Protein AF-A0A395XX93-F1 (afdb_monomer)

Foldseek 3Di:
DAAEEEEAAFQQLCLVVVQVVPDDPQEDELELLVLLCVVQVAPVSSVVVDDPVVVVVSLVVSLVVLLVSLLVSGHYYYRDHCLAQLSVLSSVQSCLQSVHHYHYDFRQDDLVSSVVSLVPDDPRSHDPNVVRVVCCVVRNVQSVWGWDKFKFFWDDDPQEIEGDLPHFIKIFRQRSQADPVVRAGHKTFDSGGMDGSDDDRDGDIYDYDAWAAPVNDGDDSVNSRQLRNLHVDADPVGHRDNCRPVDAQLVVLVPDPQWDWDDAPPDDFKIQIAGDPCCVVVVVDDLRNQQRWLFMAGNRNFTQAGDHGDAEAQPRDPCRDPVNCLVPFAPFKWKFFDDWAFKWKWAADPVQDIAIQGRRGDDLCSVLRVVQVPVLDDPVRSSVLNCLRVVQQWIWIWRWDCPQATAGQDDDDHTHTATEATWHSDSDTDGPVVSRCVNPVVPSGHYTDGPDTHGDPVCVVVVVVVQVCQAEPDCGQFIWMAGPVGDIHTYGHPLNVLLVLLQVQLCCCLVVVHHQDPPPPDLSNVLNVVCVVPPDSVQQWDQNVSVRGIGGNSNVSSVVCVVVVND

Solvent-accessible surface area (backbone atoms only — not comparable to full-atom values): 30766 Å² total; per-residue (Å²): 134,35,37,38,36,39,31,26,29,58,85,49,48,47,58,70,62,52,51,71,72,71,54,56,100,59,43,45,79,51,34,60,66,60,51,36,25,72,75,46,80,26,54,64,54,29,66,77,69,64,44,75,68,57,52,52,50,51,52,51,50,50,51,49,53,52,43,58,36,41,70,69,58,30,24,34,36,40,45,48,46,54,58,56,51,54,70,42,36,61,57,51,42,45,29,34,73,53,70,29,45,67,46,58,50,74,39,72,62,59,70,69,57,24,51,54,50,31,69,75,41,59,77,82,74,42,70,59,68,71,57,54,50,54,50,43,77,73,36,44,81,53,47,79,40,57,58,41,65,42,63,43,33,30,37,79,54,99,79,35,25,36,73,29,84,92,32,54,52,29,38,31,36,50,35,63,32,47,34,86,88,80,55,50,60,50,68,34,33,43,64,44,37,24,37,54,47,63,103,50,92,64,74,51,42,33,49,70,79,80,63,56,48,87,83,72,60,80,71,46,70,71,59,51,50,52,28,36,72,35,60,59,42,57,42,98,90,52,27,59,38,78,78,49,77,82,59,39,57,48,56,58,42,59,72,31,89,30,31,44,66,41,76,29,69,96,51,94,58,35,31,27,31,32,45,23,72,62,20,65,75,70,67,50,70,49,88,59,30,32,47,19,32,27,28,27,25,30,86,76,28,48,48,66,30,32,50,66,58,73,65,48,42,66,62,70,46,79,72,33,26,69,72,46,38,65,78,65,67,38,60,43,32,40,32,27,46,35,82,61,52,47,59,32,39,37,26,52,40,100,87,80,49,76,44,46,21,33,56,80,31,61,50,83,62,14,55,59,50,46,51,46,54,58,73,65,40,54,78,66,55,46,51,53,50,43,50,54,33,50,77,67,45,29,7,42,32,25,41,38,35,35,71,59,51,51,65,39,57,50,84,68,96,65,60,45,52,28,42,69,47,28,20,34,36,47,91,70,84,48,70,35,66,66,60,33,50,63,65,49,70,79,55,76,50,49,63,62,54,75,79,45,76,40,71,45,78,90,42,48,66,59,54,50,52,51,51,52,46,41,26,70,77,30,77,46,48,26,33,37,38,36,28,60,84,72,52,56,39,29,46,60,4,51,52,36,54,56,53,55,67,36,46,68,59,50,44,35,32,74,76,65,73,42,72,80,61,91,84,52,81,46,71,63,50,50,52,46,51,49,47,69,73,69,52,56,68,81,65,41,42,44,65,17,63,88,74,77,39,82,43,62,37,40,34,59,51,41,54,50,33,56,76,66,70,73,110

Nearest PDB structures (foldseek):
  6n0t-assembly1_A  TM=7.664E-01  e=3.829E-15  Thermochaetoides thermophila DSM 1495
  6n67-assembly1_A  TM=7.499E-01  e=4.813E-15  Thermochaetoides thermophila DSM 1495
  6n0v-assembly2_B  TM=7.130E-01  e=3.172E-14  Thermochaetoides thermophila DSM 1495
  4jst-assembly1_B  TM=8.761E-01  e=1.339E-07  Acetivibrio thermocellus ATCC 27405
  4gp6-assembly1_B-2  TM=8.736E-01  e=2.510E-07  Acetivibrio thermocellus ATCC 27405

InterPro domains:
  IPR019039 T4 RNA ligase 1-like, N-terminal [PF09511] (291-496)
  IPR027417 P-loop containing nucleoside triphosphate hydrolase [G3DSA:3.40.50.300] (1-156)
  IPR027417 P-loop containing nucleoside triphosphate hydrolase [SSF52540] (1-141)

Mean predicted aligned error: 15.1 Å

Sequence (567 aa):
MTTLTILRGLPGSGKSTWARKHVDSNTVIVSLDGLREMMAGGRQAWHETMNPQMNRLLVRQAHTIISDLLAKGVNVISDSQHVNPRFRVDEVRIASRHKAHVETVTFDVPLDELLERNRTRVESDRVPEKYLRTQYETWHGCLERDSRWVNIHVRKVDGIYHMNPSGDLALVDVGLLWNDKTRVPDNAEFGYTAVPAKGRDLTGVIQLDMPQLKDGRKWTLDRYLKWLEQGAHKTNDGFADFSTDGRNLLELMRDSDNVNVRPVKGENDVYACNFSRDAFRNQRWDEYSSKARGLFLDGNGRVVARGFEKFFNLGENEQTTRENIDKRLKFPVRVERKENGFLGLVSARGDGSWRFWSKSGQTDYSYLIQRLFKETLDSGQEQALWNIVHDADVTLAFEVIDQESDRHIVKYDTSQLVFLHAIGNTVDFHIDHDADKLIDMDGFFARPEVLGVFQSDEEREALWSMLDEERHDSTREGVVVYDADGYMFKLKSDYYLEVKSLRTMLERAVLHDRPIADNDHSERAEKARWVLSHANMNRLVYTRKAFNERGVDMEYVGDLLAGGGML

pLDDT: mean 90.38, std 7.29, range [50.75, 98.62]

Structure (mmCIF, N/CA/C/O backbone):
data_AF-A0A395XX93-F1
#
_entry.id   AF-A0A395XX93-F1
#
loop_
_atom_site.group_PDB
_atom_site.id
_atom_site.type_symbol
_atom_site.label_atom_id
_atom_site.label_alt_id
_atom_site.label_comp_id
_atom_site.label_asym_id
_atom_site.label_entity_id
_atom_site.label_seq_id
_atom_site.pdbx_PDB_ins_code
_atom_site.Cartn_x
_atom_site.Cartn_y
_atom_site.Cartn_z
_atom_site.occupancy
_atom_site.B_iso_or_equiv
_atom_site.auth_seq_id
_atom_site.auth_comp_id
_atom_site.auth_asym_id
_atom_site.auth_atom_id
_atom_site.pdbx_PDB_model_num
ATOM 1 N N . MET A 1 1 ? 12.635 -6.745 -29.320 1.00 74.19 1 MET A N 1
ATOM 2 C CA . MET A 1 1 ? 12.943 -5.314 -29.522 1.00 74.19 1 MET A CA 1
ATOM 3 C C . MET A 1 1 ? 14.358 -5.243 -30.066 1.00 74.19 1 MET A C 1
ATOM 5 O O . MET A 1 1 ? 15.181 -5.991 -29.560 1.00 74.19 1 MET A O 1
ATOM 9 N N . THR A 1 2 ? 14.618 -4.461 -31.115 1.00 94.12 2 THR A N 1
ATOM 10 C CA . THR A 1 2 ? 15.970 -4.322 -31.685 1.00 94.12 2 THR A CA 1
ATOM 11 C C . THR A 1 2 ? 16.797 -3.387 -30.811 1.00 94.12 2 THR A C 1
ATOM 13 O O . THR A 1 2 ? 16.325 -2.288 -30.512 1.00 94.12 2 THR A O 1
ATOM 16 N N . THR A 1 3 ? 18.012 -3.783 -30.444 1.00 96.12 3 THR A N 1
ATOM 17 C CA . THR A 1 3 ? 18.866 -3.025 -29.516 1.00 96.12 3 THR A CA 1
ATOM 18 C C . THR A 1 3 ? 20.236 -2.726 -30.122 1.00 96.12 3 THR A C 1
ATOM 20 O O . THR A 1 3 ? 20.854 -3.586 -30.752 1.00 96.12 3 THR A O 1
ATOM 23 N N . LEU A 1 4 ? 20.718 -1.501 -29.910 1.00 97.12 4 LEU A N 1
ATOM 24 C CA . LEU A 1 4 ? 22.114 -1.108 -30.057 1.00 97.12 4 LEU A CA 1
ATOM 25 C C . LEU A 1 4 ? 22.744 -0.992 -28.663 1.00 97.12 4 LEU A C 1
ATOM 27 O O . LEU A 1 4 ? 22.411 -0.082 -27.905 1.00 97.12 4 LEU A O 1
ATOM 31 N N . THR A 1 5 ? 23.688 -1.873 -28.353 1.00 96.94 5 THR A N 1
ATOM 32 C CA . THR A 1 5 ? 24.482 -1.833 -27.123 1.00 96.94 5 THR A CA 1
ATOM 33 C C . THR A 1 5 ? 25.836 -1.186 -27.410 1.00 96.94 5 THR A C 1
ATOM 35 O O . THR A 1 5 ? 26.655 -1.726 -28.152 1.00 96.94 5 THR A O 1
ATOM 38 N N . ILE A 1 6 ? 26.101 -0.028 -26.815 1.00 95.31 6 ILE A N 1
ATOM 39 C CA . ILE A 1 6 ? 27.335 0.742 -26.988 1.00 95.31 6 ILE A CA 1
ATOM 40 C C . ILE A 1 6 ? 28.288 0.412 -25.839 1.00 95.31 6 ILE A C 1
ATOM 42 O O . ILE A 1 6 ? 28.011 0.707 -24.675 1.00 95.31 6 ILE A O 1
ATOM 46 N N . LEU A 1 7 ? 29.444 -0.179 -26.144 1.00 94.94 7 LEU A N 1
ATOM 47 C CA . LEU A 1 7 ? 30.456 -0.453 -25.121 1.00 94.94 7 LEU A CA 1
ATOM 48 C C . LEU A 1 7 ? 31.331 0.768 -24.900 1.00 94.94 7 LEU A C 1
ATOM 50 O O . LEU A 1 7 ? 31.761 1.404 -25.858 1.00 94.94 7 LEU A O 1
ATOM 54 N N . ARG A 1 8 ? 31.643 1.076 -23.644 1.00 92.38 8 ARG A N 1
ATOM 55 C CA . ARG A 1 8 ? 32.415 2.261 -23.284 1.00 92.38 8 ARG A CA 1
ATOM 56 C C . ARG A 1 8 ? 33.458 1.939 -22.232 1.00 92.38 8 ARG A C 1
ATOM 58 O O . ARG A 1 8 ? 33.144 1.456 -21.156 1.00 92.38 8 ARG A O 1
ATOM 65 N N . GLY A 1 9 ? 34.714 2.236 -22.522 1.00 92.81 9 GLY A N 1
ATOM 66 C CA . GLY A 1 9 ? 35.811 1.980 -21.596 1.00 92.81 9 GLY A CA 1
ATOM 67 C C . GLY A 1 9 ? 37.158 1.972 -22.290 1.00 92.81 9 GLY A C 1
ATOM 68 O O . GLY A 1 9 ? 37.255 1.833 -23.512 1.00 92.81 9 GLY A O 1
ATOM 69 N N . LEU A 1 10 ? 38.221 2.090 -21.508 1.00 92.50 10 LEU A N 1
ATOM 70 C CA . LEU A 1 10 ? 39.590 2.182 -22.013 1.00 92.50 10 LEU A CA 1
ATOM 71 C C . LEU A 1 10 ? 40.103 0.848 -22.594 1.00 92.50 10 LEU A C 1
ATOM 73 O O . LEU A 1 10 ? 39.536 -0.218 -22.327 1.00 92.50 10 LEU A O 1
ATOM 77 N N . PRO A 1 11 ? 41.151 0.853 -23.438 1.00 90.00 11 PRO A N 1
ATOM 78 C CA . PRO A 1 11 ? 41.847 -0.382 -23.801 1.00 90.00 11 PRO A CA 1
ATOM 79 C C . PRO A 1 11 ? 42.281 -1.125 -22.530 1.00 90.00 11 PRO A C 1
ATOM 81 O O . PRO A 1 11 ? 42.744 -0.504 -21.587 1.00 90.00 11 PRO A O 1
ATOM 84 N N . GLY A 1 12 ? 42.098 -2.443 -22.472 1.00 88.38 12 GLY A N 1
ATOM 85 C CA . GLY A 1 12 ? 42.338 -3.230 -21.249 1.00 88.38 12 GLY A CA 1
ATOM 86 C C . GLY A 1 12 ? 41.077 -3.537 -20.439 1.00 88.38 12 GLY A C 1
ATOM 87 O O . GLY A 1 12 ? 41.055 -4.518 -19.703 1.00 88.38 12 GLY A O 1
ATOM 88 N N . SER A 1 13 ? 39.989 -2.781 -20.622 1.00 92.69 13 SER A N 1
ATOM 89 C CA . SER A 1 13 ? 38.854 -2.812 -19.686 1.00 92.69 13 SER A CA 1
ATOM 90 C C . SER A 1 13 ? 37.968 -4.066 -19.753 1.00 92.69 13 SER A C 1
ATOM 92 O O . SER A 1 13 ? 37.215 -4.335 -18.824 1.00 92.69 13 SER A O 1
ATOM 94 N N . GLY A 1 14 ? 38.079 -4.871 -20.816 1.00 91.75 14 GLY A N 1
ATOM 95 C CA . GLY A 1 14 ? 37.332 -6.128 -20.973 1.00 91.75 14 GLY A CA 1
ATOM 96 C C . GLY A 1 14 ? 36.133 -6.077 -21.929 1.00 91.75 14 GLY A C 1
ATOM 97 O O . GLY A 1 14 ? 35.505 -7.114 -22.126 1.00 91.75 14 GLY A O 1
ATOM 98 N N . LYS A 1 15 ? 35.867 -4.934 -22.580 1.00 93.88 15 LYS A N 1
ATOM 99 C CA . LYS A 1 15 ? 34.771 -4.737 -23.559 1.00 93.88 15 LYS A CA 1
ATOM 100 C C . LYS A 1 15 ? 34.599 -5.891 -24.545 1.00 93.88 15 LYS A C 1
ATOM 102 O O . LYS A 1 15 ? 33.580 -6.564 -24.518 1.00 93.88 15 LYS A O 1
ATOM 107 N N . SER A 1 16 ? 35.618 -6.192 -25.348 1.00 91.00 16 SER A N 1
ATOM 108 C CA . SER A 1 16 ? 35.536 -7.231 -26.382 1.00 91.00 16 SER A CA 1
ATOM 109 C C . SER A 1 16 ? 35.331 -8.639 -25.813 1.00 91.00 16 SER A C 1
ATOM 111 O O . SER A 1 16 ? 34.794 -9.514 -26.490 1.00 91.00 16 SER A O 1
ATOM 113 N N . THR A 1 17 ? 35.774 -8.895 -24.576 1.00 92.50 17 THR A N 1
ATOM 114 C CA . THR A 1 17 ? 35.505 -10.161 -23.872 1.00 92.50 17 THR A CA 1
ATOM 115 C C . THR A 1 17 ? 34.056 -10.225 -23.412 1.00 92.50 17 THR A C 1
ATOM 117 O O . THR A 1 17 ? 33.423 -11.267 -23.549 1.00 92.50 17 THR A O 1
ATOM 120 N N . TRP A 1 18 ? 33.527 -9.119 -22.890 1.00 95.69 18 TRP A N 1
ATOM 121 C CA . TRP A 1 18 ? 32.119 -8.999 -22.536 1.00 95.69 18 TRP A CA 1
ATOM 122 C C . TRP A 1 18 ? 31.236 -9.151 -23.780 1.00 95.69 18 TRP A C 1
ATOM 124 O O . TRP A 1 18 ? 30.364 -10.010 -23.776 1.00 95.69 18 TRP A O 1
ATOM 134 N N . ALA A 1 19 ? 31.544 -8.446 -24.874 1.00 95.44 19 ALA A N 1
ATOM 135 C CA . ALA A 1 19 ? 30.808 -8.501 -26.138 1.00 95.44 19 ALA A CA 1
ATOM 136 C C . ALA A 1 19 ? 30.613 -9.946 -26.619 1.00 95.44 19 ALA A C 1
ATOM 138 O O . ALA A 1 19 ? 29.493 -10.390 -26.834 1.00 95.44 19 ALA A O 1
ATOM 139 N N . ARG A 1 20 ? 31.705 -10.721 -26.683 1.00 94.81 20 ARG A N 1
ATOM 140 C CA . ARG A 1 20 ? 31.692 -12.134 -27.105 1.00 94.81 20 ARG A CA 1
ATOM 141 C C . ARG A 1 20 ? 30.887 -13.060 -26.193 1.00 94.81 20 ARG A C 1
ATOM 143 O O . ARG A 1 20 ? 30.482 -14.123 -26.640 1.00 94.81 20 ARG A O 1
ATOM 150 N N . LYS A 1 21 ? 30.688 -12.694 -24.926 1.00 95.38 21 LYS A N 1
ATOM 151 C CA . LYS A 1 21 ? 29.864 -13.462 -23.980 1.00 95.38 21 LYS A CA 1
ATOM 152 C C . LYS A 1 21 ? 28.379 -13.092 -24.037 1.00 95.38 21 LYS A C 1
ATOM 154 O O . LYS A 1 21 ? 27.575 -13.845 -23.508 1.00 95.38 21 LYS A O 1
ATOM 159 N N . HIS A 1 22 ? 28.040 -11.957 -24.648 1.00 93.06 22 HIS A N 1
ATOM 160 C CA . HIS A 1 22 ? 26.684 -11.396 -24.682 1.00 93.06 22 HIS A CA 1
ATOM 161 C C . HIS A 1 22 ? 26.083 -11.394 -26.095 1.00 93.06 22 HIS A C 1
ATOM 163 O O . HIS A 1 22 ? 25.095 -10.714 -26.344 1.00 93.06 22 HIS A O 1
ATOM 169 N N . VAL A 1 23 ? 26.673 -12.150 -27.025 1.00 94.19 23 VAL A N 1
ATOM 170 C CA . VAL A 1 23 ? 26.063 -12.421 -28.330 1.00 94.19 23 VAL A CA 1
ATOM 171 C C . VAL A 1 23 ? 25.130 -13.622 -28.248 1.00 94.19 23 VAL A C 1
ATOM 173 O O . VAL A 1 23 ? 25.451 -14.636 -27.631 1.00 94.19 23 VAL A O 1
ATOM 176 N N . ASP A 1 24 ? 23.999 -13.513 -28.931 1.00 92.25 24 ASP A N 1
ATOM 177 C CA . ASP A 1 24 ? 23.059 -14.598 -29.187 1.00 92.25 24 ASP A CA 1
ATOM 178 C C . ASP A 1 24 ? 22.887 -14.817 -30.702 1.00 92.25 24 ASP A C 1
ATOM 180 O O . ASP A 1 24 ? 23.618 -14.258 -31.523 1.00 92.25 24 ASP A O 1
ATOM 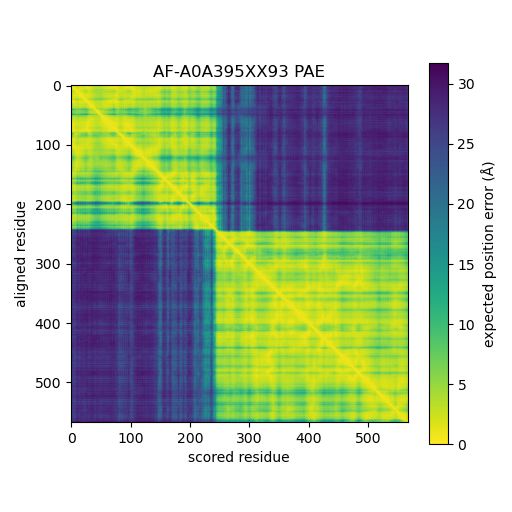184 N N . SER A 1 25 ? 21.904 -15.631 -31.093 1.00 92.19 25 SER A N 1
ATOM 185 C CA . SER A 1 25 ? 21.626 -15.936 -32.501 1.00 92.19 25 SER A CA 1
ATOM 186 C C . SER A 1 25 ? 21.183 -14.735 -33.350 1.00 92.19 25 SER A C 1
ATOM 188 O O . SER A 1 25 ? 21.156 -14.860 -34.571 1.00 92.19 25 SER A O 1
ATOM 190 N N . ASN A 1 26 ? 20.815 -13.600 -32.744 1.00 95.38 26 ASN A N 1
ATOM 191 C CA . ASN A 1 26 ? 20.348 -12.388 -33.427 1.00 95.38 26 ASN A CA 1
ATOM 192 C C . ASN A 1 26 ? 21.224 -11.158 -33.120 1.00 95.38 26 ASN A C 1
ATOM 194 O O . ASN A 1 26 ? 20.783 -10.023 -33.310 1.00 95.38 26 ASN A O 1
ATOM 198 N N . THR A 1 27 ? 22.453 -11.359 -32.640 1.00 96.81 27 THR A N 1
ATOM 199 C CA . THR A 1 27 ? 23.333 -10.264 -32.219 1.00 96.81 27 THR A CA 1
ATOM 200 C C . THR A 1 27 ? 24.645 -10.268 -32.992 1.00 96.81 27 THR A C 1
ATOM 202 O O . THR A 1 27 ? 25.328 -11.286 -33.088 1.00 96.81 27 THR A O 1
ATOM 205 N N . VAL A 1 28 ? 25.031 -9.104 -33.516 1.00 97.56 28 VAL A N 1
ATOM 206 C CA . VAL A 1 28 ? 26.286 -8.905 -34.252 1.00 97.56 28 VAL A CA 1
ATOM 207 C C . VAL A 1 28 ? 27.173 -7.906 -33.519 1.00 97.56 28 VAL A C 1
ATOM 209 O O . VAL A 1 28 ? 26.733 -6.823 -33.139 1.00 97.56 28 VAL A O 1
ATOM 212 N N . ILE A 1 29 ? 28.451 -8.248 -33.352 1.00 97.44 29 ILE A N 1
ATOM 213 C CA . ILE A 1 29 ? 29.456 -7.317 -32.834 1.00 97.44 29 ILE A CA 1
ATOM 214 C C . ILE A 1 29 ? 30.024 -6.519 -34.005 1.00 97.44 29 ILE A C 1
ATOM 216 O O . ILE A 1 29 ? 30.609 -7.092 -34.926 1.00 97.44 29 ILE A O 1
ATOM 220 N N . VAL A 1 30 ? 29.909 -5.196 -33.943 1.00 96.19 30 VAL A N 1
ATOM 221 C CA . VAL A 1 30 ? 30.607 -4.281 -34.848 1.00 96.19 30 VAL A CA 1
ATOM 222 C C . VAL A 1 30 ? 31.761 -3.664 -34.069 1.00 96.19 30 VAL A C 1
ATOM 224 O O . VAL A 1 30 ? 31.556 -2.843 -33.182 1.00 96.19 30 VAL A O 1
ATOM 227 N N . SER A 1 31 ? 32.985 -4.096 -34.374 1.00 92.75 31 SER A N 1
ATOM 228 C CA . SER A 1 31 ? 34.198 -3.636 -33.692 1.00 92.75 31 SER A CA 1
ATOM 229 C C . SER A 1 31 ? 35.046 -2.777 -34.620 1.00 92.75 31 SER A C 1
ATOM 231 O O . SER A 1 31 ? 35.414 -3.223 -35.711 1.00 92.75 31 SER A O 1
ATOM 233 N N . LEU A 1 32 ? 35.422 -1.570 -34.181 1.00 89.12 32 LEU A N 1
ATOM 234 C CA . LEU A 1 32 ? 36.385 -0.761 -34.935 1.00 89.12 32 LEU A CA 1
ATOM 235 C C . LEU A 1 32 ? 37.751 -1.448 -35.020 1.00 89.12 32 LEU A C 1
ATOM 237 O O . LEU A 1 32 ? 38.411 -1.329 -36.045 1.00 89.12 32 LEU A O 1
ATOM 241 N N . ASP A 1 33 ? 38.164 -2.187 -33.989 1.00 86.00 33 ASP A N 1
ATOM 242 C CA . ASP A 1 33 ? 39.415 -2.954 -34.017 1.00 86.00 33 ASP A CA 1
ATOM 243 C C . ASP A 1 33 ? 39.352 -4.096 -35.042 1.00 86.00 33 ASP A C 1
ATOM 245 O O . ASP A 1 33 ? 40.274 -4.243 -35.845 1.00 86.00 33 ASP A O 1
ATOM 249 N N . GLY A 1 34 ? 38.231 -4.821 -35.110 1.00 87.75 34 GLY A N 1
ATOM 250 C CA . GLY A 1 34 ? 38.020 -5.851 -36.135 1.00 87.75 34 GLY A CA 1
ATOM 251 C C . GLY A 1 34 ? 37.975 -5.288 -37.562 1.00 87.75 34 GLY A C 1
ATOM 252 O O . GLY A 1 34 ? 38.534 -5.874 -38.488 1.00 87.75 34 GLY A O 1
ATOM 253 N N . LEU A 1 35 ? 37.370 -4.111 -37.760 1.00 89.25 35 LEU A N 1
ATOM 254 C CA . LEU A 1 35 ? 37.360 -3.446 -39.068 1.00 89.25 35 LEU A CA 1
ATOM 255 C C . LEU A 1 35 ? 38.753 -2.943 -39.481 1.00 89.25 35 LEU A C 1
ATOM 257 O O . LEU A 1 35 ? 39.089 -3.002 -40.664 1.00 89.25 35 LEU A O 1
ATOM 261 N N . ARG A 1 36 ? 39.588 -2.493 -38.532 1.00 87.19 36 ARG A N 1
ATOM 262 C CA . ARG A 1 36 ? 40.996 -2.131 -38.801 1.00 87.19 36 ARG A CA 1
ATOM 263 C C . ARG A 1 36 ? 41.791 -3.333 -39.290 1.00 87.19 36 ARG A C 1
ATOM 265 O O . ARG A 1 36 ? 42.515 -3.222 -40.277 1.00 87.19 36 ARG A O 1
ATOM 272 N N . GLU A 1 37 ? 41.629 -4.476 -38.624 1.00 86.56 37 GLU A N 1
ATOM 273 C CA . GLU A 1 37 ? 42.262 -5.736 -39.025 1.00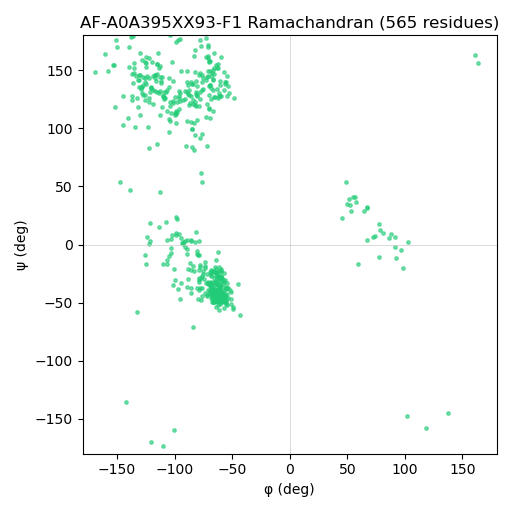 86.56 37 GLU A CA 1
ATOM 274 C C . GLU A 1 37 ? 41.825 -6.157 -40.430 1.00 86.56 37 GLU A C 1
ATOM 276 O O . GLU A 1 37 ? 42.671 -6.486 -41.256 1.00 86.56 37 GLU A O 1
ATOM 281 N N . MET A 1 38 ? 40.532 -6.061 -40.741 1.00 86.31 38 MET A N 1
ATOM 282 C CA . MET A 1 38 ? 40.003 -6.401 -42.063 1.00 86.31 38 MET A CA 1
ATOM 283 C C . MET A 1 38 ? 40.534 -5.487 -43.179 1.00 86.31 38 MET A C 1
ATOM 285 O O . MET A 1 38 ? 40.819 -5.963 -44.275 1.00 86.31 38 MET A O 1
ATOM 289 N N . MET A 1 39 ? 40.671 -4.181 -42.920 1.00 84.56 39 MET A N 1
ATOM 290 C CA . MET A 1 39 ? 41.105 -3.207 -43.930 1.00 84.56 39 MET A CA 1
ATOM 291 C C . MET A 1 39 ? 42.617 -3.201 -44.185 1.00 84.56 39 MET A C 1
ATOM 293 O O . MET A 1 39 ? 43.031 -2.879 -45.296 1.00 84.56 39 MET A O 1
ATOM 297 N N . ALA A 1 40 ? 43.438 -3.516 -43.178 1.00 81.94 40 ALA A N 1
ATOM 298 C CA . ALA A 1 40 ? 44.900 -3.413 -43.268 1.00 81.94 40 ALA A CA 1
ATOM 299 C C . ALA A 1 40 ? 45.650 -4.735 -43.027 1.00 81.94 40 ALA A C 1
ATOM 301 O O . ALA A 1 40 ? 46.877 -4.739 -42.996 1.00 81.94 40 ALA A O 1
ATOM 302 N N . GLY A 1 41 ? 44.946 -5.854 -42.823 1.00 76.50 41 GLY A N 1
ATOM 303 C CA . GLY A 1 41 ? 45.555 -7.154 -42.513 1.00 76.50 41 GLY A CA 1
ATOM 304 C C . GLY A 1 41 ? 46.137 -7.261 -41.097 1.00 76.50 41 GLY A C 1
ATOM 305 O O . GLY A 1 41 ? 46.774 -8.259 -40.773 1.00 76.50 41 GLY A O 1
ATOM 306 N N . GLY A 1 42 ? 45.935 -6.244 -40.250 1.00 75.94 42 GLY A N 1
ATOM 307 C CA . GLY A 1 42 ? 46.384 -6.215 -38.857 1.00 75.94 42 GLY A CA 1
ATOM 308 C C . GLY A 1 42 ? 46.381 -4.806 -38.254 1.00 75.94 42 GLY A C 1
ATOM 309 O O . GLY A 1 42 ? 46.477 -3.807 -38.969 1.00 75.94 42 GLY A O 1
ATOM 310 N N . ARG A 1 43 ? 46.294 -4.701 -36.919 1.00 73.31 43 ARG A N 1
ATOM 311 C CA . ARG A 1 43 ? 46.255 -3.397 -36.220 1.00 73.31 43 ARG A CA 1
ATOM 312 C C . ARG A 1 43 ? 47.556 -2.611 -36.336 1.00 73.31 43 ARG A C 1
ATOM 314 O O . ARG A 1 43 ? 47.518 -1.393 -36.474 1.00 73.31 43 ARG A O 1
ATOM 321 N N . GLN A 1 44 ? 48.696 -3.296 -36.312 1.00 74.62 44 GLN A N 1
ATOM 322 C CA . GLN A 1 44 ? 50.002 -2.657 -36.474 1.00 74.62 44 GLN A CA 1
ATOM 323 C C . GLN A 1 44 ? 50.127 -1.992 -37.854 1.00 74.62 44 GLN A C 1
ATOM 325 O O . GLN A 1 44 ? 50.406 -0.798 -37.935 1.00 74.62 44 GLN A O 1
ATOM 330 N N . ALA A 1 45 ? 49.788 -2.726 -38.918 1.00 78.00 45 ALA A N 1
ATOM 331 C CA . ALA A 1 45 ? 49.765 -2.205 -40.284 1.00 78.00 45 ALA A CA 1
ATOM 332 C C . ALA A 1 45 ? 48.771 -1.041 -40.450 1.00 78.00 45 ALA A C 1
ATOM 334 O O . ALA A 1 45 ? 49.053 -0.059 -41.142 1.00 78.00 45 ALA A O 1
ATOM 335 N N . TRP A 1 46 ? 47.621 -1.101 -39.767 1.00 81.56 46 TRP A N 1
ATOM 336 C CA . TRP A 1 46 ? 46.689 0.024 -39.718 1.00 81.56 46 TRP A CA 1
ATOM 337 C C . TRP A 1 46 ? 47.336 1.270 -39.099 1.00 81.56 46 TRP A C 1
ATOM 339 O O . TRP A 1 46 ? 47.243 2.347 -39.676 1.00 81.56 46 TRP A O 1
ATOM 349 N N . HIS A 1 47 ? 48.016 1.155 -37.955 1.00 77.25 47 HIS A N 1
ATOM 350 C CA . HIS A 1 47 ? 48.650 2.301 -37.290 1.00 77.25 47 HIS A CA 1
ATOM 351 C C . HIS A 1 47 ? 49.773 2.950 -38.110 1.00 77.25 47 HIS A C 1
ATOM 353 O O . HIS A 1 47 ? 49.946 4.164 -38.024 1.00 77.25 47 HIS A O 1
ATOM 359 N N . GLU A 1 48 ? 50.487 2.175 -38.923 1.00 78.62 48 GLU A N 1
ATOM 360 C CA . GLU A 1 48 ? 51.540 2.672 -39.819 1.00 78.62 48 GLU A CA 1
ATOM 361 C C . GLU A 1 48 ? 50.981 3.417 -41.043 1.00 78.62 48 GLU A C 1
ATOM 363 O O . GLU A 1 48 ? 51.611 4.345 -41.548 1.00 78.62 48 GLU A O 1
ATOM 368 N N . THR A 1 49 ? 49.783 3.045 -41.507 1.00 76.62 49 THR A N 1
ATOM 369 C CA . THR A 1 49 ? 49.139 3.608 -42.712 1.00 76.62 49 THR A CA 1
ATOM 370 C C . THR A 1 49 ? 48.020 4.611 -42.408 1.00 76.62 49 THR A C 1
ATOM 372 O O . THR A 1 49 ? 47.503 5.274 -43.311 1.00 76.62 49 THR A O 1
ATOM 375 N N . MET A 1 50 ? 47.646 4.751 -41.134 1.00 78.44 50 MET A N 1
ATOM 376 C CA . MET A 1 50 ? 46.519 5.556 -40.676 1.00 78.44 50 MET A CA 1
ATOM 377 C C . MET A 1 50 ? 46.684 7.041 -41.009 1.00 78.44 50 MET A C 1
ATOM 379 O O . MET A 1 50 ? 47.622 7.707 -40.574 1.00 78.44 50 MET A O 1
ATOM 383 N N . ASN A 1 51 ? 45.665 7.607 -41.653 1.00 84.25 51 ASN A N 1
ATOM 384 C CA . ASN A 1 51 ? 45.465 9.050 -41.746 1.00 84.25 51 ASN A CA 1
ATOM 385 C C . ASN A 1 51 ? 44.017 9.430 -41.358 1.00 84.25 51 ASN A C 1
ATOM 387 O O . ASN A 1 51 ? 43.131 8.567 -41.315 1.00 84.25 51 ASN A O 1
ATOM 391 N N . PRO A 1 52 ? 43.725 10.717 -41.082 1.00 83.62 52 PRO A N 1
ATOM 392 C CA . PRO A 1 52 ? 42.388 11.141 -40.662 1.00 83.62 52 PRO A CA 1
ATOM 393 C C . PRO A 1 52 ? 41.263 10.804 -41.654 1.00 83.62 52 PRO A C 1
ATOM 395 O O . PRO A 1 52 ? 40.130 10.575 -41.229 1.00 83.62 52 PRO A O 1
ATOM 398 N N . GLN A 1 53 ? 41.543 10.765 -42.962 1.00 84.56 53 GLN A N 1
ATOM 399 C CA . GLN A 1 53 ? 40.547 10.419 -43.984 1.00 84.56 53 GLN A CA 1
ATOM 400 C C . GLN A 1 53 ? 40.204 8.924 -43.941 1.00 84.56 53 GLN A C 1
ATOM 402 O O . GLN A 1 53 ? 39.025 8.572 -43.959 1.00 84.56 53 GLN A O 1
ATOM 407 N N . MET A 1 54 ? 41.210 8.056 -43.795 1.00 83.88 54 MET A N 1
ATOM 408 C CA . MET A 1 54 ? 41.020 6.613 -43.615 1.00 83.88 54 MET A CA 1
ATOM 409 C C . MET A 1 54 ? 40.253 6.295 -42.329 1.00 83.88 54 MET A C 1
ATOM 411 O O . MET A 1 54 ? 39.333 5.482 -42.361 1.00 83.88 54 MET A O 1
ATOM 415 N N . ASN A 1 55 ? 40.538 6.987 -41.219 1.00 84.69 55 ASN A N 1
ATOM 416 C CA . ASN A 1 55 ? 39.763 6.811 -39.986 1.00 84.69 55 ASN A CA 1
ATOM 417 C C . ASN A 1 55 ? 38.289 7.209 -40.157 1.00 84.69 55 ASN A C 1
ATOM 419 O O . ASN A 1 55 ? 37.398 6.515 -39.676 1.00 84.69 55 ASN A O 1
ATOM 423 N N . ARG A 1 56 ? 38.013 8.319 -40.861 1.00 87.19 56 ARG A N 1
ATOM 424 C CA . ARG A 1 56 ? 36.632 8.733 -41.171 1.00 87.19 56 ARG A CA 1
ATOM 425 C C . ARG A 1 56 ? 35.917 7.696 -42.033 1.00 87.19 56 ARG A C 1
ATOM 427 O O . ARG A 1 56 ? 34.740 7.435 -41.802 1.00 87.19 56 ARG A O 1
ATOM 434 N N . LEU A 1 57 ? 36.617 7.101 -43.002 1.00 88.06 57 LEU A N 1
ATOM 435 C CA . LEU A 1 57 ? 36.069 6.027 -43.825 1.00 88.06 57 LEU A CA 1
ATOM 436 C C . LEU A 1 57 ? 35.746 4.787 -42.982 1.00 88.06 57 LEU A C 1
ATOM 438 O O . LEU A 1 57 ? 34.637 4.277 -43.090 1.00 88.06 57 LEU A O 1
ATOM 442 N N . LEU A 1 58 ? 36.662 4.353 -42.109 1.00 90.62 58 LEU A N 1
ATOM 443 C CA . LEU A 1 58 ? 36.462 3.230 -41.184 1.00 90.62 58 LEU A CA 1
ATOM 444 C C . LEU A 1 58 ? 35.201 3.420 -40.325 1.00 90.62 58 LEU A C 1
ATOM 446 O O . LEU A 1 58 ? 34.329 2.555 -40.305 1.00 90.62 58 LEU A O 1
ATOM 450 N N . VAL A 1 59 ? 35.080 4.576 -39.664 1.00 90.00 59 VAL A N 1
ATOM 451 C CA . VAL A 1 59 ? 33.922 4.906 -38.816 1.00 90.00 59 VAL A CA 1
ATOM 452 C C . VAL A 1 59 ? 32.634 4.944 -39.639 1.00 90.00 59 VAL A C 1
ATOM 454 O O . VAL A 1 59 ? 31.622 4.383 -39.232 1.00 90.00 59 VAL A O 1
ATOM 457 N N . ARG A 1 60 ? 32.668 5.530 -40.844 1.00 91.06 60 ARG A N 1
ATOM 458 C CA . ARG A 1 60 ? 31.512 5.535 -41.752 1.00 91.06 60 ARG A CA 1
ATOM 459 C C . ARG A 1 60 ? 31.077 4.120 -42.144 1.00 91.06 60 ARG A C 1
ATOM 461 O O . ARG A 1 60 ? 29.875 3.874 -42.227 1.00 91.06 60 ARG A O 1
ATOM 468 N N . GLN A 1 61 ? 32.017 3.207 -42.389 1.00 93.12 61 GLN A N 1
ATOM 469 C CA . GLN A 1 61 ? 31.690 1.808 -42.679 1.00 93.12 61 GLN A CA 1
ATOM 470 C C . GLN A 1 61 ? 31.051 1.131 -41.466 1.00 93.12 61 GLN A C 1
ATOM 472 O O . GLN A 1 61 ? 29.994 0.525 -41.612 1.00 93.12 61 GLN A O 1
ATOM 477 N N . ALA A 1 62 ? 31.610 1.321 -40.266 1.00 94.50 62 ALA A N 1
ATOM 478 C CA . ALA A 1 62 ? 31.018 0.811 -39.029 1.00 94.50 62 ALA A CA 1
ATOM 479 C C . ALA A 1 62 ? 29.571 1.304 -38.850 1.00 94.50 62 ALA A C 1
ATOM 481 O O . ALA A 1 62 ? 28.658 0.503 -38.681 1.00 94.50 62 ALA A O 1
ATOM 482 N N . HIS A 1 63 ? 29.340 2.609 -39.007 1.00 95.00 63 HIS A N 1
ATOM 483 C CA . HIS A 1 63 ? 28.011 3.220 -38.938 1.00 95.00 63 HIS A CA 1
ATOM 484 C C . HIS A 1 63 ? 27.036 2.673 -39.992 1.00 95.00 63 HIS A C 1
ATOM 486 O O . HIS A 1 63 ? 25.853 2.496 -39.707 1.00 95.00 63 HIS A O 1
ATOM 492 N N . THR A 1 64 ? 27.517 2.406 -41.209 1.00 95.88 64 THR A N 1
ATOM 493 C CA . THR A 1 64 ? 26.693 1.827 -42.284 1.00 95.88 64 THR A CA 1
ATOM 494 C C . THR A 1 64 ? 26.274 0.403 -41.923 1.00 95.88 64 THR A C 1
ATOM 496 O O . THR A 1 64 ? 25.092 0.084 -41.990 1.00 95.88 64 THR A O 1
ATOM 499 N N . ILE A 1 65 ? 27.213 -0.412 -41.432 1.00 97.12 65 ILE A N 1
ATOM 500 C CA . ILE A 1 65 ? 26.941 -1.776 -40.964 1.00 97.12 65 ILE A CA 1
ATOM 501 C C . ILE A 1 65 ? 25.924 -1.759 -39.815 1.00 97.12 65 ILE A C 1
ATOM 503 O O . ILE A 1 65 ? 24.926 -2.472 -39.882 1.00 97.12 65 ILE A O 1
ATOM 507 N N . ILE A 1 66 ? 26.132 -0.917 -38.795 1.00 97.44 66 ILE A N 1
ATOM 508 C CA . ILE A 1 66 ? 25.195 -0.763 -37.669 1.00 97.44 66 ILE A CA 1
ATOM 509 C C . ILE A 1 66 ? 23.800 -0.392 -38.190 1.00 97.44 66 ILE A C 1
ATOM 511 O O . ILE A 1 66 ? 22.814 -1.026 -37.825 1.00 97.44 66 ILE A O 1
ATOM 515 N N . SER A 1 67 ? 23.712 0.604 -39.075 1.00 96.94 67 SER A N 1
ATOM 516 C CA . SER A 1 67 ? 22.447 1.060 -39.659 1.00 96.94 67 SER A CA 1
ATOM 517 C C . SER A 1 67 ? 21.701 -0.062 -40.383 1.00 96.94 67 SER A C 1
ATOM 519 O O . SER A 1 67 ? 20.511 -0.255 -40.144 1.00 96.94 67 SER A O 1
ATOM 521 N N . ASP A 1 68 ? 22.384 -0.812 -41.245 1.00 97.56 68 ASP A N 1
ATOM 522 C CA . ASP A 1 68 ? 21.755 -1.855 -42.061 1.00 97.56 68 ASP A CA 1
ATOM 523 C C . ASP A 1 68 ? 21.325 -3.073 -41.229 1.00 97.56 68 ASP A C 1
ATOM 525 O O . ASP A 1 68 ? 20.308 -3.703 -41.530 1.00 97.56 68 ASP A O 1
ATOM 529 N N . LEU A 1 69 ? 22.073 -3.399 -40.171 1.00 98.00 69 LEU A N 1
ATOM 530 C CA . LEU A 1 69 ? 21.720 -4.456 -39.221 1.00 98.00 69 LEU A CA 1
ATOM 531 C C . LEU A 1 69 ? 20.478 -4.080 -38.406 1.00 98.00 69 LEU A C 1
ATOM 533 O O . LEU A 1 69 ? 19.517 -4.852 -38.364 1.00 98.00 69 LEU A O 1
ATOM 537 N N . LEU A 1 70 ? 20.452 -2.872 -37.835 1.00 97.00 70 LEU A N 1
ATOM 538 C CA . LEU A 1 70 ? 19.305 -2.391 -37.062 1.00 97.00 70 LEU A CA 1
ATOM 539 C C . LEU A 1 70 ? 18.043 -2.283 -37.934 1.00 97.00 70 LEU A C 1
ATOM 541 O O . LEU A 1 70 ? 16.967 -2.688 -37.495 1.00 97.00 70 LEU A O 1
ATOM 545 N N . ALA A 1 71 ? 18.173 -1.834 -39.189 1.00 95.88 71 ALA A N 1
ATOM 546 C CA . ALA A 1 71 ? 17.076 -1.801 -40.162 1.00 95.88 71 ALA A CA 1
ATOM 547 C C . ALA A 1 71 ? 16.460 -3.186 -40.437 1.00 95.88 71 ALA A C 1
ATOM 549 O O . ALA A 1 71 ? 15.278 -3.285 -40.767 1.00 95.88 71 ALA A O 1
ATOM 550 N N . LYS A 1 72 ? 17.248 -4.259 -40.295 1.00 96.38 72 LYS A N 1
ATOM 551 C CA . LYS A 1 72 ? 16.808 -5.654 -40.449 1.00 96.38 72 LYS A CA 1
ATOM 552 C C . LYS A 1 72 ? 16.338 -6.298 -39.140 1.00 96.38 72 LYS A C 1
ATOM 554 O O . LYS A 1 72 ? 15.995 -7.476 -39.146 1.00 96.38 72 LYS A O 1
ATOM 559 N N . GLY A 1 73 ? 16.314 -5.554 -38.034 1.00 95.69 73 GLY A N 1
ATOM 560 C CA . GLY A 1 73 ? 15.925 -6.073 -36.721 1.00 95.69 73 GLY A CA 1
ATOM 561 C C . GLY A 1 73 ? 17.002 -6.908 -36.017 1.00 95.69 73 GLY A C 1
ATOM 562 O O . GLY A 1 73 ? 16.687 -7.650 -35.087 1.00 95.69 73 GLY A O 1
ATOM 563 N N . VAL A 1 74 ? 18.260 -6.799 -36.452 1.00 97.50 74 VAL A N 1
ATOM 564 C CA . VAL A 1 74 ? 19.404 -7.480 -35.830 1.00 97.50 74 VAL A CA 1
ATOM 565 C C . VAL A 1 74 ? 19.953 -6.608 -34.704 1.00 97.50 74 VAL A C 1
ATOM 567 O O . VAL A 1 74 ? 20.160 -5.409 -34.900 1.00 97.50 74 VAL A O 1
ATOM 570 N N . ASN A 1 75 ? 20.198 -7.200 -33.535 1.00 97.56 75 ASN A N 1
ATOM 571 C CA . ASN A 1 75 ? 20.816 -6.501 -32.411 1.00 97.56 75 ASN A CA 1
ATOM 572 C C . ASN A 1 75 ? 22.296 -6.247 -32.702 1.00 97.56 75 ASN A C 1
ATOM 574 O O . ASN A 1 75 ? 22.978 -7.082 -33.302 1.00 97.56 75 ASN A O 1
ATOM 578 N N . VAL A 1 76 ? 22.815 -5.106 -32.257 1.00 98.19 76 VAL A N 1
ATOM 579 C CA . VAL A 1 76 ? 24.206 -4.729 -32.512 1.00 98.19 76 VAL A CA 1
ATOM 580 C C . VAL A 1 76 ? 24.914 -4.376 -31.217 1.00 98.19 76 VAL A C 1
ATOM 582 O O . VAL A 1 76 ? 24.453 -3.518 -30.475 1.00 98.19 76 VAL A O 1
ATOM 585 N N . ILE A 1 77 ? 26.072 -4.989 -30.980 1.00 97.94 77 ILE A N 1
ATOM 586 C CA . ILE A 1 77 ? 27.019 -4.545 -29.955 1.00 97.94 77 ILE A CA 1
ATOM 587 C C . ILE A 1 77 ? 28.109 -3.731 -30.657 1.00 97.94 77 ILE A C 1
ATOM 589 O O . ILE A 1 77 ? 28.900 -4.291 -31.418 1.00 97.94 77 ILE A O 1
ATOM 593 N N . SER A 1 78 ? 28.168 -2.421 -30.409 1.00 96.25 78 SER A N 1
ATOM 594 C CA . SER A 1 78 ? 29.250 -1.563 -30.906 1.00 96.25 78 SER A CA 1
ATOM 595 C C . SER A 1 78 ? 30.447 -1.625 -29.952 1.00 96.25 78 SER A C 1
ATOM 597 O O . SER A 1 78 ? 30.473 -0.989 -28.891 1.00 96.25 78 SER A O 1
ATOM 599 N N . ASP A 1 79 ? 31.445 -2.434 -30.318 1.00 92.94 79 ASP A N 1
ATOM 600 C CA . ASP A 1 79 ? 32.682 -2.623 -29.558 1.00 92.94 79 ASP A CA 1
ATOM 601 C C . ASP A 1 79 ? 33.746 -1.611 -29.994 1.00 92.94 79 ASP A C 1
ATOM 603 O O . ASP A 1 79 ? 34.614 -1.879 -30.831 1.00 92.94 79 ASP A O 1
ATOM 607 N N . SER A 1 80 ? 33.670 -0.424 -29.395 1.00 86.12 80 SER A N 1
ATOM 608 C CA . SER A 1 80 ? 34.692 0.617 -29.503 1.00 86.12 80 SER A CA 1
ATOM 609 C C . SER A 1 80 ? 34.979 1.240 -28.135 1.00 86.12 80 SER A C 1
ATOM 611 O O . SER A 1 80 ? 34.429 0.844 -27.112 1.00 86.12 80 SER A O 1
ATOM 613 N N . GLN A 1 81 ? 35.898 2.207 -28.071 1.00 82.44 81 GLN A N 1
ATOM 614 C CA . GLN A 1 81 ? 36.275 2.831 -26.799 1.00 82.44 81 GLN A CA 1
ATOM 615 C C . GLN A 1 81 ? 35.157 3.722 -26.226 1.00 82.44 81 GLN A C 1
ATOM 617 O O . GLN A 1 81 ? 34.945 3.711 -25.017 1.00 82.44 81 GLN A O 1
ATOM 622 N N . HIS A 1 82 ? 34.483 4.512 -27.075 1.00 81.38 82 HIS A N 1
ATOM 623 C CA . HIS A 1 82 ? 33.343 5.397 -26.757 1.00 81.38 82 HIS A CA 1
ATOM 624 C C . HIS A 1 82 ? 33.454 6.273 -25.493 1.00 81.38 82 HIS A C 1
ATOM 626 O O . HIS A 1 82 ? 32.451 6.733 -24.945 1.00 81.38 82 HIS A O 1
ATOM 632 N N . VAL A 1 83 ? 34.675 6.542 -25.026 1.00 78.06 83 VAL A N 1
ATOM 633 C CA . VAL A 1 83 ? 34.912 7.326 -23.806 1.00 78.06 83 VAL A CA 1
ATOM 634 C C . VAL A 1 83 ? 34.491 8.784 -23.959 1.00 78.06 83 VAL A C 1
ATOM 636 O O . VAL A 1 83 ? 33.897 9.342 -23.041 1.00 78.06 83 VAL A O 1
ATOM 639 N N . ASN A 1 84 ? 34.718 9.367 -25.137 1.00 81.69 84 ASN A N 1
ATOM 640 C CA . ASN A 1 84 ? 34.247 10.704 -25.470 1.00 81.69 84 ASN A CA 1
ATOM 641 C C . ASN A 1 84 ? 32.768 10.632 -25.902 1.00 81.69 84 ASN A C 1
ATOM 643 O O . ASN A 1 84 ? 32.470 9.968 -26.904 1.00 81.69 84 ASN A O 1
ATOM 647 N N . PRO A 1 85 ? 31.843 11.313 -25.196 1.00 76.56 85 PRO A N 1
ATOM 648 C CA . PRO A 1 85 ? 30.417 11.273 -25.514 1.00 76.56 85 PRO A CA 1
ATOM 649 C C . PRO A 1 85 ? 30.078 11.697 -26.950 1.00 76.56 85 PRO A C 1
ATOM 651 O O . PRO A 1 85 ? 29.176 11.108 -27.539 1.00 76.56 85 PRO A O 1
ATOM 654 N N . ARG A 1 86 ? 30.854 12.603 -27.571 1.00 78.69 86 ARG A N 1
ATOM 655 C CA . ARG A 1 86 ? 30.623 13.054 -28.961 1.00 78.69 86 ARG A CA 1
ATOM 656 C C . ARG A 1 86 ? 30.573 11.909 -29.966 1.00 78.69 86 ARG A C 1
ATOM 658 O O . ARG A 1 86 ? 29.796 11.966 -30.907 1.00 78.69 86 ARG A O 1
ATOM 665 N N . PHE A 1 87 ? 31.387 10.872 -29.773 1.00 80.19 87 PHE A N 1
ATOM 666 C CA . PHE A 1 87 ? 31.446 9.758 -30.721 1.00 80.19 87 PHE A CA 1
ATOM 667 C C . PHE A 1 87 ? 30.280 8.778 -30.572 1.00 80.19 87 PHE A C 1
ATOM 669 O O . PHE A 1 87 ? 30.022 8.015 -31.491 1.00 80.19 87 PHE A O 1
ATOM 676 N N . ARG A 1 88 ? 29.562 8.801 -29.442 1.00 85.19 88 ARG A N 1
ATOM 677 C CA . ARG A 1 88 ? 28.397 7.932 -29.216 1.00 85.19 88 ARG A CA 1
ATOM 678 C C . ARG A 1 88 ? 27.147 8.472 -29.892 1.00 85.19 88 ARG A C 1
ATOM 680 O O . ARG A 1 88 ? 26.360 7.709 -30.431 1.00 85.19 88 ARG A O 1
ATOM 687 N N . VAL A 1 89 ? 26.985 9.791 -29.890 1.00 87.81 89 VAL A N 1
ATOM 688 C CA . VAL A 1 89 ? 25.803 10.494 -30.410 1.00 87.81 89 VAL A CA 1
ATOM 689 C C . VAL A 1 89 ? 25.469 10.098 -31.847 1.00 87.81 89 VAL A C 1
ATOM 691 O O . VAL A 1 89 ? 24.294 9.965 -32.182 1.00 87.81 89 VAL A O 1
ATOM 694 N N . ASP A 1 90 ? 26.471 9.875 -32.697 1.00 88.69 90 ASP A N 1
ATOM 695 C CA . ASP A 1 90 ? 26.241 9.451 -34.080 1.00 88.69 90 ASP A CA 1
ATOM 696 C C . ASP A 1 90 ? 25.631 8.044 -34.159 1.00 88.69 90 ASP A C 1
ATOM 698 O O . ASP A 1 90 ? 24.679 7.832 -34.914 1.00 88.69 90 ASP A O 1
ATOM 702 N N . GLU A 1 91 ? 26.116 7.101 -33.349 1.00 92.81 91 GLU A N 1
ATOM 703 C CA . GLU A 1 91 ? 25.558 5.747 -33.259 1.00 92.81 91 GLU A CA 1
ATOM 704 C C . GLU A 1 91 ? 24.155 5.753 -32.643 1.00 92.81 91 GLU A C 1
ATOM 706 O O . GLU A 1 91 ? 23.235 5.117 -33.157 1.00 92.81 91 GLU A O 1
ATOM 711 N N . VAL A 1 92 ? 23.944 6.564 -31.609 1.00 92.94 92 VAL A N 1
ATOM 712 C CA . VAL A 1 92 ? 22.632 6.771 -30.984 1.00 92.94 92 VAL A CA 1
ATOM 713 C C . VAL A 1 92 ? 21.639 7.377 -31.984 1.00 92.94 92 VAL A C 1
ATOM 715 O O . VAL A 1 92 ? 20.482 6.962 -32.056 1.00 92.94 92 VAL A O 1
ATOM 718 N N . ARG A 1 93 ? 22.088 8.301 -32.844 1.00 90.75 93 ARG A N 1
ATOM 719 C CA . ARG A 1 93 ? 21.288 8.846 -33.953 1.00 90.75 93 ARG A CA 1
ATOM 720 C C . ARG A 1 93 ? 20.970 7.785 -35.010 1.00 90.75 93 ARG A C 1
ATOM 722 O O . ARG A 1 93 ? 19.926 7.866 -35.658 1.00 90.75 93 ARG A O 1
ATOM 729 N N . ILE A 1 94 ? 21.856 6.815 -35.243 1.00 92.38 94 ILE A N 1
ATOM 730 C CA . ILE A 1 94 ? 21.567 5.663 -36.112 1.00 92.38 94 ILE A CA 1
ATOM 731 C C . ILE A 1 94 ? 20.482 4.791 -35.474 1.00 92.38 94 ILE A C 1
ATOM 733 O O . ILE A 1 94 ? 19.481 4.513 -36.132 1.00 92.38 94 ILE A O 1
ATOM 737 N N . ALA A 1 95 ? 20.628 4.432 -34.197 1.00 92.94 95 ALA A N 1
ATOM 738 C CA . ALA A 1 95 ? 19.633 3.642 -33.476 1.00 92.94 95 ALA A CA 1
ATOM 739 C C . ALA A 1 95 ? 18.258 4.315 -33.460 1.00 92.94 95 ALA A C 1
ATOM 741 O O . ALA A 1 95 ? 17.256 3.690 -33.805 1.00 92.94 95 ALA A O 1
ATOM 742 N N . SER A 1 96 ? 18.217 5.616 -33.170 1.00 89.44 96 SER A N 1
ATOM 743 C CA . SER A 1 96 ? 16.977 6.385 -33.129 1.00 89.44 96 SER A CA 1
ATOM 744 C C . SER A 1 96 ? 16.242 6.408 -34.478 1.00 89.44 96 SER A C 1
ATOM 746 O O . SER A 1 96 ? 15.030 6.188 -34.525 1.00 89.44 96 SER A O 1
ATOM 748 N N . ARG A 1 97 ? 16.967 6.553 -35.602 1.00 89.00 97 ARG A N 1
ATOM 749 C CA . ARG A 1 97 ? 16.388 6.476 -36.961 1.00 89.00 97 ARG A CA 1
ATOM 750 C C . ARG A 1 97 ? 15.690 5.145 -37.239 1.00 89.00 97 ARG A C 1
ATOM 752 O O . ARG A 1 97 ? 14.674 5.130 -37.931 1.00 89.00 97 ARG A O 1
ATOM 759 N N . HIS A 1 98 ? 16.211 4.060 -36.676 1.00 91.06 98 HIS A N 1
ATOM 760 C CA . HIS A 1 98 ? 15.666 2.709 -36.823 1.00 91.06 98 HIS A CA 1
ATOM 761 C C . HIS A 1 98 ? 14.747 2.297 -35.670 1.00 91.06 98 HIS A C 1
ATOM 763 O O . HIS A 1 98 ? 14.339 1.141 -35.604 1.00 91.06 98 HIS A O 1
ATOM 769 N N . LYS A 1 99 ? 14.392 3.231 -34.772 1.00 89.31 99 LYS A N 1
ATOM 770 C CA . LYS A 1 99 ? 13.592 2.975 -33.560 1.00 89.31 99 LYS A CA 1
ATOM 771 C C . LYS A 1 99 ? 14.170 1.851 -32.683 1.00 89.31 99 LYS A C 1
ATOM 773 O O . LYS A 1 99 ? 13.419 1.149 -32.008 1.00 89.31 99 LYS A O 1
ATOM 778 N N . ALA A 1 100 ? 15.487 1.667 -32.717 1.00 91.44 100 ALA A N 1
ATOM 779 C CA . ALA A 1 100 ? 16.179 0.701 -31.879 1.00 91.44 100 ALA A CA 1
ATOM 780 C C . ALA A 1 100 ? 16.351 1.254 -30.459 1.00 91.44 100 ALA A C 1
ATOM 782 O O . ALA A 1 100 ? 16.542 2.459 -30.268 1.00 91.44 100 ALA A O 1
ATOM 783 N N . HIS A 1 101 ? 16.296 0.364 -29.470 1.00 92.44 101 HIS A N 1
ATOM 784 C CA . HIS A 1 101 ? 16.673 0.688 -28.100 1.00 92.44 101 HIS A CA 1
ATOM 785 C C . HIS A 1 101 ? 18.178 0.960 -28.022 1.00 92.44 101 HIS A C 1
ATOM 787 O O . HIS A 1 101 ? 18.950 0.363 -28.773 1.00 92.44 101 HIS A O 1
ATOM 793 N N . VAL A 1 102 ? 18.593 1.851 -27.124 1.00 93.50 102 VAL A N 1
ATOM 794 C CA . VAL A 1 102 ? 20.001 2.194 -26.914 1.00 93.50 102 VAL A CA 1
ATOM 795 C C . VAL A 1 102 ? 20.373 1.834 -25.491 1.00 93.50 102 VAL A C 1
ATOM 797 O O . VAL A 1 102 ? 19.826 2.394 -24.546 1.00 93.50 102 VAL A O 1
ATOM 800 N N . GLU A 1 103 ? 21.356 0.958 -25.359 1.00 93.56 103 GLU A N 1
ATOM 801 C CA . GLU A 1 103 ? 21.959 0.597 -24.082 1.00 93.56 103 GLU A CA 1
ATOM 802 C C . GLU A 1 103 ? 23.431 0.997 -24.092 1.00 93.56 103 GLU A C 1
ATOM 804 O O . GLU A 1 103 ? 24.101 0.901 -25.121 1.00 93.56 103 GLU A O 1
ATOM 809 N N . THR A 1 104 ? 23.962 1.404 -22.941 1.00 93.25 104 THR A N 1
ATOM 810 C CA . THR A 1 104 ? 25.399 1.645 -22.780 1.00 93.25 104 THR A CA 1
ATOM 811 C C . THR A 1 104 ? 25.942 0.743 -21.683 1.00 93.25 104 THR A C 1
ATOM 813 O O . THR A 1 104 ? 25.375 0.678 -20.597 1.00 93.25 104 THR A O 1
ATOM 816 N N . VAL A 1 105 ? 27.081 0.099 -21.937 1.00 93.50 105 VAL A N 1
ATOM 817 C CA . VAL A 1 105 ? 27.809 -0.673 -20.921 1.00 93.50 105 VAL A CA 1
ATOM 818 C C . VAL A 1 105 ? 29.129 0.028 -20.629 1.00 93.50 105 VAL A C 1
ATOM 820 O O . VAL A 1 105 ? 30.015 0.092 -21.489 1.00 93.50 105 VAL A O 1
ATOM 823 N N . THR A 1 106 ? 29.250 0.574 -19.419 1.00 93.00 106 THR A N 1
ATOM 824 C CA . THR A 1 106 ? 30.446 1.288 -18.960 1.00 93.00 106 THR A CA 1
ATOM 825 C C . THR A 1 106 ? 31.406 0.325 -18.262 1.00 93.00 106 THR A C 1
ATOM 827 O O . THR A 1 106 ? 31.019 -0.448 -17.394 1.00 93.00 106 THR A O 1
ATOM 830 N N . PHE A 1 107 ? 32.680 0.384 -18.639 1.00 93.69 107 PHE A N 1
ATOM 831 C CA . PHE A 1 107 ? 33.771 -0.350 -18.009 1.00 93.69 107 PHE A CA 1
ATOM 832 C C . PHE A 1 107 ? 34.724 0.657 -17.375 1.00 93.69 107 PHE A C 1
ATOM 834 O O . PHE A 1 107 ? 35.699 1.078 -18.011 1.00 93.69 107 PHE A O 1
ATOM 841 N N . ASP A 1 108 ? 34.411 1.039 -16.143 1.00 92.88 108 ASP A N 1
ATOM 842 C CA . ASP A 1 108 ? 35.279 1.851 -15.302 1.00 92.88 108 ASP A CA 1
ATOM 843 C C . ASP A 1 108 ? 36.266 0.939 -14.561 1.00 92.88 108 ASP A C 1
ATOM 845 O O . ASP A 1 108 ? 35.886 0.157 -13.693 1.00 92.88 108 ASP A O 1
ATOM 849 N N . VAL A 1 109 ? 37.524 0.936 -15.005 1.00 93.81 109 VAL A N 1
ATOM 850 C CA . VAL A 1 109 ? 38.564 0.021 -14.512 1.00 93.81 109 VAL A CA 1
ATOM 851 C C . VAL A 1 109 ? 39.783 0.850 -14.110 1.00 93.81 109 VAL A C 1
ATOM 853 O O . VAL A 1 109 ? 40.247 1.648 -14.934 1.00 93.81 109 VAL A O 1
ATOM 856 N N . PRO A 1 110 ? 40.344 0.649 -12.902 1.00 94.75 110 PRO A N 1
ATOM 857 C CA . PRO A 1 110 ? 41.512 1.390 -12.436 1.00 94.75 110 PRO A CA 1
ATOM 858 C C . PRO A 1 110 ? 42.720 1.264 -13.371 1.00 94.75 110 PRO A C 1
ATOM 860 O O . PRO A 1 110 ? 42.948 0.219 -13.988 1.00 94.75 110 PRO A O 1
ATOM 863 N N . LEU A 1 111 ? 43.538 2.319 -13.441 1.00 95.06 111 LEU A N 1
ATOM 864 C CA . LEU A 1 111 ? 44.690 2.389 -14.348 1.00 95.06 111 LEU A CA 1
ATOM 865 C C . LEU A 1 111 ? 45.659 1.208 -14.185 1.00 95.06 111 LEU A C 1
ATOM 867 O O . LEU A 1 111 ? 46.116 0.655 -15.186 1.00 95.06 111 LEU A O 1
ATOM 871 N N . ASP A 1 112 ? 45.955 0.811 -12.948 1.00 95.75 112 ASP A N 1
ATOM 872 C CA . ASP A 1 112 ? 46.899 -0.276 -12.667 1.00 95.75 112 ASP A CA 1
ATOM 873 C C . ASP A 1 112 ? 46.409 -1.614 -13.227 1.00 95.75 112 ASP A C 1
ATOM 875 O O . ASP A 1 112 ? 47.171 -2.362 -13.842 1.00 95.75 112 ASP A O 1
ATOM 879 N N . GLU A 1 113 ? 45.109 -1.878 -13.110 1.00 95.62 113 GLU A N 1
ATOM 880 C CA . GLU A 1 113 ? 44.497 -3.074 -13.673 1.00 95.62 113 GLU A CA 1
ATOM 881 C C . GLU A 1 113 ? 44.474 -3.031 -15.208 1.00 95.62 113 GLU A C 1
ATOM 883 O O . GLU A 1 113 ? 44.748 -4.040 -15.861 1.00 95.62 113 GLU A O 1
ATOM 888 N N . LEU A 1 114 ? 44.206 -1.868 -15.811 1.00 95.00 114 LEU A N 1
ATOM 889 C CA . LEU A 1 114 ? 44.279 -1.702 -17.265 1.00 95.00 114 LEU A CA 1
ATOM 890 C C . LEU A 1 114 ? 45.692 -1.966 -17.801 1.00 95.00 114 LEU A C 1
ATOM 892 O O . LEU A 1 114 ? 45.834 -2.620 -18.836 1.00 95.00 114 LEU A O 1
ATOM 896 N N . LEU A 1 115 ? 46.727 -1.477 -17.109 1.00 94.62 115 LEU A N 1
ATOM 897 C CA . LEU A 1 115 ? 48.130 -1.692 -17.471 1.00 94.62 115 LEU A CA 1
ATOM 898 C C . LEU A 1 115 ? 48.510 -3.172 -17.374 1.00 94.62 115 LEU A C 1
ATOM 900 O O . LEU A 1 115 ? 49.093 -3.713 -18.315 1.00 94.62 115 LEU A O 1
ATOM 904 N N . GLU A 1 116 ? 48.127 -3.843 -16.289 1.00 94.56 116 GLU A N 1
ATOM 905 C CA . GLU A 1 116 ? 48.415 -5.265 -16.093 1.00 94.56 116 GLU A CA 1
ATOM 906 C C . GLU A 1 116 ? 47.709 -6.141 -17.138 1.00 94.56 116 GLU A C 1
ATOM 908 O O . GLU A 1 116 ? 48.326 -6.963 -17.827 1.00 94.56 116 GLU A O 1
ATOM 913 N N . ARG A 1 117 ? 46.417 -5.884 -17.369 1.00 93.62 117 ARG A N 1
ATOM 914 C CA . ARG A 1 117 ? 45.651 -6.538 -18.437 1.00 93.62 117 ARG A CA 1
ATOM 915 C C . ARG A 1 117 ? 46.197 -6.222 -19.826 1.00 93.62 117 ARG A C 1
ATOM 917 O O . ARG A 1 117 ? 45.988 -7.010 -20.739 1.00 93.62 117 ARG A O 1
ATOM 924 N N . ASN A 1 118 ? 46.855 -5.081 -20.031 1.00 91.88 118 ASN A N 1
ATOM 925 C CA . ASN A 1 118 ? 47.470 -4.747 -21.312 1.00 91.88 118 ASN A CA 1
ATOM 926 C C . ASN A 1 118 ? 48.780 -5.519 -21.537 1.00 91.88 118 ASN A C 1
ATOM 928 O O . ASN A 1 118 ? 49.015 -5.983 -22.648 1.00 91.88 118 ASN A O 1
ATOM 932 N N . ARG A 1 119 ? 49.597 -5.733 -20.498 1.00 90.88 119 ARG A N 1
ATOM 933 C CA . ARG A 1 119 ? 50.853 -6.509 -20.587 1.00 90.88 119 ARG A CA 1
ATOM 934 C C . ARG A 1 119 ? 50.628 -7.981 -20.915 1.00 90.88 119 ARG A C 1
ATOM 936 O O . ARG A 1 119 ? 51.414 -8.576 -21.645 1.00 90.88 119 ARG A O 1
ATOM 943 N N . THR A 1 120 ? 49.540 -8.553 -20.413 1.00 89.19 120 THR A N 1
ATOM 944 C CA . THR A 1 120 ? 49.191 -9.970 -20.606 1.00 89.19 120 THR A CA 1
ATOM 945 C C . THR A 1 120 ? 48.536 -10.273 -21.961 1.00 89.19 120 THR A C 1
ATOM 947 O O . THR A 1 120 ? 48.341 -11.439 -22.298 1.00 89.19 120 THR A O 1
ATOM 950 N N . ARG A 1 121 ? 48.229 -9.254 -22.779 1.00 84.75 121 ARG A N 1
ATOM 951 C CA . ARG A 1 121 ? 47.694 -9.437 -24.142 1.00 84.75 121 ARG A CA 1
ATOM 952 C C . ARG A 1 121 ? 48.737 -10.008 -25.094 1.00 84.75 121 ARG A C 1
ATOM 954 O O . ARG A 1 121 ? 49.941 -9.829 -24.892 1.00 84.75 121 ARG A O 1
ATOM 961 N N . VAL A 1 122 ? 48.253 -10.621 -26.174 1.00 83.56 122 VAL A N 1
ATOM 962 C CA . VAL A 1 122 ? 49.066 -10.929 -27.359 1.00 83.56 122 VAL A CA 1
ATOM 963 C C . VAL A 1 122 ? 49.711 -9.635 -27.856 1.00 83.56 122 VAL A C 1
ATOM 965 O O . VAL A 1 122 ? 49.074 -8.585 -27.820 1.00 83.56 122 VAL A O 1
ATOM 968 N N . GLU A 1 123 ? 50.972 -9.694 -28.285 1.00 79.38 123 GLU A N 1
ATOM 969 C CA . GLU A 1 123 ? 51.775 -8.514 -28.639 1.00 79.38 123 GLU A CA 1
ATOM 970 C C . GLU A 1 123 ? 51.077 -7.584 -29.645 1.00 79.38 123 GLU A C 1
ATOM 972 O O . GLU A 1 123 ? 51.074 -6.371 -29.452 1.00 79.38 123 GLU A O 1
ATOM 977 N N . SER A 1 124 ? 50.378 -8.150 -30.632 1.00 74.75 124 SER A N 1
ATOM 978 C CA . SER A 1 124 ? 49.595 -7.421 -31.639 1.00 74.75 124 SER A CA 1
ATOM 979 C C . SER A 1 124 ? 48.387 -6.640 -31.091 1.00 74.75 124 SER A C 1
ATOM 981 O O . SER A 1 124 ? 47.893 -5.739 -31.765 1.00 74.75 124 SER A O 1
ATOM 983 N N . ASP A 1 125 ? 47.908 -6.974 -29.887 1.00 76.31 125 ASP A N 1
ATOM 984 C CA . ASP A 1 125 ? 46.756 -6.353 -29.211 1.00 76.31 125 ASP A CA 1
ATOM 985 C C . ASP A 1 125 ? 47.167 -5.375 -28.093 1.00 76.31 125 ASP A C 1
ATOM 987 O O . ASP A 1 125 ? 46.305 -4.765 -27.437 1.00 76.31 125 ASP A O 1
ATOM 991 N N . ARG A 1 126 ? 48.474 -5.248 -27.825 1.00 85.62 126 ARG A N 1
ATOM 992 C CA . ARG A 1 126 ? 49.005 -4.342 -26.801 1.00 85.62 126 ARG A CA 1
ATOM 993 C C . ARG A 1 126 ? 48.973 -2.910 -27.310 1.00 85.62 126 ARG A C 1
ATOM 995 O O . ARG A 1 126 ? 49.447 -2.612 -28.402 1.00 85.62 126 ARG A O 1
ATOM 1002 N N . VAL A 1 127 ? 48.478 -1.997 -26.480 1.00 84.44 127 VAL A N 1
ATOM 1003 C CA . VAL A 1 127 ? 48.627 -0.556 -26.731 1.00 84.44 127 VAL A CA 1
ATOM 1004 C C . VAL A 1 127 ? 49.853 -0.011 -25.989 1.00 84.44 127 VAL A C 1
ATOM 1006 O O . VAL A 1 127 ? 50.174 -0.520 -24.911 1.00 84.44 127 VAL A O 1
ATOM 1009 N N . PRO A 1 128 ? 50.542 1.030 -26.495 1.00 89.31 128 PRO A N 1
ATOM 1010 C CA . PRO A 1 128 ? 51.648 1.648 -25.765 1.00 89.31 128 PRO A CA 1
ATOM 1011 C C . PRO A 1 128 ? 51.210 2.142 -24.378 1.00 89.31 128 PRO A C 1
ATOM 1013 O O . PRO A 1 128 ? 50.206 2.846 -24.263 1.00 89.31 128 PRO A O 1
ATOM 1016 N N . GLU A 1 129 ? 51.976 1.843 -23.321 1.00 91.44 129 GLU A N 1
ATOM 1017 C CA . GLU A 1 129 ? 51.611 2.250 -21.949 1.00 91.44 129 GLU A CA 1
ATOM 1018 C C . GLU A 1 129 ? 51.429 3.771 -21.823 1.00 91.44 129 GLU A C 1
ATOM 1020 O O . GLU A 1 129 ? 50.487 4.235 -21.181 1.00 91.44 129 GLU A O 1
ATOM 1025 N N . LYS A 1 130 ? 52.283 4.558 -22.497 1.00 90.75 130 LYS A N 1
ATOM 1026 C CA . LYS A 1 130 ? 52.168 6.025 -22.538 1.00 90.75 130 LYS A CA 1
ATOM 1027 C C . LYS A 1 130 ? 50.811 6.473 -23.086 1.00 90.75 130 LYS A C 1
ATOM 1029 O O . LYS A 1 130 ? 50.203 7.378 -22.528 1.00 90.75 130 LYS A O 1
ATOM 1034 N N . TYR A 1 131 ? 50.324 5.823 -24.145 1.00 88.19 131 TYR A N 1
ATOM 1035 C CA . TYR A 1 131 ? 49.011 6.118 -24.715 1.00 88.19 131 TYR A CA 1
ATOM 1036 C C . TYR A 1 131 ? 47.896 5.805 -23.712 1.00 88.19 131 TYR A C 1
ATOM 1038 O O . TYR A 1 131 ? 47.021 6.640 -23.502 1.00 88.19 131 TYR A O 1
ATOM 1046 N N . LEU A 1 132 ? 47.953 4.645 -23.050 1.00 91.06 132 LEU A N 1
ATOM 1047 C CA . LEU A 1 132 ? 46.931 4.236 -22.086 1.00 91.06 132 LEU A CA 1
ATOM 1048 C C . LEU A 1 132 ? 46.839 5.193 -20.887 1.00 91.06 132 LEU A C 1
ATOM 1050 O O . LEU A 1 132 ? 45.735 5.570 -20.502 1.00 91.06 132 LEU A O 1
ATOM 1054 N N . ARG A 1 133 ? 47.983 5.653 -20.361 1.00 93.06 133 ARG A N 1
ATOM 1055 C CA . ARG A 1 133 ? 48.040 6.670 -19.294 1.00 93.06 133 ARG A CA 1
ATOM 1056 C C . ARG A 1 133 ? 47.408 7.990 -19.730 1.00 93.06 133 ARG A C 1
ATOM 1058 O O . ARG A 1 133 ? 46.525 8.488 -19.043 1.00 93.06 133 ARG A O 1
ATOM 1065 N N . THR A 1 134 ? 47.769 8.497 -20.911 1.00 92.62 134 THR A N 1
ATOM 1066 C CA . THR A 1 134 ? 47.165 9.723 -21.460 1.00 92.62 134 THR A CA 1
ATOM 1067 C C . THR A 1 134 ? 45.653 9.577 -21.653 1.00 92.62 134 THR A C 1
ATOM 1069 O O . THR A 1 134 ? 44.900 10.499 -21.346 1.00 92.62 134 THR A O 1
ATOM 1072 N N . GLN A 1 135 ? 45.179 8.424 -22.140 1.00 90.56 135 GLN A N 1
ATOM 1073 C CA . GLN A 1 135 ? 43.742 8.173 -22.279 1.00 90.56 135 GLN A CA 1
ATOM 1074 C C . GLN A 1 135 ? 43.027 8.139 -20.923 1.00 90.56 135 GLN A C 1
ATOM 1076 O O . GLN A 1 135 ? 41.920 8.665 -20.822 1.00 90.56 135 GLN A O 1
ATOM 1081 N N . TYR A 1 136 ? 43.649 7.550 -19.900 1.00 92.75 136 TYR A N 1
ATOM 1082 C CA . TYR A 1 136 ? 43.103 7.500 -18.546 1.00 92.75 136 TYR A CA 1
ATOM 1083 C C . TYR A 1 136 ? 42.977 8.897 -17.939 1.00 92.75 136 TYR A C 1
ATOM 1085 O O . TYR A 1 136 ? 41.879 9.298 -17.570 1.00 92.75 136 TYR A O 1
ATOM 1093 N N . GLU A 1 137 ? 44.065 9.670 -17.933 1.00 92.44 137 GLU A N 1
ATOM 1094 C CA . GLU A 1 137 ? 44.086 11.048 -17.422 1.00 92.44 137 GLU A CA 1
ATOM 1095 C C . GLU A 1 137 ? 43.047 11.940 -18.112 1.00 92.44 137 GLU A C 1
ATOM 1097 O O . GLU A 1 137 ? 42.414 12.772 -17.470 1.00 92.44 137 GLU A O 1
ATOM 1102 N N . THR A 1 138 ? 42.844 11.748 -19.419 1.00 89.38 138 THR A N 1
ATOM 1103 C CA . THR A 1 138 ? 41.913 12.576 -20.197 1.00 89.38 138 THR A CA 1
ATOM 1104 C C . THR A 1 138 ? 40.449 12.180 -19.985 1.00 89.38 138 THR A C 1
ATOM 1106 O O . THR A 1 138 ? 39.582 13.050 -19.986 1.00 89.38 138 THR A O 1
ATOM 1109 N N . TRP A 1 139 ? 40.144 10.882 -19.858 1.00 88.06 139 TRP A N 1
ATOM 1110 C CA . TRP A 1 139 ? 38.771 10.386 -20.030 1.00 88.06 139 TRP A CA 1
ATOM 1111 C C . TRP A 1 139 ? 38.198 9.568 -18.870 1.00 88.06 139 TRP A C 1
ATOM 1113 O O . TRP A 1 139 ? 36.999 9.282 -18.897 1.00 88.06 139 TRP A O 1
ATOM 1123 N N . HIS A 1 140 ? 38.991 9.187 -17.865 1.00 87.94 140 HIS A N 1
ATOM 1124 C CA . HIS A 1 140 ? 38.500 8.392 -16.733 1.00 87.94 140 HIS A CA 1
ATOM 1125 C C . HIS A 1 140 ? 37.333 9.067 -16.012 1.00 87.94 140 HIS A C 1
ATOM 1127 O O . HIS A 1 140 ? 36.315 8.429 -15.788 1.00 87.94 140 HIS A O 1
ATOM 1133 N N . GLY A 1 141 ? 37.417 10.377 -15.758 1.00 84.62 141 GLY A N 1
ATOM 1134 C CA . GLY A 1 141 ? 36.342 11.113 -15.083 1.00 84.62 141 GLY A CA 1
ATOM 1135 C C . GLY A 1 141 ? 35.000 11.065 -15.822 1.00 84.62 141 GLY A C 1
ATOM 1136 O O . GLY A 1 141 ? 33.947 11.212 -15.213 1.00 84.62 141 GLY A O 1
ATOM 1137 N N . CYS A 1 142 ? 34.997 10.806 -17.135 1.00 82.44 142 CYS A N 1
ATOM 1138 C CA . CYS A 1 142 ? 33.744 10.519 -17.818 1.00 82.44 142 CYS A CA 1
ATOM 1139 C C . CYS A 1 142 ? 33.180 9.172 -17.341 1.00 82.44 142 CYS A C 1
ATOM 1141 O O . CYS A 1 142 ? 31.978 9.085 -17.102 1.00 82.44 142 CYS A O 1
ATOM 1143 N N . LEU A 1 143 ? 34.008 8.123 -17.265 1.00 87.62 143 LEU A N 1
ATOM 1144 C CA . LEU A 1 143 ? 33.621 6.734 -16.963 1.00 87.62 143 LEU A CA 1
ATOM 1145 C C . LEU A 1 143 ? 33.038 6.535 -15.561 1.00 87.62 143 LEU A C 1
ATOM 1147 O O . LEU A 1 143 ? 32.275 5.594 -15.391 1.00 87.62 143 LEU A O 1
ATOM 1151 N N . GLU A 1 144 ? 33.307 7.451 -14.631 1.00 85.19 144 GLU A N 1
ATOM 1152 C CA . GLU A 1 144 ? 32.726 7.453 -13.279 1.00 85.19 144 GLU A CA 1
ATOM 1153 C C . GLU A 1 144 ? 31.189 7.538 -13.284 1.00 85.19 144 GLU A C 1
ATOM 1155 O O . GLU A 1 144 ? 30.540 7.143 -12.318 1.00 85.19 144 GLU A O 1
ATOM 1160 N N . ARG A 1 145 ? 30.594 8.061 -14.367 1.00 85.56 145 ARG A N 1
ATOM 1161 C CA . ARG A 1 145 ? 29.140 8.136 -14.542 1.00 85.56 145 ARG A CA 1
ATOM 1162 C C . ARG A 1 145 ? 28.656 7.127 -15.566 1.00 85.56 145 ARG A C 1
ATOM 1164 O O . ARG A 1 145 ? 29.159 7.071 -16.701 1.00 85.56 145 ARG A O 1
ATOM 1171 N N . ASP A 1 146 ? 27.601 6.415 -15.199 1.00 85.31 146 ASP A N 1
ATOM 1172 C CA . ASP A 1 146 ? 26.860 5.576 -16.126 1.00 85.31 146 ASP A CA 1
ATOM 1173 C C . ASP A 1 146 ? 26.114 6.414 -17.161 1.00 85.31 146 ASP A C 1
ATOM 1175 O O . ASP A 1 146 ? 25.619 7.503 -16.892 1.00 85.31 146 ASP A O 1
ATOM 1179 N N . SER A 1 147 ? 26.041 5.885 -18.377 1.00 90.56 147 SER A N 1
ATOM 1180 C CA . SER A 1 147 ? 25.301 6.485 -19.482 1.00 90.56 147 SER A CA 1
ATOM 1181 C C . SER A 1 147 ? 23.931 5.835 -19.563 1.00 90.56 147 SER A C 1
ATOM 1183 O O . SER A 1 147 ? 23.837 4.609 -19.623 1.00 90.56 147 SER A O 1
ATOM 1185 N N . ARG A 1 148 ? 22.875 6.648 -19.551 1.00 92.12 148 ARG A N 1
ATOM 1186 C CA . ARG A 1 148 ? 21.486 6.178 -19.528 1.00 92.12 148 ARG A CA 1
ATOM 1187 C C . ARG A 1 148 ? 20.638 7.056 -20.435 1.00 92.12 148 ARG A C 1
ATOM 1189 O O . ARG A 1 148 ? 20.401 8.222 -20.123 1.00 92.12 148 ARG A O 1
ATOM 1196 N N . TRP A 1 149 ? 20.229 6.491 -21.568 1.00 92.50 149 TRP A N 1
ATOM 1197 C CA . TRP A 1 149 ? 19.479 7.190 -22.607 1.00 92.50 149 TRP A CA 1
ATOM 1198 C C . TRP A 1 149 ? 17.977 7.062 -22.380 1.00 92.50 149 TRP A C 1
ATOM 1200 O O . TRP A 1 149 ? 17.453 5.955 -22.316 1.00 92.50 149 TRP A O 1
ATOM 1210 N N . VAL A 1 150 ? 17.280 8.195 -22.322 1.00 91.50 150 VAL A N 1
ATOM 1211 C CA . VAL A 1 150 ? 15.826 8.256 -22.141 1.00 91.50 150 VAL A CA 1
ATOM 1212 C C . VAL A 1 150 ? 15.191 9.179 -23.175 1.00 91.50 150 VAL A C 1
ATOM 1214 O O . VAL A 1 150 ? 15.791 10.162 -23.616 1.00 91.50 150 VAL A O 1
ATOM 1217 N N . ASN A 1 151 ? 13.978 8.834 -23.600 1.00 88.19 151 ASN A N 1
ATOM 1218 C CA . ASN A 1 151 ? 13.184 9.657 -24.502 1.00 88.19 151 ASN A CA 1
ATOM 1219 C C . ASN A 1 151 ? 12.498 10.775 -23.716 1.00 88.19 151 ASN A C 1
ATOM 1221 O O . ASN A 1 151 ? 11.802 10.504 -22.744 1.00 88.19 151 ASN A O 1
ATOM 1225 N N . ILE A 1 152 ? 12.645 12.015 -24.174 1.00 90.12 152 ILE A N 1
ATOM 1226 C CA . ILE A 1 152 ? 11.971 13.180 -23.605 1.00 90.12 152 ILE A CA 1
ATOM 1227 C C . ILE A 1 152 ? 11.317 14.008 -24.709 1.00 90.12 152 ILE A C 1
ATOM 1229 O O . ILE A 1 152 ? 11.872 14.178 -25.798 1.00 90.12 152 ILE A O 1
ATOM 1233 N N . HIS A 1 153 ? 10.134 14.548 -24.434 1.00 88.06 153 HIS A N 1
ATOM 1234 C CA . HIS A 1 153 ? 9.497 15.504 -25.332 1.00 88.06 153 HIS A CA 1
ATOM 1235 C C . HIS A 1 153 ? 9.939 16.924 -24.990 1.00 88.06 153 HIS A C 1
ATOM 1237 O O . HIS A 1 153 ? 9.904 17.334 -23.828 1.00 88.06 153 HIS A O 1
ATOM 1243 N N . VAL A 1 154 ? 10.350 17.680 -26.005 1.00 89.94 154 VAL A N 1
ATOM 1244 C CA . VAL A 1 154 ? 10.921 19.014 -25.849 1.00 89.94 154 VAL A CA 1
ATOM 1245 C C . VAL A 1 154 ? 10.326 20.020 -26.822 1.00 89.94 154 VAL A C 1
ATOM 1247 O O . VAL A 1 154 ? 10.031 19.720 -27.977 1.00 89.94 154 VAL A O 1
ATOM 1250 N N . ARG A 1 155 ? 10.176 21.264 -26.379 1.00 90.25 155 ARG A N 1
ATOM 1251 C CA . ARG A 1 155 ? 9.733 22.379 -27.218 1.00 90.25 155 ARG A CA 1
ATOM 1252 C C . ARG A 1 155 ? 10.704 23.540 -27.077 1.00 90.25 155 ARG A C 1
ATOM 1254 O O . ARG A 1 155 ? 11.109 23.877 -25.970 1.00 90.25 155 ARG A O 1
ATOM 1261 N N . LYS A 1 156 ? 11.066 24.153 -28.205 1.00 90.69 156 LYS A N 1
ATOM 1262 C CA . LYS A 1 156 ? 11.945 25.323 -28.222 1.00 90.69 156 LYS A CA 1
ATOM 1263 C C . LYS A 1 156 ? 11.167 26.578 -27.821 1.00 90.69 156 LYS A C 1
ATOM 1265 O O . LYS A 1 156 ? 10.158 26.888 -28.452 1.00 90.69 156 LYS A O 1
ATOM 1270 N N . VAL A 1 157 ? 11.656 27.287 -26.811 1.00 90.06 157 VAL A N 1
ATOM 1271 C CA . VAL A 1 157 ? 11.159 28.583 -26.334 1.00 90.06 157 VAL A CA 1
ATOM 1272 C C . VAL A 1 157 ? 12.377 29.491 -26.170 1.00 90.06 157 VAL A C 1
ATOM 1274 O O . VAL A 1 157 ? 13.368 29.087 -25.574 1.00 90.06 157 VAL A O 1
ATOM 1277 N N . ASP A 1 158 ? 12.362 30.668 -26.799 1.00 87.75 158 ASP A N 1
ATOM 1278 C CA . ASP A 1 158 ? 13.439 31.673 -26.712 1.00 87.75 158 ASP A CA 1
ATOM 1279 C C . ASP A 1 158 ? 14.868 31.143 -26.954 1.00 87.75 158 ASP A C 1
ATOM 1281 O O . ASP A 1 158 ? 15.848 31.600 -26.374 1.00 87.75 158 ASP A O 1
ATOM 1285 N N . GLY A 1 159 ? 15.008 30.166 -27.855 1.00 85.81 159 GLY A N 1
ATOM 1286 C CA . GLY A 1 159 ? 16.307 29.601 -28.230 1.00 85.81 159 GLY A CA 1
ATOM 1287 C C . GLY A 1 159 ? 16.745 28.371 -27.426 1.00 85.81 159 GLY A C 1
ATOM 1288 O O . GLY A 1 159 ? 17.653 27.675 -27.886 1.00 85.81 159 GLY A O 1
ATOM 1289 N N . ILE A 1 160 ? 16.067 28.046 -26.322 1.00 91.50 160 ILE A N 1
ATOM 1290 C CA . ILE A 1 160 ? 16.348 26.899 -25.442 1.00 91.50 160 ILE A CA 1
ATOM 1291 C C . ILE A 1 160 ? 15.216 25.873 -25.563 1.00 91.50 160 ILE A C 1
ATOM 1293 O O . ILE A 1 160 ? 14.057 26.223 -25.775 1.00 91.50 160 ILE A O 1
ATOM 1297 N N . TYR A 1 161 ? 15.535 24.583 -25.489 1.00 93.00 161 TYR A N 1
ATOM 1298 C CA . TYR A 1 161 ? 14.517 23.535 -25.431 1.00 93.00 161 TYR A CA 1
ATOM 1299 C C . TYR A 1 161 ? 14.123 23.257 -23.983 1.00 93.00 161 TYR A C 1
ATOM 1301 O O . TYR A 1 161 ? 14.988 22.999 -23.153 1.00 93.00 161 TYR A O 1
ATOM 1309 N N . HIS A 1 162 ? 12.822 23.253 -23.709 1.00 91.06 162 HIS A N 1
ATOM 1310 C CA . HIS A 1 162 ? 12.244 22.892 -22.414 1.00 91.06 162 HIS A CA 1
ATOM 1311 C C . HIS A 1 162 ? 11.402 21.631 -22.539 1.00 91.06 162 HIS A C 1
ATOM 1313 O O . HIS A 1 162 ? 10.883 21.332 -23.620 1.00 91.06 162 HIS A O 1
ATOM 1319 N N . MET A 1 163 ? 11.233 20.910 -21.434 1.00 87.88 163 MET A N 1
ATOM 1320 C CA . MET A 1 163 ? 10.432 19.692 -21.412 1.00 87.88 163 MET A CA 1
ATOM 1321 C C . MET A 1 163 ? 8.952 20.024 -21.623 1.00 87.88 163 MET A C 1
ATOM 1323 O O . MET A 1 163 ? 8.370 20.857 -20.930 1.00 87.88 163 MET A O 1
ATOM 1327 N N . ASN A 1 164 ? 8.330 19.392 -22.616 1.00 83.44 164 ASN A N 1
ATOM 1328 C CA . ASN A 1 164 ? 6.942 19.648 -22.978 1.00 83.44 164 ASN A CA 1
ATOM 1329 C C . ASN A 1 164 ? 6.320 18.392 -23.602 1.00 83.44 164 ASN A C 1
ATOM 1331 O O . ASN A 1 164 ? 6.763 18.017 -24.684 1.00 83.44 164 ASN A O 1
ATOM 1335 N N . PRO A 1 165 ? 5.268 17.790 -23.015 1.00 75.75 165 PRO A N 1
ATOM 1336 C CA . PRO A 1 165 ? 4.659 16.552 -23.521 1.00 75.75 165 PRO A CA 1
ATOM 1337 C C . PRO A 1 165 ? 4.153 16.620 -24.972 1.00 75.75 165 PRO A C 1
ATOM 1339 O O . PRO A 1 165 ? 4.066 15.608 -25.655 1.00 75.75 165 PRO A O 1
ATOM 1342 N N . SER A 1 166 ? 3.832 17.817 -25.473 1.00 75.94 166 SER A N 1
ATOM 1343 C CA . SER A 1 166 ? 3.402 18.062 -26.860 1.00 75.94 166 SER A CA 1
ATOM 1344 C C . SER A 1 166 ? 4.547 18.555 -27.759 1.00 75.94 166 SER A C 1
ATOM 1346 O O . SER A 1 166 ? 4.313 19.273 -28.737 1.00 75.94 166 SER A O 1
ATOM 1348 N N . GLY A 1 167 ? 5.791 18.285 -27.367 1.00 84.38 167 GLY A N 1
ATOM 1349 C CA . GLY A 1 167 ? 7.012 18.694 -28.051 1.00 84.38 167 GLY A CA 1
ATOM 1350 C C . GLY A 1 167 ? 7.588 17.640 -29.001 1.00 84.38 167 GLY A C 1
ATOM 1351 O O . GLY A 1 167 ? 7.102 16.510 -29.097 1.00 84.38 167 GLY A O 1
ATOM 1352 N N . ASP A 1 168 ? 8.664 18.027 -29.684 1.00 87.12 168 ASP A N 1
ATOM 1353 C CA . ASP A 1 168 ? 9.492 17.132 -30.487 1.00 87.12 168 ASP A CA 1
ATOM 1354 C C . ASP A 1 168 ? 10.202 16.120 -29.577 1.00 87.12 168 ASP A C 1
ATOM 1356 O O . ASP A 1 168 ? 10.632 16.445 -28.475 1.00 87.12 168 ASP A O 1
ATOM 1360 N N . LEU A 1 169 ? 10.337 14.880 -30.036 1.00 87.50 169 LEU A N 1
ATOM 1361 C CA . LEU A 1 169 ? 10.992 13.829 -29.263 1.00 87.50 169 LEU A CA 1
ATOM 1362 C C . LEU A 1 169 ? 12.519 13.930 -29.409 1.00 87.50 169 LEU A C 1
ATOM 1364 O O . LEU A 1 169 ? 13.043 13.974 -30.528 1.00 87.50 169 LEU A O 1
ATOM 1368 N N . ALA A 1 170 ? 13.227 13.920 -28.286 1.00 91.00 170 ALA A N 1
ATOM 1369 C CA . ALA A 1 170 ? 14.679 13.853 -28.202 1.00 91.00 170 ALA A CA 1
ATOM 1370 C C . ALA A 1 170 ? 15.094 12.685 -27.302 1.00 91.00 170 ALA A C 1
ATOM 1372 O O . ALA A 1 170 ? 14.441 12.402 -26.303 1.00 91.00 170 ALA A O 1
ATOM 1373 N N . LEU A 1 171 ? 16.188 12.016 -27.648 1.00 92.19 171 LEU A N 1
ATOM 1374 C CA . LEU A 1 171 ? 16.807 11.005 -26.797 1.00 92.19 171 LEU A CA 1
ATOM 1375 C C . LEU A 1 171 ? 17.993 11.656 -26.077 1.00 92.19 171 LEU A C 1
ATOM 1377 O O . LEU A 1 171 ? 18.838 12.272 -26.733 1.00 92.19 171 LEU A O 1
ATOM 1381 N N . VAL A 1 172 ? 18.042 11.551 -24.749 1.00 93.75 172 VAL A N 1
ATOM 1382 C CA . VAL A 1 172 ? 18.998 12.274 -23.894 1.00 93.75 172 VAL A CA 1
ATOM 1383 C C . VAL A 1 172 ? 19.710 11.328 -22.936 1.00 93.75 172 VAL A C 1
ATOM 1385 O O . VAL A 1 172 ? 19.071 10.488 -22.311 1.00 93.75 172 VAL A O 1
ATOM 1388 N N . ASP A 1 173 ? 21.029 11.481 -22.807 1.00 93.94 173 ASP A N 1
ATOM 1389 C CA . ASP A 1 173 ? 21.862 10.740 -21.856 1.00 93.94 173 ASP A CA 1
ATOM 1390 C C . ASP A 1 173 ? 21.850 11.427 -20.485 1.00 93.94 173 ASP A C 1
ATOM 1392 O O . ASP A 1 173 ? 22.720 12.238 -20.160 1.00 93.94 173 ASP A O 1
ATOM 1396 N N . VAL A 1 174 ? 20.834 11.128 -19.680 1.00 93.62 174 VAL A N 1
ATOM 1397 C CA . VAL A 1 174 ? 20.660 11.761 -18.366 1.00 93.62 174 VAL A CA 1
ATOM 1398 C C . VAL A 1 174 ? 21.631 11.227 -17.320 1.00 93.62 174 VAL A C 1
ATOM 1400 O O . VAL A 1 174 ? 21.940 11.937 -16.368 1.00 93.62 174 VAL A O 1
ATOM 1403 N N . GLY A 1 175 ? 22.160 10.015 -17.511 1.00 91.75 175 GLY A N 1
ATOM 1404 C CA . GLY A 1 175 ? 23.156 9.439 -16.607 1.00 91.75 175 GLY A CA 1
ATOM 1405 C C . GLY A 1 175 ? 24.450 10.258 -16.571 1.00 91.75 175 GLY A C 1
ATOM 1406 O O . GLY A 1 175 ? 24.941 10.600 -15.498 1.00 91.75 175 GLY A O 1
ATOM 1407 N N . LEU A 1 176 ? 24.956 10.684 -17.735 1.00 89.94 176 LEU A N 1
ATOM 1408 C CA . LEU A 1 176 ? 26.147 11.545 -17.792 1.00 89.94 176 LEU A CA 1
ATOM 1409 C C . LEU A 1 176 ? 25.908 12.951 -17.243 1.00 89.94 176 LEU A C 1
ATOM 1411 O O . LEU A 1 176 ? 26.838 13.572 -16.724 1.00 89.94 176 LEU A O 1
ATOM 1415 N N . LEU A 1 177 ? 24.689 13.462 -17.405 1.00 92.38 177 LEU A N 1
ATOM 1416 C CA . LEU A 1 177 ? 24.303 14.803 -16.975 1.00 92.38 177 LEU A CA 1
ATOM 1417 C C . LEU A 1 177 ? 24.044 14.869 -15.470 1.00 92.38 177 LEU A C 1
ATOM 1419 O O . LEU A 1 177 ? 24.080 15.950 -14.893 1.00 92.38 177 LEU A O 1
ATOM 1423 N N . TRP A 1 178 ? 23.798 13.735 -14.818 1.00 93.12 178 TRP A N 1
ATOM 1424 C CA . TRP A 1 178 ? 23.473 13.701 -13.403 1.00 93.12 178 TRP A CA 1
ATOM 1425 C C . TRP A 1 178 ? 24.671 14.062 -12.520 1.00 93.12 178 TRP A C 1
ATOM 1427 O O . TRP A 1 178 ? 25.755 13.486 -12.631 1.00 93.12 178 TRP A O 1
ATOM 1437 N N . ASN A 1 179 ? 24.471 15.010 -11.606 1.00 89.56 179 ASN A N 1
ATOM 1438 C CA . ASN A 1 179 ? 25.460 15.379 -10.602 1.00 89.56 179 ASN A CA 1
ATOM 1439 C C . ASN A 1 179 ? 25.063 14.809 -9.236 1.00 89.56 179 ASN A C 1
ATOM 1441 O O . ASN A 1 179 ? 24.159 15.325 -8.583 1.00 89.56 179 ASN A O 1
ATOM 1445 N N . ASP A 1 180 ? 25.771 13.785 -8.757 1.00 84.06 180 ASP A N 1
ATOM 1446 C CA . ASP A 1 180 ? 25.445 13.121 -7.485 1.00 84.06 180 ASP A CA 1
ATOM 1447 C C . ASP A 1 180 ? 25.565 14.021 -6.250 1.00 84.06 180 ASP A C 1
ATOM 1449 O O . ASP A 1 180 ? 24.891 13.790 -5.242 1.00 84.06 180 ASP A O 1
ATOM 1453 N N . LYS A 1 181 ? 26.395 15.072 -6.315 1.00 85.69 181 LYS A N 1
ATOM 1454 C CA . LYS A 1 181 ? 26.599 16.000 -5.193 1.00 85.69 181 LYS A CA 1
ATOM 1455 C C . LYS A 1 181 ? 25.438 16.977 -5.061 1.00 85.69 181 LYS A C 1
ATOM 1457 O O . LYS A 1 181 ? 24.932 17.180 -3.960 1.00 85.69 181 LYS A O 1
ATOM 1462 N N . THR A 1 182 ? 25.024 17.590 -6.169 1.00 88.44 182 THR A N 1
ATOM 1463 C CA . THR A 1 182 ? 23.932 18.579 -6.175 1.00 88.44 182 THR A CA 1
ATOM 1464 C C . THR A 1 182 ? 22.558 17.938 -6.353 1.00 88.44 182 THR A C 1
ATOM 1466 O O . THR A 1 182 ? 21.565 18.538 -5.953 1.00 88.44 182 THR A O 1
ATOM 1469 N N . ARG A 1 183 ? 22.502 16.712 -6.894 1.00 88.38 183 ARG A N 1
ATOM 1470 C CA . ARG A 1 183 ? 21.287 15.977 -7.294 1.00 88.38 183 ARG A CA 1
ATOM 1471 C C . ARG A 1 183 ? 20.443 16.733 -8.318 1.00 88.38 183 ARG A C 1
ATOM 1473 O O . ARG A 1 183 ? 19.217 16.706 -8.259 1.00 88.38 183 ARG A O 1
ATOM 1480 N N . VAL A 1 184 ? 21.120 17.429 -9.226 1.00 89.50 184 VAL A N 1
ATOM 1481 C CA . VAL A 1 184 ? 20.520 18.194 -10.321 1.00 89.50 184 VAL A CA 1
ATOM 1482 C C . VAL A 1 184 ? 21.223 17.782 -11.615 1.00 89.50 184 VAL A C 1
ATOM 1484 O O . VAL A 1 184 ? 22.454 17.692 -11.607 1.00 89.50 184 VAL A O 1
ATOM 1487 N N . PRO A 1 185 ? 20.487 17.499 -12.702 1.00 92.31 185 PRO A N 1
ATOM 1488 C CA . PRO A 1 185 ? 21.103 17.222 -13.989 1.00 92.31 185 PRO A CA 1
ATOM 1489 C C . PRO A 1 185 ? 21.620 18.512 -14.646 1.00 92.31 185 PRO A C 1
ATOM 1491 O O . PRO A 1 185 ? 20.981 19.561 -14.569 1.00 92.31 185 PRO A O 1
ATOM 1494 N N . ASP A 1 186 ? 22.761 18.423 -15.325 1.00 92.81 186 ASP A N 1
ATOM 1495 C CA . ASP A 1 186 ? 23.255 19.469 -16.220 1.00 92.81 186 ASP A CA 1
ATOM 1496 C C . ASP A 1 186 ? 22.393 19.554 -17.497 1.00 92.81 186 ASP A C 1
ATOM 1498 O O . ASP A 1 186 ? 21.675 18.621 -17.864 1.00 92.81 186 ASP A O 1
ATOM 1502 N N . ASN A 1 187 ? 22.490 20.672 -18.220 1.00 94.31 187 ASN A N 1
ATOM 1503 C CA . ASN A 1 187 ? 21.781 20.841 -19.487 1.00 94.31 187 ASN A CA 1
ATOM 1504 C C . ASN A 1 187 ? 22.305 19.882 -20.570 1.00 94.31 187 ASN A C 1
ATOM 1506 O O . ASN A 1 187 ? 23.515 19.681 -20.710 1.00 94.31 187 ASN A O 1
ATOM 1510 N N . ALA A 1 188 ? 21.404 19.351 -21.398 1.00 93.69 188 ALA A N 1
ATOM 1511 C CA . ALA A 1 188 ? 21.781 18.478 -22.505 1.00 93.69 188 ALA A CA 1
ATOM 1512 C C . ALA A 1 188 ? 22.076 19.280 -23.780 1.00 93.69 188 ALA A C 1
ATOM 1514 O O . ALA A 1 188 ? 21.323 20.178 -24.138 1.00 93.69 188 ALA A O 1
ATOM 1515 N N . GLU A 1 189 ? 23.128 18.938 -24.519 1.00 93.56 189 GLU A N 1
ATOM 1516 C CA . GLU A 1 189 ? 23.467 19.600 -25.786 1.00 93.56 189 GLU A CA 1
ATOM 1517 C C . GLU A 1 189 ? 23.223 18.646 -26.961 1.00 93.56 189 GLU A C 1
ATOM 1519 O O . GLU A 1 189 ? 23.723 17.511 -26.982 1.00 93.56 189 GLU A O 1
ATOM 1524 N N . PHE A 1 190 ? 22.464 19.105 -27.962 1.00 91.06 190 PHE A N 1
ATOM 1525 C CA . PHE A 1 190 ? 22.273 18.347 -29.197 1.00 91.06 190 PHE A CA 1
ATOM 1526 C C . PHE A 1 190 ? 23.608 18.165 -29.918 1.00 91.06 190 PHE A C 1
ATOM 1528 O O . PHE A 1 190 ? 24.300 19.134 -30.217 1.00 91.06 190 PHE A O 1
ATOM 1535 N N . GLY A 1 191 ? 23.961 16.917 -30.229 1.00 87.56 191 GLY A N 1
ATOM 1536 C CA . GLY A 1 191 ? 25.280 16.597 -30.781 1.00 87.56 191 GLY A CA 1
ATOM 1537 C C . GLY A 1 191 ? 26.298 16.127 -29.736 1.00 87.56 191 GLY A C 1
ATOM 1538 O O . GLY A 1 191 ? 27.395 15.715 -30.116 1.00 87.56 191 GLY A O 1
ATOM 1539 N N . TYR A 1 192 ? 25.948 16.148 -28.444 1.00 89.31 192 TYR A N 1
ATOM 1540 C CA . TYR A 1 192 ? 26.833 15.696 -27.367 1.00 89.31 192 TYR A CA 1
ATOM 1541 C C . TYR A 1 192 ? 26.167 14.752 -26.360 1.00 89.31 192 TYR A C 1
ATOM 1543 O O . TYR A 1 192 ? 26.619 13.621 -26.194 1.00 89.31 192 TYR A O 1
ATOM 1551 N N . THR A 1 193 ? 25.089 15.191 -25.714 1.00 92.00 193 THR A N 1
ATOM 1552 C CA . THR A 1 193 ? 24.316 14.398 -24.737 1.00 92.00 193 THR A CA 1
ATOM 1553 C C . THR A 1 193 ? 22.851 14.253 -25.137 1.00 92.00 193 THR A C 1
ATOM 1555 O O . THR A 1 193 ? 22.089 13.591 -24.441 1.00 92.00 193 THR A O 1
ATOM 1558 N N . ALA A 1 194 ? 22.457 14.823 -26.280 1.00 93.31 194 ALA A N 1
ATOM 1559 C CA . ALA A 1 194 ? 21.127 14.688 -26.854 1.00 93.31 194 ALA A CA 1
ATOM 1560 C C . ALA A 1 194 ? 21.171 14.415 -28.367 1.00 93.31 194 ALA A C 1
ATOM 1562 O O . ALA A 1 194 ? 22.034 14.930 -29.091 1.00 93.31 194 ALA A O 1
ATOM 1563 N N . VAL A 1 195 ? 20.193 13.650 -28.860 1.00 91.88 195 VAL A N 1
ATOM 1564 C CA . VAL A 1 195 ? 19.906 13.479 -30.293 1.00 91.88 195 VAL A CA 1
ATOM 1565 C C . VAL A 1 195 ? 18.422 13.696 -30.596 1.00 91.88 195 VAL A C 1
ATOM 1567 O O . VAL A 1 195 ? 17.570 13.328 -29.788 1.00 91.88 195 VAL A O 1
ATOM 1570 N N . PRO A 1 196 ? 18.073 14.262 -31.764 1.00 88.31 196 PRO A N 1
ATOM 1571 C CA . PRO A 1 196 ? 16.686 14.313 -32.210 1.00 88.31 196 PRO A CA 1
ATOM 1572 C C . PRO A 1 196 ? 16.187 12.913 -32.578 1.00 88.31 196 PRO A C 1
ATOM 1574 O O . PRO A 1 196 ? 16.884 12.172 -33.275 1.00 88.31 196 PRO A O 1
ATOM 1577 N N . ALA A 1 197 ? 14.964 12.567 -32.168 1.00 73.94 197 ALA A N 1
ATOM 1578 C CA . ALA A 1 197 ? 14.405 11.249 -32.455 1.00 73.94 197 ALA A CA 1
ATOM 1579 C C . ALA A 1 197 ? 13.740 11.136 -33.841 1.00 73.94 197 ALA A C 1
ATOM 1581 O O . ALA A 1 197 ? 13.547 10.034 -34.353 1.00 73.94 197 ALA A O 1
ATOM 1582 N N . LYS A 1 198 ? 13.383 12.263 -34.481 1.00 68.75 198 LYS A N 1
ATOM 1583 C CA . LYS A 1 198 ? 12.806 12.288 -35.839 1.00 68.75 198 LYS A CA 1
ATOM 1584 C C . LYS A 1 198 ? 13.251 13.500 -36.656 1.00 68.75 198 LYS A C 1
ATOM 1586 O O . LYS A 1 198 ? 13.009 14.626 -36.246 1.00 68.75 198 LYS A O 1
ATOM 1591 N N . GLY A 1 199 ? 13.764 13.236 -37.864 1.00 59.28 199 GLY A N 1
ATOM 1592 C CA . GLY A 1 199 ? 13.597 14.017 -39.108 1.00 59.28 199 GLY A CA 1
ATOM 1593 C C . GLY A 1 199 ? 14.047 15.486 -39.186 1.00 59.28 199 GLY A C 1
ATOM 1594 O O . GLY A 1 199 ? 14.181 15.990 -40.296 1.00 59.28 199 GLY A O 1
ATOM 1595 N N . ARG A 1 200 ? 14.284 16.180 -38.072 1.00 62.25 200 ARG A N 1
ATOM 1596 C CA . ARG A 1 200 ? 14.791 17.555 -38.025 1.00 62.25 200 ARG A CA 1
ATOM 1597 C C . ARG A 1 200 ? 16.107 17.573 -37.264 1.00 62.25 200 ARG A C 1
ATOM 1599 O O . ARG A 1 200 ? 16.201 16.997 -36.182 1.00 62.25 200 ARG A O 1
ATOM 1606 N N . ASP A 1 201 ? 17.098 18.269 -37.808 1.00 70.31 201 ASP A N 1
ATOM 1607 C CA . ASP A 1 201 ? 18.339 18.562 -37.095 1.00 70.31 201 ASP A CA 1
ATOM 1608 C C . ASP A 1 201 ? 18.050 19.608 -36.010 1.00 70.31 201 ASP A C 1
ATOM 1610 O O . ASP A 1 201 ? 18.167 20.817 -36.220 1.00 70.31 201 ASP A O 1
ATOM 1614 N N . LEU A 1 202 ? 17.601 19.139 -34.843 1.00 78.81 202 LEU A N 1
ATOM 1615 C CA . LEU A 1 202 ? 17.489 19.978 -33.655 1.00 78.81 202 LEU A CA 1
ATOM 1616 C C . LEU A 1 202 ? 18.904 20.387 -33.220 1.00 78.81 202 LEU A C 1
ATOM 1618 O O . LEU A 1 202 ? 19.784 19.544 -33.054 1.00 78.81 202 LEU A O 1
ATOM 1622 N N . THR A 1 203 ? 19.118 21.691 -33.051 1.00 85.19 203 THR A N 1
ATOM 1623 C CA . THR A 1 203 ? 20.384 22.280 -32.594 1.00 85.19 203 THR A CA 1
ATOM 1624 C C . THR A 1 203 ? 20.144 23.206 -31.406 1.00 85.19 203 THR A C 1
ATOM 1626 O O . THR A 1 203 ? 19.121 23.902 -31.343 1.00 85.19 203 THR A O 1
ATOM 1629 N N . GLY A 1 204 ? 21.095 23.222 -30.470 1.00 90.00 204 GLY A N 1
ATOM 1630 C CA . GLY A 1 204 ? 21.034 24.005 -29.237 1.00 90.00 204 GLY A CA 1
ATOM 1631 C C . GLY A 1 204 ? 21.054 23.134 -27.982 1.00 90.00 204 GLY A C 1
ATOM 1632 O O . GLY A 1 204 ? 21.506 21.988 -28.010 1.00 90.00 204 GLY A O 1
ATOM 1633 N N . VAL A 1 205 ? 20.558 23.704 -26.887 1.00 93.94 205 VAL A N 1
ATOM 1634 C CA . VAL A 1 205 ? 20.619 23.123 -25.543 1.00 93.94 205 VAL A CA 1
ATOM 1635 C C . VAL A 1 205 ? 19.208 22.822 -25.038 1.00 93.94 205 VAL A C 1
ATOM 1637 O O . VAL A 1 205 ? 18.280 23.597 -25.277 1.00 93.94 205 VAL A O 1
ATOM 1640 N N . ILE A 1 206 ? 19.058 21.693 -24.353 1.00 94.12 206 ILE A N 1
ATOM 1641 C CA . ILE A 1 206 ? 17.868 21.274 -23.622 1.00 94.12 206 ILE A CA 1
ATOM 1642 C C . ILE A 1 206 ? 18.102 21.547 -22.142 1.00 94.12 206 ILE A C 1
ATOM 1644 O O . ILE A 1 206 ? 19.036 21.011 -21.541 1.00 94.12 206 ILE A O 1
ATOM 1648 N N . GLN A 1 207 ? 17.232 22.358 -21.560 1.00 94.31 207 GLN A N 1
ATOM 1649 C CA . GLN A 1 207 ? 17.136 22.508 -20.123 1.00 94.31 207 GLN A CA 1
ATOM 1650 C C . GLN A 1 207 ? 16.278 21.371 -19.564 1.00 94.31 207 GLN A C 1
ATOM 1652 O O . GLN A 1 207 ? 15.137 21.168 -19.985 1.00 94.31 207 GLN A O 1
ATOM 1657 N N . LEU A 1 208 ? 16.858 20.606 -18.641 1.00 92.62 208 LEU A N 1
ATOM 1658 C CA . LEU A 1 208 ? 16.192 19.490 -17.985 1.00 92.62 208 LEU A CA 1
ATOM 1659 C C . LEU A 1 208 ? 15.467 20.000 -16.738 1.00 92.62 208 LEU A C 1
ATOM 1661 O O . LEU A 1 208 ? 16.087 20.343 -15.733 1.00 92.62 208 LEU A O 1
ATOM 1665 N N . ASP A 1 209 ? 14.142 20.082 -16.830 1.00 86.75 209 ASP A N 1
ATOM 1666 C CA . ASP A 1 209 ? 13.295 20.541 -15.736 1.00 86.75 209 ASP A CA 1
ATOM 1667 C C . ASP A 1 209 ? 13.116 19.433 -14.690 1.00 86.75 209 ASP A C 1
ATOM 1669 O O . ASP A 1 209 ? 13.065 18.240 -15.005 1.00 86.75 209 ASP A O 1
ATOM 1673 N N . MET A 1 210 ? 12.988 19.832 -13.424 1.00 89.12 210 MET A N 1
ATOM 1674 C CA . MET A 1 210 ? 12.807 18.900 -12.315 1.00 89.12 210 MET A CA 1
ATOM 1675 C C . MET A 1 210 ? 11.868 19.508 -11.258 1.00 89.12 210 MET A C 1
ATOM 1677 O O . MET A 1 210 ? 12.281 20.399 -10.513 1.00 89.12 210 MET A O 1
ATOM 1681 N N . PRO A 1 211 ? 10.589 19.092 -11.207 1.00 89.75 211 PRO A N 1
ATOM 1682 C CA . PRO A 1 211 ? 9.635 19.601 -10.223 1.00 89.75 211 PRO A CA 1
ATOM 1683 C C . PRO A 1 211 ? 9.957 19.091 -8.811 1.00 89.75 211 PRO A C 1
ATOM 1685 O O . PRO A 1 211 ? 10.792 18.204 -8.613 1.00 89.75 211 PRO A O 1
ATOM 1688 N N . GLN A 1 212 ? 9.280 19.644 -7.805 1.00 86.75 212 GLN A N 1
ATOM 1689 C CA . GLN A 1 212 ? 9.364 19.105 -6.450 1.00 86.75 212 GLN A CA 1
ATOM 1690 C C . GLN A 1 212 ? 8.682 17.732 -6.362 1.00 86.75 212 GLN A C 1
ATOM 1692 O O . GLN A 1 212 ? 7.819 17.382 -7.172 1.00 86.75 212 GLN A O 1
ATOM 1697 N N . LEU A 1 213 ? 9.077 16.953 -5.356 1.00 76.62 213 LEU A N 1
ATOM 1698 C CA . LEU A 1 213 ? 8.446 15.685 -5.012 1.00 76.62 213 LEU A CA 1
ATOM 1699 C C . LEU A 1 213 ? 7.427 15.922 -3.894 1.00 76.62 213 LEU A C 1
ATOM 1701 O O . LEU A 1 213 ? 7.752 16.568 -2.899 1.00 76.62 213 LEU A O 1
ATOM 1705 N N . LYS A 1 214 ? 6.212 15.382 -4.046 1.00 73.00 214 LYS A N 1
ATOM 1706 C CA . LYS A 1 214 ? 5.111 15.558 -3.080 1.00 73.00 214 LYS A CA 1
ATOM 1707 C C . LYS A 1 214 ? 5.447 15.008 -1.686 1.00 73.00 214 LYS A C 1
ATOM 1709 O O . LYS A 1 214 ? 4.964 15.510 -0.682 1.00 73.00 214 LYS A O 1
ATOM 1714 N N . ASP A 1 215 ? 6.325 14.010 -1.624 1.00 66.19 215 ASP A N 1
ATOM 1715 C CA . ASP A 1 215 ? 6.808 13.389 -0.384 1.00 66.19 215 ASP A CA 1
ATOM 1716 C C . ASP A 1 215 ? 7.956 14.160 0.303 1.00 66.19 215 ASP A C 1
ATOM 1718 O O . ASP A 1 215 ? 8.508 13.682 1.295 1.00 66.19 215 ASP A O 1
ATOM 1722 N N . GLY A 1 216 ? 8.373 15.309 -0.244 1.00 72.94 216 GLY A N 1
ATOM 1723 C CA . GLY A 1 216 ? 9.469 16.130 0.278 1.00 72.94 216 GLY A CA 1
ATOM 1724 C C . GLY A 1 216 ? 10.860 15.489 0.182 1.00 72.94 216 GLY A C 1
ATOM 1725 O O . GLY A 1 216 ? 11.842 16.067 0.659 1.00 72.94 216 GLY A O 1
ATOM 1726 N N . ARG A 1 217 ? 10.993 14.301 -0.425 1.00 75.81 217 ARG A N 1
ATOM 1727 C CA . ARG A 1 217 ? 12.290 13.633 -0.587 1.00 75.81 217 ARG A CA 1
ATOM 1728 C C . ARG A 1 217 ? 13.134 14.349 -1.640 1.00 75.81 217 ARG A C 1
ATOM 1730 O O . ARG A 1 217 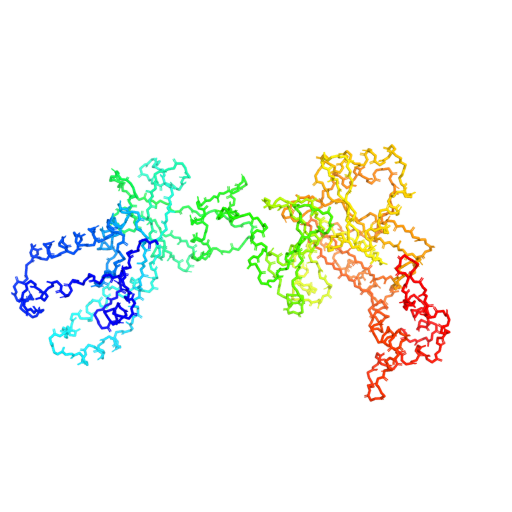? 12.646 15.083 -2.494 1.00 75.81 217 ARG A O 1
ATOM 1737 N N . LYS A 1 218 ? 14.444 14.097 -1.605 1.00 85.19 218 LYS A N 1
ATOM 1738 C CA . LYS A 1 218 ? 15.376 14.551 -2.647 1.00 85.19 218 LYS A CA 1
ATOM 1739 C C . LYS A 1 218 ? 15.364 13.588 -3.830 1.00 85.19 218 LYS A C 1
ATOM 1741 O O . LYS A 1 218 ? 15.247 12.377 -3.641 1.00 85.19 218 LYS A O 1
ATOM 1746 N N . TRP A 1 219 ? 15.588 14.117 -5.029 1.00 88.44 219 TRP A N 1
ATOM 1747 C CA . TRP A 1 219 ? 15.748 13.305 -6.229 1.00 88.44 219 TRP A CA 1
ATOM 1748 C C . TRP A 1 219 ? 16.968 12.375 -6.156 1.00 88.44 219 TRP A C 1
ATOM 1750 O O . TRP A 1 219 ? 17.964 12.653 -5.478 1.00 88.44 219 TRP A O 1
ATOM 1760 N N . THR A 1 220 ? 16.860 11.256 -6.865 1.00 89.94 220 THR A N 1
ATOM 1761 C CA . THR A 1 220 ? 17.946 10.328 -7.202 1.00 89.94 220 THR A CA 1
ATOM 1762 C C . THR A 1 220 ? 17.915 10.100 -8.711 1.00 89.94 220 THR A C 1
ATOM 1764 O O . THR A 1 220 ? 16.862 10.298 -9.323 1.00 89.94 220 THR A O 1
ATOM 1767 N N . LEU A 1 221 ? 19.030 9.663 -9.307 1.00 89.75 221 LEU A N 1
ATOM 1768 C CA . LEU A 1 221 ? 19.093 9.375 -10.743 1.00 89.75 221 LEU A CA 1
ATOM 1769 C C . LEU A 1 221 ? 18.014 8.368 -11.163 1.00 89.75 221 LEU A C 1
ATOM 1771 O O . LEU A 1 221 ? 17.281 8.629 -12.109 1.00 89.75 221 LEU A O 1
ATOM 1775 N N . ASP A 1 222 ? 17.856 7.268 -10.423 1.00 86.12 222 ASP A N 1
ATOM 1776 C CA . ASP A 1 222 ? 16.850 6.241 -10.733 1.00 86.12 222 ASP A CA 1
ATOM 1777 C C . ASP A 1 222 ? 15.420 6.789 -10.676 1.00 86.12 222 ASP A C 1
ATOM 1779 O O . ASP A 1 222 ? 14.592 6.480 -11.530 1.00 86.12 222 ASP A O 1
ATOM 1783 N N . ARG A 1 223 ? 15.121 7.644 -9.691 1.00 85.19 223 ARG A N 1
ATOM 1784 C CA . ARG A 1 223 ? 13.792 8.251 -9.564 1.00 85.19 223 ARG A CA 1
ATOM 1785 C C . ARG A 1 223 ? 13.542 9.272 -10.671 1.00 85.19 223 ARG A C 1
ATOM 1787 O O . ARG A 1 223 ? 12.437 9.330 -11.197 1.00 85.19 223 ARG A O 1
ATOM 1794 N N . TYR A 1 224 ? 14.558 10.051 -11.035 1.00 91.25 224 TYR A N 1
ATOM 1795 C CA . TYR A 1 224 ? 14.474 11.003 -12.138 1.00 91.25 224 TYR A CA 1
ATOM 1796 C C . TYR A 1 224 ? 14.271 10.293 -13.478 1.00 91.25 224 TYR A C 1
ATOM 1798 O O . TYR A 1 224 ? 13.351 10.635 -14.212 1.00 91.25 224 TYR A O 1
ATOM 1806 N N . LEU A 1 225 ? 15.044 9.239 -13.747 1.00 87.81 225 LEU A N 1
ATOM 1807 C CA . LEU A 1 225 ? 14.874 8.372 -14.914 1.00 87.81 225 LEU A CA 1
ATOM 1808 C C . LEU A 1 225 ? 13.467 7.797 -15.007 1.00 87.81 225 LEU A C 1
ATOM 1810 O O . LEU A 1 225 ? 12.823 7.970 -16.035 1.00 87.81 225 LEU A O 1
ATOM 1814 N N . LYS A 1 226 ? 12.967 7.197 -13.921 1.00 82.31 226 LYS A N 1
ATOM 1815 C CA . LYS A 1 226 ? 11.618 6.626 -13.882 1.00 82.31 226 LYS A CA 1
ATOM 1816 C C . LYS A 1 226 ? 10.554 7.662 -14.253 1.00 82.31 226 LYS A C 1
ATOM 1818 O O . LYS A 1 226 ? 9.668 7.375 -15.047 1.00 82.31 226 LYS A O 1
ATOM 1823 N N . TRP A 1 227 ? 10.662 8.876 -13.715 1.00 86.00 227 TRP A N 1
ATOM 1824 C CA . TRP A 1 227 ? 9.742 9.969 -14.036 1.00 86.00 227 TRP A CA 1
ATOM 1825 C C . TRP A 1 227 ? 9.808 10.389 -15.514 1.00 86.00 227 TRP A C 1
ATOM 1827 O O . TRP A 1 227 ? 8.778 10.619 -16.146 1.00 86.00 227 TRP A O 1
ATOM 1837 N N . LEU A 1 228 ? 11.013 10.468 -16.086 1.00 87.31 228 LEU A N 1
ATOM 1838 C CA . LEU A 1 228 ? 11.209 10.792 -17.501 1.00 87.31 228 LEU A CA 1
ATOM 1839 C C . LEU A 1 228 ? 10.664 9.703 -18.430 1.00 87.31 228 LEU A C 1
ATOM 1841 O O . LEU A 1 228 ? 10.002 10.020 -19.415 1.00 87.31 228 LEU A O 1
ATOM 1845 N N . GLU A 1 229 ? 10.910 8.433 -18.105 1.00 80.25 229 GLU A N 1
ATOM 1846 C CA . GLU A 1 229 ? 10.388 7.271 -18.838 1.00 80.25 229 GLU A CA 1
ATOM 1847 C C . GLU A 1 229 ? 8.855 7.242 -18.846 1.00 80.25 229 GLU A C 1
ATOM 1849 O O . GLU A 1 229 ? 8.251 6.813 -19.827 1.00 80.25 229 GLU A O 1
ATOM 1854 N N . GLN A 1 230 ? 8.236 7.777 -17.793 1.00 72.62 230 GLN A N 1
ATOM 1855 C CA . GLN A 1 230 ? 6.791 7.966 -17.663 1.00 72.62 230 GLN A CA 1
ATOM 1856 C C . GLN A 1 230 ? 6.274 9.231 -18.370 1.00 72.62 230 GLN A C 1
ATOM 1858 O O . GLN A 1 230 ? 5.131 9.616 -18.182 1.00 72.62 230 GLN A O 1
ATOM 1863 N N . GLY A 1 231 ? 7.084 9.911 -19.188 1.00 76.12 231 GLY A N 1
ATOM 1864 C CA . GLY A 1 231 ? 6.650 11.085 -19.957 1.00 76.12 231 GLY A CA 1
ATOM 1865 C C . GLY A 1 231 ? 6.788 12.420 -19.222 1.00 76.12 231 GLY A C 1
ATOM 1866 O O . GLY A 1 231 ? 6.337 13.448 -19.735 1.00 76.12 231 GLY A O 1
ATOM 1867 N N . ALA A 1 232 ? 7.453 1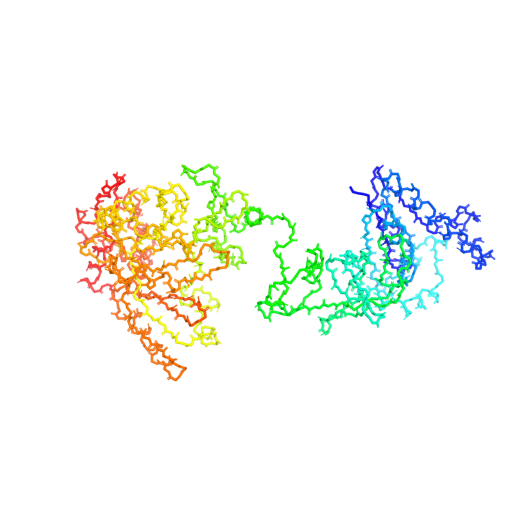2.425 -18.062 1.00 84.25 232 ALA A N 1
ATOM 1868 C CA . ALA A 1 232 ? 7.754 13.617 -17.275 1.00 84.25 232 ALA A CA 1
ATOM 1869 C C . ALA A 1 232 ? 6.509 14.432 -16.876 1.00 84.25 232 ALA A C 1
ATOM 1871 O O . ALA A 1 232 ? 6.496 15.669 -16.924 1.00 84.25 232 ALA A O 1
ATOM 1872 N N . HIS A 1 233 ? 5.437 13.733 -16.501 1.00 77.25 233 HIS A N 1
ATOM 1873 C CA . HIS A 1 233 ? 4.169 14.356 -16.144 1.00 77.25 233 HIS A CA 1
ATOM 1874 C C . HIS A 1 233 ? 4.237 15.093 -14.808 1.00 77.25 233 HIS A C 1
ATOM 1876 O O . HIS A 1 233 ? 4.979 14.733 -13.893 1.00 77.25 233 HIS A O 1
ATOM 1882 N N . LYS A 1 234 ? 3.443 16.156 -14.702 1.00 79.38 234 LYS A N 1
ATOM 1883 C CA . LYS A 1 234 ? 3.247 16.884 -13.454 1.00 79.38 234 LYS A CA 1
ATOM 1884 C C . LYS A 1 234 ? 1.790 16.781 -13.051 1.00 79.38 234 LYS A C 1
ATOM 1886 O O . LYS A 1 234 ? 0.914 16.830 -13.913 1.00 79.38 234 LYS A O 1
ATOM 1891 N N . THR A 1 235 ? 1.551 16.677 -11.755 1.00 74.81 235 THR A N 1
ATOM 1892 C CA . THR A 1 235 ? 0.219 16.830 -11.179 1.00 74.81 235 THR A CA 1
ATOM 1893 C C . THR A 1 235 ? -0.279 18.271 -11.376 1.00 74.81 235 THR A C 1
ATOM 1895 O O . THR A 1 235 ? 0.503 19.176 -11.684 1.00 74.81 235 THR A O 1
ATOM 1898 N N . ASN A 1 236 ? -1.584 18.512 -11.199 1.00 73.12 236 ASN A N 1
ATOM 1899 C CA . ASN A 1 236 ? -2.179 19.848 -11.375 1.00 73.12 236 ASN A CA 1
ATOM 1900 C C . ASN A 1 236 ? -1.570 20.913 -10.441 1.00 73.12 236 ASN A C 1
ATOM 1902 O O . ASN A 1 236 ? -1.517 22.088 -10.792 1.00 73.12 236 ASN A O 1
ATOM 1906 N N . ASP A 1 237 ? -1.087 20.497 -9.272 1.00 77.06 237 ASP A N 1
ATOM 1907 C CA . ASP A 1 237 ? -0.373 21.299 -8.272 1.00 77.06 237 ASP A CA 1
ATOM 1908 C C . ASP A 1 237 ? 1.149 21.401 -8.531 1.00 77.06 237 ASP A C 1
ATOM 1910 O O . ASP A 1 237 ? 1.867 22.051 -7.776 1.00 77.06 237 ASP A O 1
ATOM 1914 N N . GLY A 1 238 ? 1.653 20.828 -9.631 1.00 79.31 238 GLY A N 1
ATOM 1915 C CA . GLY A 1 238 ? 3.002 21.074 -10.153 1.00 79.31 238 GLY A CA 1
ATOM 1916 C C . GLY A 1 238 ? 4.111 20.137 -9.657 1.00 79.31 238 GLY A C 1
ATOM 1917 O O . GLY A 1 238 ? 5.276 20.363 -10.004 1.00 79.31 238 GLY A O 1
ATOM 1918 N N . PHE A 1 239 ? 3.785 19.087 -8.896 1.00 82.75 239 PHE A N 1
ATOM 1919 C CA . PHE A 1 239 ? 4.737 18.060 -8.447 1.00 82.75 239 PHE A CA 1
ATOM 1920 C C . PHE A 1 239 ? 4.970 16.988 -9.519 1.00 82.75 239 PHE A C 1
ATOM 1922 O O . PHE A 1 239 ? 4.187 16.855 -10.457 1.00 82.75 239 PHE A O 1
ATOM 1929 N N . ALA A 1 240 ? 6.052 16.212 -9.399 1.00 81.25 240 ALA A N 1
ATOM 1930 C CA . ALA A 1 240 ? 6.273 15.049 -10.266 1.00 81.25 240 ALA A CA 1
ATOM 1931 C C . ALA A 1 240 ? 5.161 14.003 -10.098 1.00 81.25 240 ALA A C 1
ATOM 1933 O O . ALA A 1 240 ? 4.884 13.574 -8.976 1.00 81.25 240 ALA A O 1
ATOM 1934 N N . ASP A 1 241 ? 4.594 13.548 -11.213 1.00 76.19 241 ASP A N 1
ATOM 1935 C CA . ASP A 1 241 ? 3.616 12.465 -11.253 1.00 76.19 241 ASP A CA 1
ATOM 1936 C C . ASP A 1 241 ? 4.277 11.153 -11.698 1.00 76.19 241 ASP A C 1
ATOM 1938 O O . ASP A 1 241 ? 4.878 11.091 -12.770 1.00 76.19 241 ASP A O 1
ATOM 1942 N N . PHE A 1 242 ? 4.163 10.113 -10.869 1.00 69.50 242 PHE A N 1
ATOM 1943 C CA . PHE A 1 242 ? 4.708 8.775 -11.132 1.00 69.50 242 PHE A CA 1
ATOM 1944 C C . PHE A 1 242 ? 3.640 7.733 -11.499 1.00 69.50 242 PHE A C 1
ATOM 1946 O O . PHE A 1 242 ? 3.960 6.550 -11.643 1.00 69.50 242 PHE A O 1
ATOM 1953 N N . SER A 1 243 ? 2.375 8.144 -11.622 1.00 60.44 243 SER A N 1
ATOM 1954 C CA . SER A 1 243 ? 1.230 7.257 -11.880 1.00 60.44 243 SER A CA 1
ATOM 1955 C C . SER A 1 243 ? 1.090 6.817 -13.348 1.00 60.44 243 SER A C 1
ATOM 1957 O O . SER A 1 243 ? 0.155 6.107 -13.704 1.00 60.44 243 SER A O 1
ATOM 1959 N N . THR A 1 244 ? 2.026 7.217 -14.211 1.00 53.44 244 THR A N 1
ATOM 1960 C CA . THR A 1 244 ? 1.895 7.218 -15.675 1.00 53.44 244 THR A CA 1
ATOM 1961 C C . THR A 1 244 ? 2.822 6.212 -16.383 1.00 53.44 244 THR A C 1
ATOM 1963 O O . THR A 1 244 ? 3.428 6.530 -17.400 1.00 53.44 244 THR A O 1
ATOM 1966 N N . ASP A 1 245 ? 2.933 4.964 -15.899 1.00 50.75 245 ASP A N 1
ATOM 1967 C CA . ASP A 1 245 ? 3.538 3.862 -16.689 1.00 50.75 245 ASP A CA 1
ATOM 1968 C C . ASP A 1 245 ? 2.528 3.150 -17.621 1.00 50.75 245 ASP A C 1
ATOM 1970 O O . ASP A 1 245 ? 2.862 2.172 -18.289 1.00 50.75 245 ASP A O 1
ATOM 1974 N N . GLY A 1 246 ? 1.286 3.647 -17.671 1.00 53.28 246 GLY A N 1
ATOM 1975 C CA . GLY A 1 246 ? 0.181 3.072 -18.437 1.00 53.28 246 GLY A CA 1
ATOM 1976 C C . GLY A 1 246 ? -0.467 1.848 -17.786 1.00 53.28 246 GLY A C 1
ATOM 1977 O O . GLY A 1 246 ? -1.543 1.453 -18.235 1.00 53.28 246 GLY A O 1
ATOM 1978 N N . ARG A 1 247 ? 0.136 1.277 -16.733 1.00 58.38 247 ARG A N 1
ATOM 1979 C CA . ARG A 1 247 ? -0.503 0.263 -15.900 1.00 58.38 247 ARG A CA 1
ATOM 1980 C C . ARG A 1 247 ? -1.407 0.933 -14.886 1.00 58.38 247 ARG A C 1
ATOM 1982 O O . ARG A 1 247 ? -1.087 1.977 -14.317 1.00 58.38 247 ARG A O 1
ATOM 1989 N N . ASN A 1 248 ? -2.560 0.330 -14.652 1.00 74.25 248 ASN A N 1
ATOM 1990 C CA . ASN A 1 248 ? -3.479 0.846 -13.651 1.00 74.25 248 ASN A CA 1
ATOM 1991 C C . ASN A 1 248 ? -3.079 0.381 -12.237 1.00 74.25 248 ASN A C 1
ATOM 1993 O O . ASN A 1 248 ? -2.251 -0.514 -12.050 1.00 74.25 248 ASN A O 1
ATOM 1997 N N . LEU A 1 249 ? -3.678 0.981 -11.204 1.00 83.44 249 LEU A N 1
ATOM 1998 C CA . LEU A 1 249 ? -3.340 0.669 -9.812 1.00 83.44 249 LEU A CA 1
ATOM 1999 C C . LEU A 1 249 ? -3.521 -0.818 -9.463 1.00 83.44 249 LEU A C 1
ATOM 2001 O O . LEU A 1 249 ? -2.771 -1.344 -8.643 1.00 83.44 249 LEU A O 1
ATOM 2005 N N . LEU A 1 250 ? -4.490 -1.507 -10.071 1.00 85.38 250 LEU A N 1
ATOM 2006 C CA . LEU A 1 250 ? -4.721 -2.929 -9.821 1.00 85.38 250 LEU A CA 1
ATOM 2007 C C . LEU A 1 250 ? -3.541 -3.779 -10.310 1.00 85.38 250 LEU A C 1
ATOM 2009 O O . LEU A 1 250 ? -3.146 -4.722 -9.626 1.00 85.38 250 LEU A O 1
ATOM 2013 N N . GLU A 1 251 ? -2.962 -3.442 -11.459 1.00 79.88 251 GLU A N 1
ATOM 2014 C CA . GLU A 1 251 ? -1.768 -4.104 -11.994 1.00 79.88 251 GLU A CA 1
ATOM 2015 C C . GLU A 1 251 ? -0.549 -3.844 -11.102 1.00 79.88 251 GLU A C 1
ATOM 2017 O O . GLU A 1 251 ? 0.144 -4.788 -10.726 1.00 79.88 251 GLU A O 1
ATOM 2022 N N . LEU A 1 252 ? -0.362 -2.602 -10.641 1.00 83.88 252 LEU A N 1
ATOM 2023 C CA . LEU A 1 252 ? 0.696 -2.264 -9.680 1.00 83.88 252 LEU A CA 1
ATOM 2024 C C . LEU A 1 252 ? 0.553 -3.037 -8.356 1.00 83.88 252 LEU A C 1
ATOM 2026 O O . LEU A 1 252 ? 1.541 -3.508 -7.796 1.00 83.88 252 LEU A O 1
ATOM 2030 N N . MET A 1 253 ? -0.678 -3.206 -7.863 1.00 89.38 253 MET A N 1
ATOM 2031 C CA . MET A 1 253 ? -0.962 -3.986 -6.652 1.00 89.38 253 MET A CA 1
ATOM 2032 C C . MET A 1 253 ? -0.722 -5.488 -6.852 1.00 89.38 253 MET A C 1
ATOM 2034 O O . MET A 1 253 ? -0.332 -6.163 -5.902 1.00 89.38 253 MET A O 1
ATOM 2038 N N . ARG A 1 254 ? -0.954 -6.025 -8.059 1.00 88.56 254 ARG A N 1
ATOM 2039 C CA . ARG A 1 254 ? -0.695 -7.439 -8.392 1.00 88.56 254 ARG A CA 1
ATOM 2040 C C . ARG A 1 254 ? 0.795 -7.757 -8.474 1.00 88.56 254 ARG A C 1
ATOM 2042 O O . ARG A 1 254 ? 1.181 -8.856 -8.090 1.00 88.56 254 ARG A O 1
ATOM 2049 N N . ASP A 1 255 ? 1.598 -6.805 -8.938 1.00 86.19 255 ASP A N 1
ATOM 2050 C CA . ASP A 1 255 ? 3.048 -6.964 -9.089 1.00 86.19 255 ASP A CA 1
ATOM 2051 C C . ASP A 1 255 ? 3.819 -6.785 -7.764 1.00 86.19 255 ASP A C 1
ATOM 2053 O O . ASP A 1 255 ? 5.020 -7.040 -7.704 1.00 86.19 255 ASP A O 1
ATOM 2057 N N . SER A 1 256 ? 3.158 -6.344 -6.687 1.00 86.31 256 SER A N 1
ATOM 2058 C CA . SER A 1 256 ? 3.789 -6.157 -5.377 1.00 86.31 256 SER A CA 1
ATOM 2059 C C . SER A 1 256 ? 3.853 -7.459 -4.570 1.00 86.31 256 SER A C 1
ATOM 2061 O O . SER A 1 256 ? 2.827 -7.997 -4.158 1.00 86.31 256 SER A O 1
ATOM 2063 N N . ASP A 1 257 ? 5.061 -7.889 -4.192 1.00 88.00 257 ASP A N 1
ATOM 2064 C CA . ASP A 1 257 ? 5.284 -9.032 -3.282 1.00 88.00 257 ASP A CA 1
ATOM 2065 C C . ASP A 1 257 ? 4.641 -8.845 -1.887 1.00 88.00 257 ASP A C 1
ATOM 2067 O O . ASP A 1 257 ? 4.393 -9.800 -1.137 1.00 88.00 257 ASP A O 1
ATOM 2071 N N . ASN A 1 258 ? 4.366 -7.594 -1.510 1.00 89.81 258 ASN A N 1
ATOM 2072 C CA . ASN A 1 258 ? 3.800 -7.237 -0.214 1.00 89.81 258 ASN A CA 1
ATOM 2073 C C . ASN A 1 258 ? 2.266 -7.147 -0.232 1.00 89.81 258 ASN A C 1
ATOM 2075 O O . ASN A 1 258 ? 1.669 -6.887 0.818 1.00 89.81 258 ASN A O 1
ATOM 2079 N N . VAL A 1 259 ? 1.610 -7.397 -1.371 1.00 91.06 259 VAL A N 1
ATOM 2080 C CA . VAL A 1 259 ? 0.153 -7.310 -1.534 1.00 91.06 259 VAL A CA 1
ATOM 2081 C C . VAL A 1 259 ? -0.405 -8.602 -2.136 1.00 91.06 259 VAL A C 1
ATOM 2083 O O . VAL A 1 259 ? 0.129 -9.196 -3.057 1.00 91.06 259 VAL A O 1
ATOM 2086 N N . ASN A 1 260 ? -1.526 -9.059 -1.590 1.00 92.44 260 ASN A N 1
ATOM 2087 C CA . ASN A 1 260 ? -2.356 -10.122 -2.130 1.00 92.44 260 ASN A CA 1
ATOM 2088 C C . ASN A 1 260 ? -3.625 -9.511 -2.720 1.00 92.44 260 ASN A C 1
ATOM 2090 O O . ASN A 1 260 ? -4.483 -9.012 -1.983 1.00 92.44 260 ASN A O 1
ATOM 2094 N N . VAL A 1 261 ? -3.771 -9.629 -4.035 1.00 93.56 261 VAL A N 1
ATOM 2095 C CA . VAL A 1 261 ? -4.973 -9.226 -4.767 1.00 93.56 261 VAL A CA 1
ATOM 2096 C C . VAL A 1 261 ? -5.873 -10.441 -4.970 1.00 93.56 261 VAL A C 1
ATOM 2098 O O . VAL A 1 261 ? -5.423 -11.483 -5.447 1.00 93.56 261 VAL A O 1
ATOM 2101 N N . ARG A 1 262 ? -7.152 -10.336 -4.593 1.00 93.50 262 ARG A N 1
ATOM 2102 C CA . ARG A 1 262 ? -8.131 -11.426 -4.748 1.00 93.50 262 ARG A CA 1
ATOM 2103 C C . ARG A 1 262 ? -9.464 -10.902 -5.278 1.00 93.50 262 ARG A C 1
ATOM 2105 O O . ARG A 1 262 ? -9.907 -9.866 -4.792 1.00 93.50 262 ARG A O 1
ATOM 2112 N N . PRO A 1 263 ? -10.133 -11.607 -6.207 1.00 94.31 263 PRO A N 1
ATOM 2113 C CA . PRO A 1 263 ? -11.502 -11.272 -6.592 1.00 94.31 263 PRO A CA 1
ATOM 2114 C C . PRO A 1 263 ? -12.436 -11.271 -5.375 1.00 94.31 263 PRO A C 1
ATOM 2116 O O . PRO A 1 263 ? -12.330 -12.145 -4.508 1.00 94.31 263 PRO A O 1
ATOM 2119 N N . VAL A 1 264 ? -13.352 -10.307 -5.307 1.00 93.69 264 VAL A N 1
ATOM 2120 C CA . VAL A 1 264 ? -14.379 -10.250 -4.260 1.00 93.69 264 VAL A CA 1
ATOM 2121 C C . VAL A 1 264 ? -15.521 -11.197 -4.619 1.00 93.69 264 VAL A C 1
ATOM 2123 O O . VAL A 1 264 ? -16.077 -11.148 -5.713 1.00 93.69 264 VAL A O 1
ATOM 2126 N N . LYS A 1 265 ? -15.896 -12.082 -3.689 1.00 90.31 265 LYS A N 1
ATOM 2127 C CA . LYS A 1 265 ? -16.995 -13.034 -3.896 1.00 90.31 265 LYS A CA 1
ATOM 2128 C C . LYS A 1 265 ? -18.309 -12.283 -4.153 1.00 90.31 265 LYS A C 1
ATOM 2130 O O . LYS A 1 265 ? -18.710 -11.462 -3.336 1.00 90.31 265 LYS A O 1
ATOM 2135 N N . GLY A 1 266 ? -18.997 -12.627 -5.242 1.00 86.06 266 GLY A N 1
ATOM 2136 C CA . GLY A 1 266 ? -20.278 -12.014 -5.620 1.00 86.06 266 GLY A CA 1
ATOM 2137 C C . GLY A 1 266 ? -20.157 -10.724 -6.440 1.00 86.06 266 GLY A C 1
ATOM 2138 O O . GLY A 1 266 ? -21.178 -10.108 -6.725 1.00 86.06 266 GLY A O 1
ATOM 2139 N N . GLU A 1 267 ? -18.942 -10.334 -6.832 1.00 88.88 267 GLU A N 1
ATOM 2140 C CA . GLU A 1 267 ? -18.667 -9.224 -7.750 1.00 88.88 267 GLU A CA 1
ATOM 2141 C C . GLU A 1 267 ? -17.989 -9.764 -9.020 1.00 88.88 267 GLU A C 1
ATOM 2143 O O . GLU A 1 267 ? -17.216 -10.720 -8.952 1.00 88.88 267 GLU A O 1
ATOM 2148 N N . ASN A 1 268 ? -18.268 -9.161 -10.180 1.00 81.88 268 ASN A N 1
ATOM 2149 C CA . ASN A 1 268 ? -17.701 -9.615 -11.460 1.00 81.88 268 ASN A CA 1
ATOM 2150 C C . ASN A 1 268 ? -16.317 -9.018 -11.749 1.00 81.88 268 ASN A C 1
ATOM 2152 O O . ASN A 1 268 ? -15.459 -9.707 -12.290 1.00 81.88 268 ASN A O 1
ATOM 2156 N N . ASP A 1 269 ? -16.108 -7.751 -11.389 1.00 88.94 269 ASP A N 1
ATOM 2157 C CA . ASP A 1 269 ? -14.901 -6.990 -11.733 1.00 88.94 269 ASP A CA 1
ATOM 2158 C C . ASP A 1 269 ? -14.433 -6.141 -10.546 1.00 88.94 269 ASP A C 1
ATOM 2160 O O . ASP A 1 269 ? -14.200 -4.947 -10.667 1.00 88.94 269 ASP A O 1
ATOM 2164 N N . VAL A 1 270 ? -14.378 -6.746 -9.354 1.00 93.00 270 VAL A N 1
ATOM 2165 C CA . VAL A 1 270 ? -13.872 -6.084 -8.145 1.00 93.00 270 VAL A CA 1
ATOM 2166 C C . VAL A 1 270 ? -12.865 -6.974 -7.437 1.00 93.00 270 VAL A C 1
ATOM 2168 O O . VAL A 1 270 ? -13.094 -8.167 -7.216 1.00 93.00 270 VAL A O 1
ATOM 2171 N N . TYR A 1 271 ? -11.758 -6.369 -7.023 1.00 95.31 271 TYR A N 1
ATOM 2172 C CA . TYR A 1 271 ? -10.626 -7.035 -6.405 1.00 95.31 271 TYR A CA 1
ATOM 2173 C C . TYR A 1 271 ? -10.279 -6.388 -5.064 1.00 95.31 271 TYR A C 1
ATOM 2175 O O . TYR A 1 271 ? -10.070 -5.181 -4.971 1.00 95.31 271 TYR A O 1
ATOM 2183 N N . ALA A 1 272 ? -10.170 -7.205 -4.019 1.00 95.62 272 ALA A N 1
ATOM 2184 C CA . ALA A 1 272 ? -9.678 -6.798 -2.711 1.00 95.62 272 ALA A CA 1
ATOM 2185 C C . ALA A 1 272 ? -8.146 -6.846 -2.684 1.00 95.62 272 ALA A C 1
ATOM 2187 O O . ALA A 1 272 ? -7.551 -7.904 -2.916 1.00 95.62 272 ALA A O 1
ATOM 2188 N N . CYS A 1 273 ? -7.520 -5.726 -2.334 1.00 94.81 273 CYS A N 1
ATOM 2189 C CA . CYS A 1 273 ? -6.080 -5.608 -2.132 1.00 94.81 273 CYS A CA 1
ATOM 2190 C C . CYS A 1 273 ? -5.773 -5.680 -0.632 1.00 94.81 273 CYS A C 1
ATOM 2192 O O . CYS A 1 273 ? -6.114 -4.777 0.134 1.00 94.81 273 CYS A O 1
ATOM 2194 N N . ASN A 1 274 ? -5.132 -6.767 -0.201 1.00 93.00 274 ASN A N 1
ATOM 2195 C CA . ASN A 1 274 ? -4.768 -6.996 1.196 1.00 93.00 274 ASN A CA 1
ATOM 2196 C C . ASN A 1 274 ? -3.260 -7.161 1.329 1.00 93.00 274 ASN A C 1
ATOM 2198 O O . ASN A 1 274 ? -2.678 -7.937 0.584 1.00 93.00 274 ASN A O 1
ATOM 2202 N N . PHE A 1 275 ? -2.622 -6.531 2.312 1.00 89.44 275 PHE A N 1
ATOM 2203 C CA . PHE A 1 275 ? -1.206 -6.786 2.580 1.00 89.44 275 PHE A CA 1
ATOM 2204 C C . PHE A 1 275 ? -0.923 -8.284 2.805 1.00 89.44 275 PHE A C 1
ATOM 2206 O O . PHE A 1 275 ? -1.740 -9.033 3.361 1.00 89.44 275 PHE A O 1
ATOM 2213 N N . SER A 1 276 ? 0.246 -8.738 2.363 1.00 88.06 276 SER A N 1
ATOM 2214 C CA . SER A 1 276 ? 0.659 -10.130 2.491 1.00 88.06 276 SER A CA 1
ATOM 2215 C C . SER A 1 276 ? 0.955 -10.488 3.954 1.00 88.06 276 SER A C 1
ATOM 2217 O O . SER A 1 276 ? 1.233 -9.636 4.803 1.00 88.06 276 SER A O 1
ATOM 2219 N N . ARG A 1 277 ? 0.886 -11.786 4.285 1.00 85.88 277 ARG A N 1
ATOM 2220 C CA . ARG A 1 277 ? 1.249 -12.261 5.634 1.00 85.88 277 ARG A CA 1
ATOM 2221 C C . ARG A 1 277 ? 2.712 -11.962 5.955 1.00 85.88 277 ARG A C 1
ATOM 2223 O O . ARG A 1 277 ? 3.024 -11.713 7.115 1.00 85.88 277 ARG A O 1
ATOM 2230 N N . ASP A 1 278 ? 3.574 -12.013 4.945 1.00 82.94 278 ASP A N 1
ATOM 2231 C CA . ASP A 1 278 ? 4.995 -11.707 5.081 1.00 82.94 278 ASP A CA 1
ATOM 2232 C C . ASP A 1 278 ? 5.209 -10.220 5.369 1.00 82.94 278 ASP A C 1
ATOM 2234 O O . ASP A 1 278 ? 5.880 -9.883 6.343 1.00 82.94 278 ASP A O 1
ATOM 2238 N N . ALA A 1 279 ? 4.528 -9.343 4.621 1.00 83.31 279 ALA A N 1
ATOM 2239 C CA . ALA A 1 279 ? 4.562 -7.904 4.855 1.00 83.31 279 ALA A CA 1
ATOM 2240 C C . ALA A 1 279 ? 4.121 -7.543 6.278 1.00 83.31 279 ALA A C 1
ATOM 2242 O O . ALA A 1 279 ? 4.792 -6.776 6.964 1.00 83.31 279 ALA A O 1
ATOM 2243 N N . PHE A 1 280 ? 3.046 -8.172 6.766 1.00 82.50 280 PHE A N 1
ATOM 2244 C CA . PHE A 1 280 ? 2.586 -7.979 8.140 1.00 82.50 280 PHE A CA 1
ATOM 2245 C C . PHE A 1 280 ? 3.596 -8.468 9.187 1.00 82.50 280 PHE A C 1
ATOM 2247 O O . PHE A 1 280 ? 3.870 -7.756 10.148 1.00 82.50 280 PHE A O 1
ATOM 2254 N N . ARG A 1 281 ? 4.140 -9.682 9.020 1.00 78.88 281 ARG A N 1
ATOM 2255 C CA . ARG A 1 281 ? 5.059 -10.300 9.993 1.00 78.88 281 ARG A CA 1
ATOM 2256 C C . ARG A 1 281 ? 6.402 -9.585 10.069 1.00 78.88 281 ARG A C 1
ATOM 2258 O O . ARG A 1 281 ? 6.924 -9.409 11.162 1.00 78.88 281 ARG A O 1
ATOM 2265 N N . ASN A 1 282 ? 6.930 -9.178 8.921 1.00 78.44 282 ASN A N 1
ATOM 2266 C CA . ASN A 1 282 ? 8.254 -8.572 8.797 1.00 78.44 282 ASN A CA 1
ATOM 2267 C C . ASN A 1 282 ? 8.198 -7.040 8.733 1.00 78.44 282 ASN A C 1
ATOM 2269 O O . ASN A 1 282 ? 9.198 -6.413 8.398 1.00 78.44 282 ASN A O 1
ATOM 2273 N N . GLN A 1 283 ? 7.030 -6.447 9.005 1.00 79.12 283 GLN A N 1
ATOM 2274 C CA . GLN A 1 283 ? 6.787 -5.004 8.963 1.00 79.12 283 GLN A CA 1
ATOM 2275 C C . GLN A 1 283 ? 7.237 -4.328 7.647 1.00 79.12 283 GLN A C 1
ATOM 2277 O O . GLN A 1 283 ? 7.760 -3.214 7.656 1.00 79.12 283 GLN A O 1
ATOM 2282 N N . ARG A 1 284 ? 7.037 -4.991 6.497 1.00 78.38 284 ARG A N 1
ATOM 2283 C CA . ARG A 1 284 ? 7.396 -4.451 5.172 1.00 78.38 284 ARG A CA 1
ATOM 2284 C C . ARG A 1 284 ? 6.296 -3.530 4.655 1.00 78.38 284 ARG A C 1
ATOM 2286 O O . ARG A 1 284 ? 5.429 -3.933 3.876 1.00 78.38 284 ARG A O 1
ATOM 2293 N N . TRP A 1 285 ? 6.331 -2.295 5.137 1.00 79.25 285 TRP A N 1
ATOM 2294 C CA . TRP A 1 285 ? 5.379 -1.246 4.788 1.00 79.25 285 TRP A CA 1
ATOM 2295 C C . TRP A 1 285 ? 5.975 -0.327 3.723 1.00 79.25 285 TRP A C 1
ATOM 2297 O O . TRP A 1 285 ? 6.854 0.483 4.008 1.00 79.25 285 TRP A O 1
ATOM 2307 N N . ASP A 1 286 ? 5.513 -0.491 2.486 1.00 78.06 286 ASP A N 1
ATOM 2308 C CA . ASP A 1 286 ? 5.836 0.370 1.350 1.00 78.06 286 ASP A CA 1
ATOM 2309 C C . ASP A 1 286 ? 4.598 1.188 0.934 1.00 78.06 286 ASP A C 1
ATOM 2311 O O . ASP A 1 286 ? 3.572 1.188 1.625 1.00 78.06 286 ASP A O 1
ATOM 2315 N N . GLU A 1 287 ? 4.697 1.922 -0.177 1.00 75.88 287 GLU A N 1
ATOM 2316 C CA . GLU A 1 287 ? 3.605 2.755 -0.694 1.00 75.88 287 GLU A CA 1
ATOM 2317 C C . GLU A 1 287 ? 2.335 1.947 -1.028 1.00 75.88 287 GLU A C 1
ATOM 2319 O O . GLU A 1 287 ? 1.231 2.479 -0.939 1.00 75.88 287 GLU A O 1
ATOM 2324 N N . TYR A 1 288 ? 2.458 0.660 -1.363 1.00 83.75 288 TYR A N 1
ATOM 2325 C CA . TYR A 1 288 ? 1.337 -0.192 -1.757 1.00 83.75 288 TYR A CA 1
ATOM 2326 C C . TYR A 1 288 ? 0.795 -1.001 -0.576 1.00 83.75 288 TYR A C 1
ATOM 2328 O O . TYR A 1 288 ? -0.414 -1.027 -0.333 1.00 83.75 288 TYR A O 1
ATOM 2336 N N . SER A 1 289 ? 1.669 -1.629 0.213 1.00 81.75 289 SER A N 1
ATOM 2337 C CA . SER A 1 289 ? 1.261 -2.487 1.329 1.00 81.75 289 SER A CA 1
ATOM 2338 C C . SER A 1 289 ? 0.622 -1.705 2.479 1.00 81.75 289 SER A C 1
ATOM 2340 O O . SER A 1 289 ? -0.263 -2.233 3.159 1.00 81.75 289 SER A O 1
ATOM 2342 N N . SER A 1 290 ? 0.981 -0.426 2.644 1.00 80.88 290 SER A N 1
ATOM 2343 C CA . SER A 1 290 ? 0.322 0.491 3.588 1.00 80.88 290 SER A CA 1
ATOM 2344 C C . SER A 1 290 ? -1.111 0.833 3.154 1.00 80.88 290 SER A C 1
ATOM 2346 O O . SER A 1 290 ? -2.011 0.901 3.999 1.00 80.88 290 SER A O 1
ATOM 2348 N N . LYS A 1 291 ? -1.339 0.957 1.834 1.00 85.12 291 LYS A N 1
ATOM 2349 C CA . LYS A 1 291 ? -2.654 1.200 1.214 1.00 85.12 291 LYS A CA 1
ATOM 2350 C C . LYS A 1 291 ? -3.529 -0.057 1.182 1.00 85.12 291 LYS A C 1
ATOM 2352 O O . LYS A 1 291 ? -4.751 0.064 1.220 1.00 85.12 291 LYS A O 1
ATOM 2357 N N . ALA A 1 292 ? -2.946 -1.256 1.166 1.00 86.12 292 ALA A N 1
ATOM 2358 C CA . ALA A 1 292 ? -3.639 -2.544 1.038 1.00 86.12 292 ALA A CA 1
ATOM 2359 C C . ALA A 1 292 ? -4.354 -3.019 2.330 1.00 86.12 292 ALA A C 1
ATOM 2361 O O . ALA A 1 292 ? -4.141 -4.132 2.829 1.00 86.12 292 ALA A O 1
ATOM 2362 N N . ARG A 1 293 ? -5.218 -2.172 2.902 1.00 86.75 293 ARG A N 1
ATOM 2363 C CA . ARG A 1 293 ? -6.098 -2.478 4.041 1.00 86.75 293 ARG A CA 1
ATOM 2364 C C . ARG A 1 293 ? -7.504 -1.952 3.742 1.00 86.75 293 ARG A C 1
ATOM 2366 O O . ARG A 1 293 ? -7.763 -0.768 3.888 1.00 86.75 293 ARG A O 1
ATOM 2373 N N . GLY A 1 294 ? -8.417 -2.839 3.343 1.00 88.69 294 GLY A N 1
ATOM 2374 C CA . GLY A 1 294 ? -9.759 -2.416 2.924 1.00 88.69 294 GLY A CA 1
ATOM 2375 C C . GLY A 1 294 ? -9.746 -1.597 1.630 1.00 88.69 294 GLY A C 1
ATOM 2376 O O . GLY A 1 294 ? -10.553 -0.692 1.481 1.00 88.69 294 GLY A O 1
ATOM 2377 N N . LEU A 1 295 ? -8.806 -1.868 0.719 1.00 95.31 295 LEU A N 1
ATOM 2378 C CA . LEU A 1 295 ? -8.760 -1.247 -0.604 1.00 95.31 295 LEU A CA 1
ATOM 2379 C C . LEU A 1 295 ? -9.398 -2.184 -1.628 1.00 95.31 295 LEU A C 1
ATOM 2381 O O . LEU A 1 295 ? -8.944 -3.321 -1.788 1.00 95.31 295 LEU A O 1
ATOM 2385 N N . PHE A 1 296 ? -10.417 -1.697 -2.330 1.00 96.38 296 PHE A N 1
ATOM 2386 C CA . PHE A 1 296 ? -11.128 -2.451 -3.356 1.00 96.38 296 PHE A CA 1
ATOM 2387 C C . PHE A 1 296 ? -11.058 -1.705 -4.677 1.00 96.38 296 PHE A C 1
ATOM 2389 O O . PHE A 1 296 ? -11.418 -0.531 -4.739 1.00 96.38 296 PHE A O 1
ATOM 2396 N N . LEU A 1 297 ? -10.586 -2.392 -5.714 1.00 94.38 297 LEU A N 1
ATOM 2397 C CA . LEU A 1 297 ? -10.367 -1.825 -7.040 1.00 94.38 297 LEU A CA 1
ATOM 2398 C C . LEU A 1 297 ? -11.233 -2.536 -8.077 1.00 94.38 297 LEU A C 1
ATOM 2400 O O . LEU A 1 297 ? -11.416 -3.751 -7.971 1.00 94.38 297 LEU A O 1
ATOM 2404 N N . ASP A 1 298 ? -11.721 -1.809 -9.078 1.00 88.12 298 ASP A N 1
ATOM 2405 C CA . ASP A 1 298 ? -12.264 -2.424 -10.292 1.00 88.12 298 ASP A CA 1
ATOM 2406 C C . ASP A 1 298 ? -11.152 -2.892 -11.253 1.00 88.12 298 ASP A C 1
ATOM 2408 O O . ASP A 1 298 ? -9.962 -2.672 -10.995 1.00 88.12 298 ASP A O 1
ATOM 2412 N N . GLY A 1 299 ? -11.512 -3.539 -12.366 1.00 76.25 299 GLY A N 1
ATOM 2413 C CA . GLY A 1 299 ? -10.558 -4.016 -13.375 1.00 76.25 299 GLY A CA 1
ATOM 2414 C C . GLY A 1 299 ? -9.732 -2.912 -14.045 1.00 76.25 299 GLY A C 1
ATOM 2415 O O . GLY A 1 299 ? -8.648 -3.186 -14.563 1.00 76.25 299 GLY A O 1
ATOM 2416 N N . ASN A 1 300 ? -10.198 -1.661 -13.979 1.00 75.44 300 ASN A N 1
ATOM 2417 C CA . ASN A 1 300 ? -9.506 -0.479 -14.492 1.00 75.44 300 ASN A CA 1
ATOM 2418 C C . ASN A 1 300 ? -8.634 0.205 -13.427 1.00 75.44 300 ASN A C 1
ATOM 2420 O O . ASN A 1 300 ? -8.028 1.239 -13.708 1.00 75.44 300 ASN A O 1
ATOM 2424 N N . GLY A 1 301 ? -8.558 -0.342 -12.210 1.00 80.38 301 GLY A N 1
ATOM 2425 C CA . GLY A 1 301 ? -7.785 0.218 -11.106 1.00 80.38 301 GLY A CA 1
ATOM 2426 C C . GLY A 1 301 ? -8.450 1.401 -10.396 1.00 80.38 301 GLY A C 1
ATOM 2427 O O . GLY A 1 301 ? -7.775 2.066 -9.607 1.00 80.38 301 GLY A O 1
ATOM 2428 N N . ARG A 1 302 ? -9.744 1.672 -10.629 1.00 87.19 302 ARG A N 1
ATOM 2429 C CA . ARG A 1 302 ? -10.502 2.678 -9.867 1.00 87.19 302 ARG A CA 1
ATOM 2430 C C . ARG A 1 302 ? -10.852 2.125 -8.490 1.00 87.19 302 ARG A C 1
ATOM 2432 O O . ARG A 1 302 ? -11.250 0.972 -8.361 1.00 87.19 302 ARG A O 1
ATOM 2439 N N . VAL A 1 303 ? -10.756 2.964 -7.462 1.00 94.25 303 VAL A N 1
ATOM 2440 C CA . VAL A 1 303 ? -11.195 2.619 -6.106 1.00 94.25 303 VAL A CA 1
ATOM 2441 C C . VAL A 1 303 ? -12.724 2.582 -6.053 1.00 94.25 303 VAL A C 1
ATOM 2443 O O . VAL A 1 303 ? -13.375 3.575 -6.352 1.00 94.25 303 VAL A O 1
ATOM 2446 N N . VAL A 1 304 ? -13.295 1.433 -5.681 1.00 94.31 304 VAL A N 1
ATOM 2447 C CA . VAL A 1 304 ? -14.756 1.236 -5.537 1.00 94.31 304 VAL A CA 1
ATOM 2448 C C . VAL A 1 304 ? -15.213 1.143 -4.082 1.00 94.31 304 VAL A C 1
ATOM 2450 O O . VAL A 1 304 ? -16.407 1.217 -3.790 1.00 94.31 304 VAL A O 1
ATOM 2453 N N . ALA A 1 305 ? -14.266 0.905 -3.175 1.00 96.50 305 ALA A N 1
ATOM 2454 C CA . ALA A 1 305 ? -14.441 1.087 -1.745 1.00 96.50 305 ALA A CA 1
ATOM 2455 C C . ALA A 1 305 ? -13.076 1.264 -1.070 1.00 96.50 305 ALA A C 1
ATOM 2457 O O . ALA A 1 305 ? -12.071 0.679 -1.503 1.00 96.50 305 ALA A O 1
ATOM 2458 N N . ARG A 1 306 ? -13.051 2.035 0.019 1.00 96.31 306 ARG A N 1
ATOM 2459 C CA . ARG A 1 306 ? -11.828 2.405 0.734 1.00 96.31 306 ARG A CA 1
ATOM 2460 C C . ARG A 1 306 ? -12.012 2.315 2.247 1.00 96.31 306 ARG A C 1
ATOM 2462 O O . ARG A 1 306 ? -12.931 2.881 2.819 1.00 96.31 306 ARG A O 1
ATOM 2469 N N . GLY A 1 307 ? -11.110 1.597 2.903 1.00 95.88 307 GLY A N 1
ATOM 2470 C CA . GLY A 1 307 ? -10.931 1.598 4.351 1.00 95.88 307 GLY A CA 1
ATOM 2471 C C . GLY A 1 307 ? -9.704 2.405 4.773 1.00 95.88 307 GLY A C 1
ATOM 2472 O O . GLY A 1 307 ? -8.961 2.926 3.941 1.00 95.88 307 GLY A O 1
ATOM 2473 N N . PHE A 1 308 ? -9.465 2.460 6.084 1.00 93.94 308 PHE A N 1
ATOM 2474 C CA . PHE A 1 308 ? -8.276 3.095 6.649 1.00 93.94 308 PHE A CA 1
ATOM 2475 C C . PHE A 1 308 ? -6.981 2.438 6.173 1.00 93.94 308 PHE A C 1
ATOM 2477 O O . PHE A 1 308 ? -6.852 1.206 6.180 1.00 93.94 308 PHE A O 1
ATOM 2484 N N . GLU A 1 309 ? -5.973 3.263 5.903 1.00 90.88 309 GLU A N 1
ATOM 2485 C CA . GLU A 1 309 ? -4.596 2.790 5.790 1.00 90.88 309 GLU A CA 1
ATOM 2486 C C . GLU A 1 309 ? -4.117 2.128 7.085 1.00 90.88 309 GLU A C 1
ATOM 2488 O O . GLU A 1 309 ? -4.696 2.267 8.170 1.00 90.88 309 GLU A O 1
ATOM 2493 N N . LYS A 1 310 ? -3.053 1.328 6.987 1.00 88.25 310 LYS A N 1
ATOM 2494 C CA . LYS A 1 310 ? -2.480 0.704 8.179 1.00 88.25 310 LYS A CA 1
ATOM 2495 C C . LYS A 1 310 ? -1.820 1.772 9.060 1.00 88.25 310 LYS A C 1
ATOM 2497 O O . LYS A 1 310 ? -0.715 2.209 8.779 1.00 88.25 310 LYS A O 1
ATOM 2502 N N . PHE A 1 311 ? -2.441 2.063 10.200 1.00 91.81 311 PHE A N 1
ATOM 2503 C CA . PHE A 1 311 ? -1.818 2.792 11.308 1.00 91.81 311 PHE A CA 1
ATOM 2504 C C . PHE A 1 311 ? -1.398 1.856 12.455 1.00 91.81 311 PHE A C 1
ATOM 2506 O O . PHE A 1 311 ? -1.888 0.717 12.620 1.00 91.81 311 PHE A O 1
ATOM 2513 N N . PHE A 1 312 ? -0.434 2.320 13.241 1.00 92.88 312 PHE A N 1
ATOM 2514 C CA . PHE A 1 312 ? 0.338 1.516 14.188 1.00 92.88 312 PHE A CA 1
ATOM 2515 C C . PHE A 1 312 ? 0.084 1.951 15.629 1.00 92.88 312 PHE A C 1
ATOM 2517 O O . PHE A 1 312 ? -0.370 3.065 15.884 1.00 92.88 312 PHE A O 1
ATOM 2524 N N . ASN A 1 313 ? 0.291 1.021 16.557 1.00 96.25 313 ASN A N 1
ATOM 2525 C CA . ASN A 1 313 ? 0.256 1.307 17.980 1.00 96.25 313 ASN A CA 1
ATOM 2526 C C . ASN A 1 313 ? 1.464 2.162 18.373 1.00 96.25 313 ASN A C 1
ATOM 2528 O O . ASN A 1 313 ? 2.534 1.993 17.793 1.00 96.25 313 ASN A O 1
ATOM 2532 N N . LEU A 1 314 ? 1.317 3.014 19.385 1.00 96.00 314 LEU A N 1
ATOM 2533 C CA . LEU A 1 314 ? 2.435 3.686 20.037 1.00 96.00 314 LEU A CA 1
ATOM 2534 C C . LEU A 1 314 ? 3.524 2.653 20.387 1.00 96.00 314 LEU A C 1
ATOM 2536 O O . LEU A 1 314 ? 3.240 1.624 21.005 1.00 96.00 314 LEU A O 1
ATOM 2540 N N . GLY A 1 315 ? 4.750 2.909 19.933 1.00 92.12 315 GLY A N 1
ATOM 2541 C CA . GLY A 1 315 ? 5.917 2.047 20.118 1.00 92.12 315 GLY A CA 1
ATOM 2542 C C . GLY A 1 315 ? 5.962 0.768 19.267 1.00 92.12 315 GLY A C 1
ATOM 2543 O O . GLY A 1 315 ? 6.848 -0.050 19.494 1.00 92.12 315 GLY A O 1
ATOM 2544 N N . GLU A 1 316 ? 5.051 0.552 18.305 1.00 89.38 316 GLU A N 1
ATOM 2545 C CA . GLU A 1 316 ? 5.032 -0.672 17.471 1.00 89.38 316 GLU A CA 1
ATOM 2546 C C . GLU A 1 316 ? 6.203 -0.721 16.474 1.00 89.38 316 GLU A C 1
ATOM 2548 O O . GLU A 1 316 ? 6.683 -1.803 16.129 1.00 89.38 316 GLU A O 1
ATOM 2553 N N . ASN A 1 317 ? 6.650 0.442 15.995 1.00 87.56 317 ASN A N 1
ATOM 2554 C CA . ASN A 1 317 ? 7.760 0.588 15.055 1.00 87.56 317 ASN A CA 1
ATOM 2555 C C . ASN A 1 317 ? 8.482 1.934 15.241 1.00 87.56 317 ASN A C 1
ATOM 2557 O O . ASN A 1 317 ? 8.049 2.782 16.019 1.00 87.56 317 ASN A O 1
ATOM 2561 N N . GLU A 1 318 ? 9.563 2.150 14.485 1.00 87.12 318 GLU A N 1
ATOM 2562 C CA . GLU A 1 318 ? 10.352 3.388 14.545 1.00 87.12 318 GLU A CA 1
ATOM 2563 C C . GLU A 1 318 ? 9.496 4.645 14.303 1.00 87.12 318 GLU A C 1
ATOM 2565 O O . GLU A 1 318 ? 9.675 5.644 14.988 1.00 87.12 318 GLU A O 1
ATOM 2570 N N . GLN A 1 319 ? 8.517 4.603 13.394 1.00 85.25 319 GLN A N 1
ATOM 2571 C CA . GLN A 1 319 ? 7.665 5.760 13.076 1.00 85.25 319 GLN A CA 1
ATOM 2572 C C . GLN A 1 319 ? 6.720 6.157 14.218 1.00 85.25 319 GLN A C 1
ATOM 2574 O O . GLN A 1 319 ? 6.316 7.312 14.301 1.00 85.25 319 GLN A O 1
ATOM 2579 N N . THR A 1 320 ? 6.367 5.207 15.083 1.00 90.75 320 THR A N 1
ATOM 2580 C CA . THR A 1 320 ? 5.422 5.397 16.191 1.00 90.75 320 THR A CA 1
ATOM 2581 C C . THR A 1 320 ? 6.103 5.430 17.553 1.00 90.75 320 THR A C 1
ATOM 2583 O O . THR A 1 320 ? 5.444 5.255 18.575 1.00 90.75 320 THR A O 1
ATOM 2586 N N . THR A 1 321 ? 7.412 5.678 17.610 1.00 94.62 321 THR A N 1
ATOM 2587 C CA . THR A 1 321 ? 8.057 6.064 18.871 1.00 94.62 321 THR A CA 1
ATOM 2588 C C . THR A 1 321 ? 7.544 7.434 19.312 1.00 94.62 321 THR A C 1
ATOM 2590 O O . THR A 1 321 ? 7.217 8.273 18.472 1.00 94.62 321 THR A O 1
ATOM 2593 N N . ARG A 1 322 ? 7.503 7.686 20.628 1.00 94.44 322 ARG A N 1
ATOM 2594 C CA . ARG A 1 322 ? 7.114 8.998 21.176 1.00 94.44 322 ARG A CA 1
ATOM 2595 C C . ARG A 1 322 ? 7.903 10.134 20.524 1.00 94.44 322 ARG A C 1
ATOM 2597 O O . ARG A 1 322 ? 7.305 11.074 20.028 1.00 94.44 322 ARG A O 1
ATOM 2604 N N . GLU A 1 323 ? 9.222 9.981 20.412 1.00 94.00 323 GLU A N 1
ATOM 2605 C CA . GLU A 1 323 ? 10.102 10.974 19.787 1.00 94.00 323 GLU A CA 1
ATOM 2606 C C . GLU A 1 323 ? 9.718 11.293 18.329 1.00 94.00 323 GLU A C 1
ATOM 2608 O O . GLU A 1 323 ? 9.699 12.458 17.929 1.00 94.00 323 GLU A O 1
ATOM 2613 N N . ASN A 1 324 ? 9.417 10.276 17.514 1.00 93.44 324 ASN A N 1
ATOM 2614 C CA . ASN A 1 324 ? 9.085 10.490 16.104 1.00 93.44 324 ASN A CA 1
ATOM 2615 C C . ASN A 1 324 ? 7.649 10.976 15.905 1.00 93.44 324 ASN A C 1
ATOM 2617 O O . ASN A 1 324 ? 7.411 11.785 15.006 1.00 93.44 324 ASN A O 1
ATOM 2621 N N . ILE A 1 325 ? 6.719 10.549 16.764 1.00 94.31 325 ILE A N 1
ATOM 2622 C CA . ILE A 1 325 ? 5.384 11.146 16.838 1.00 94.31 325 ILE A CA 1
ATOM 2623 C C . ILE A 1 325 ? 5.527 12.624 17.180 1.00 94.31 325 ILE A C 1
ATOM 2625 O O . ILE A 1 325 ? 4.986 13.452 16.455 1.00 94.31 325 ILE A O 1
ATOM 2629 N N . ASP A 1 326 ? 6.323 12.972 18.193 1.00 93.38 326 ASP A N 1
ATOM 2630 C CA . ASP A 1 326 ? 6.453 14.353 18.641 1.00 93.38 326 ASP A CA 1
ATOM 2631 C C . ASP A 1 326 ? 6.940 15.290 17.533 1.00 93.38 326 ASP A C 1
ATOM 2633 O O . ASP A 1 326 ? 6.369 16.362 17.328 1.00 93.38 326 ASP A O 1
ATOM 2637 N N . LYS A 1 327 ? 7.932 14.847 16.753 1.00 92.81 327 LYS A N 1
ATOM 2638 C CA . LYS A 1 327 ? 8.477 15.599 15.613 1.00 92.81 327 LYS A CA 1
ATOM 2639 C C . LYS A 1 327 ? 7.483 15.789 14.463 1.00 92.81 327 LYS A C 1
ATOM 2641 O O . LYS A 1 327 ? 7.629 16.740 13.694 1.00 92.81 327 LYS A O 1
ATOM 2646 N N . ARG A 1 328 ? 6.535 14.864 14.285 1.00 93.00 328 ARG A N 1
ATOM 2647 C CA . ARG A 1 328 ? 5.616 14.844 13.136 1.00 93.00 328 ARG A CA 1
ATOM 2648 C C . ARG A 1 328 ? 4.263 15.479 13.440 1.00 93.00 328 ARG A C 1
ATOM 2650 O O .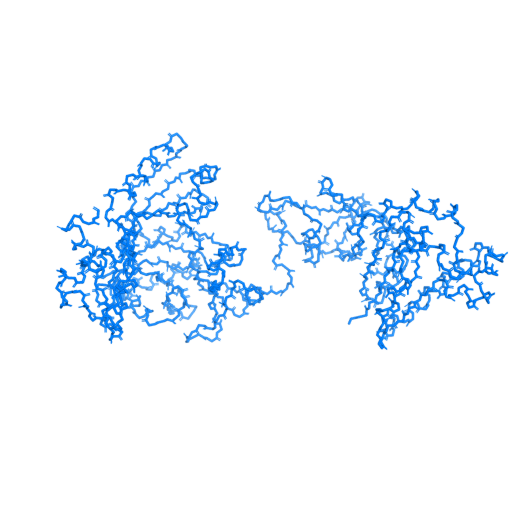 ARG A 1 328 ? 3.722 16.131 12.553 1.00 93.00 328 ARG A O 1
ATOM 2657 N N . LEU A 1 329 ? 3.745 15.255 14.646 1.00 93.38 329 LEU A N 1
ATOM 2658 C CA . LEU A 1 329 ? 2.369 15.536 15.051 1.00 93.38 329 LEU A CA 1
ATOM 2659 C C . LEU A 1 329 ? 1.957 16.980 14.747 1.00 93.38 329 LEU A C 1
ATOM 2661 O O . LEU A 1 329 ? 2.671 17.921 15.113 1.00 93.38 329 LEU A O 1
ATOM 2665 N N . LYS A 1 330 ? 0.801 17.145 14.098 1.00 96.12 330 LYS A N 1
ATOM 2666 C CA . LYS A 1 330 ? 0.214 18.450 13.779 1.00 96.12 330 LYS A CA 1
ATOM 2667 C C . LYS A 1 330 ? -1.077 18.696 14.541 1.00 96.12 330 LYS A C 1
ATOM 2669 O O . LYS A 1 330 ? -1.973 17.861 14.554 1.00 96.12 330 LYS A O 1
ATOM 2674 N N . PHE A 1 331 ? -1.170 19.873 15.145 1.00 96.62 331 PHE A N 1
ATOM 2675 C CA . PHE A 1 331 ? -2.352 20.307 15.878 1.00 96.62 331 PHE A CA 1
ATOM 2676 C C . PHE A 1 331 ? -3.353 21.031 14.954 1.00 96.62 331 PHE A C 1
ATOM 2678 O O . PHE A 1 331 ? -2.914 21.673 13.995 1.00 96.62 331 PHE A O 1
ATOM 2685 N N . PRO A 1 332 ? -4.673 20.952 15.223 1.00 97.62 332 PRO A N 1
ATOM 2686 C CA . PRO A 1 332 ? -5.286 20.290 16.375 1.00 97.62 332 PRO A CA 1
ATOM 2687 C C . PRO A 1 332 ? -5.207 18.756 16.324 1.00 97.62 332 PRO A C 1
ATOM 2689 O O . PRO A 1 332 ? -5.301 18.149 15.262 1.00 97.62 332 PRO A O 1
ATOM 2692 N N . VAL A 1 333 ? -5.039 18.142 17.495 1.00 98.06 333 VAL A N 1
ATOM 2693 C CA . VAL A 1 333 ? -5.010 16.691 17.695 1.00 98.06 333 VAL A CA 1
ATOM 2694 C C . VAL A 1 333 ? -6.291 16.261 18.392 1.00 98.06 333 VAL A C 1
ATOM 2696 O O . VAL A 1 333 ? -6.618 16.767 19.465 1.00 98.06 333 VAL A O 1
ATOM 2699 N N . ARG A 1 334 ? -7.005 15.304 17.803 1.00 98.06 334 ARG A N 1
ATOM 2700 C CA . ARG A 1 334 ? -8.231 14.721 18.352 1.00 98.06 334 ARG A CA 1
ATOM 2701 C C . ARG A 1 334 ? -7.965 13.304 18.842 1.00 98.06 334 ARG A C 1
ATOM 2703 O O . ARG A 1 334 ? -7.399 12.489 18.117 1.00 98.06 334 ARG A O 1
ATOM 2710 N N . VAL A 1 335 ? -8.400 13.007 20.062 1.00 98.44 335 VAL A N 1
ATOM 2711 C CA . VAL A 1 335 ? -8.305 11.681 20.678 1.00 98.44 335 VAL A CA 1
ATOM 2712 C C . VAL A 1 335 ? -9.706 11.100 20.790 1.00 98.44 335 VAL A C 1
ATOM 2714 O O . VAL A 1 335 ? -10.567 11.655 21.473 1.00 98.44 335 VAL A O 1
ATOM 2717 N N . GLU A 1 336 ? -9.934 9.980 20.118 1.00 98.12 336 GLU A N 1
ATOM 2718 C CA . GLU A 1 336 ? -11.210 9.270 20.121 1.00 98.12 336 GLU A CA 1
ATOM 2719 C C . GLU A 1 336 ? -11.082 7.930 20.829 1.00 98.12 336 GLU A C 1
ATOM 2721 O O . GLU A 1 336 ? -10.073 7.226 20.693 1.00 98.12 336 GLU A O 1
ATOM 2726 N N . ARG A 1 337 ? -12.143 7.538 21.535 1.00 98.00 337 ARG A N 1
ATOM 2727 C CA . ARG A 1 337 ? -12.292 6.187 22.061 1.00 98.00 337 ARG A CA 1
ATOM 2728 C C . ARG A 1 337 ? -12.134 5.186 20.925 1.00 98.00 337 ARG A C 1
ATOM 2730 O O . ARG A 1 337 ? -12.825 5.236 19.911 1.00 98.00 337 ARG A O 1
ATOM 2737 N N . LYS A 1 338 ? -11.248 4.212 21.113 1.00 97.81 338 LYS A N 1
ATOM 2738 C CA . LYS A 1 338 ? -11.149 3.100 20.183 1.00 97.81 338 LYS A CA 1
ATOM 2739 C C . LYS A 1 338 ? -12.209 2.059 20.531 1.00 97.81 338 LYS A C 1
ATOM 2741 O O . LYS A 1 338 ? -12.033 1.279 21.466 1.00 97.81 338 LYS A O 1
ATOM 2746 N N . GLU A 1 339 ? -13.270 2.006 19.734 1.00 97.38 339 GLU A N 1
ATOM 2747 C CA . GLU A 1 339 ? -14.261 0.938 19.845 1.00 97.38 339 GLU A CA 1
ATOM 2748 C C . GLU A 1 339 ? -13.667 -0.446 19.528 1.00 97.38 339 GLU A C 1
ATOM 2750 O O . GLU A 1 339 ? -12.643 -0.568 18.836 1.00 97.38 339 GLU A O 1
ATOM 2755 N N . ASN A 1 340 ? -14.289 -1.487 20.096 1.00 95.56 340 ASN A N 1
ATOM 2756 C CA . ASN A 1 340 ? -13.805 -2.861 20.067 1.00 95.56 340 ASN A CA 1
ATOM 2757 C C . ASN A 1 340 ? -14.826 -3.818 19.441 1.00 95.56 340 ASN A C 1
ATOM 2759 O O . ASN A 1 340 ? -15.531 -4.549 20.132 1.00 95.56 340 ASN A O 1
ATOM 2763 N N . GLY A 1 341 ? -14.818 -3.864 18.116 1.00 95.25 341 GLY A N 1
ATOM 2764 C CA . GLY A 1 341 ? -15.545 -4.823 17.299 1.00 95.25 341 GLY A CA 1
ATOM 2765 C C . GLY A 1 341 ? -14.708 -5.219 16.085 1.00 95.25 341 GLY A C 1
ATOM 2766 O O . GLY A 1 341 ? -13.500 -5.469 16.191 1.00 95.25 341 GLY A O 1
ATOM 2767 N N . PHE A 1 342 ? -15.345 -5.267 14.917 1.00 95.50 342 PHE A N 1
ATOM 2768 C CA . PHE A 1 342 ? -14.648 -5.438 13.646 1.00 95.50 342 PHE A CA 1
ATOM 2769 C C . PHE A 1 342 ? -14.986 -4.323 12.654 1.00 95.50 342 PHE A C 1
ATOM 2771 O O . PHE A 1 342 ? -16.077 -3.763 12.664 1.00 95.50 342 PHE A O 1
ATOM 2778 N N . LEU A 1 343 ? -14.048 -4.040 11.745 1.00 96.88 343 LEU A N 1
ATOM 2779 C CA . LEU A 1 343 ? -14.235 -3.029 10.707 1.00 96.88 343 LEU A CA 1
ATOM 2780 C C . LEU A 1 343 ? -15.257 -3.501 9.663 1.00 96.88 343 LEU A C 1
ATOM 2782 O O . LEU A 1 343 ? -14.996 -4.468 8.931 1.00 96.88 343 LEU A O 1
ATOM 2786 N N . GLY A 1 344 ? -16.361 -2.767 9.567 1.00 97.88 344 GLY A N 1
ATOM 2787 C CA . GLY A 1 344 ? -17.332 -2.833 8.484 1.00 97.88 344 GLY A CA 1
ATOM 2788 C C . GLY A 1 344 ? -17.152 -1.676 7.505 1.00 97.88 344 GLY A C 1
ATOM 2789 O O . GLY A 1 344 ? -16.851 -0.555 7.900 1.00 97.88 344 GLY A O 1
ATOM 2790 N N . LEU A 1 345 ? -17.313 -1.962 6.220 1.00 98.44 345 LEU A N 1
ATOM 2791 C CA . LEU A 1 345 ? -17.206 -1.014 5.119 1.00 98.44 345 LEU A CA 1
ATOM 2792 C C . LEU A 1 345 ? -18.492 -1.083 4.303 1.00 98.44 345 LEU A C 1
ATOM 2794 O O . LEU A 1 345 ? -18.873 -2.163 3.838 1.00 98.44 345 LEU A O 1
ATOM 2798 N N . VAL A 1 346 ? -19.152 0.059 4.139 1.00 98.19 346 VAL A N 1
ATOM 2799 C CA . VAL A 1 346 ? -20.395 0.175 3.377 1.00 98.19 346 VAL A CA 1
ATOM 2800 C C . VAL A 1 346 ? -20.206 1.193 2.262 1.00 98.19 346 VAL A C 1
ATOM 2802 O O . VAL A 1 346 ? -19.842 2.335 2.526 1.00 98.19 346 VAL A O 1
ATOM 2805 N N . SER A 1 347 ? -20.428 0.787 1.013 1.00 96.94 347 SER A N 1
ATOM 2806 C CA . SER A 1 347 ? -20.314 1.685 -0.144 1.00 96.94 347 SER A CA 1
ATOM 2807 C C . SER A 1 347 ? -21.478 1.521 -1.114 1.00 96.94 347 SER A C 1
ATOM 2809 O O . SER A 1 347 ? -22.087 0.450 -1.211 1.00 96.94 347 SER A O 1
ATOM 2811 N N . ALA A 1 348 ? -21.801 2.599 -1.824 1.00 95.56 348 ALA A N 1
ATOM 2812 C CA . ALA A 1 348 ? -22.859 2.610 -2.823 1.00 95.56 348 ALA A CA 1
ATOM 2813 C C . ALA A 1 348 ? -22.407 1.925 -4.126 1.00 95.56 348 ALA A C 1
ATOM 2815 O O . ALA A 1 348 ? -21.242 1.985 -4.534 1.00 95.56 348 ALA A O 1
ATOM 2816 N N . ARG A 1 349 ? -23.341 1.256 -4.804 1.00 91.31 349 ARG A N 1
ATOM 2817 C CA . ARG A 1 349 ? -23.187 0.766 -6.179 1.00 91.31 349 ARG A CA 1
ATOM 2818 C C . ARG A 1 349 ? -23.975 1.656 -7.120 1.00 91.31 349 ARG A C 1
ATOM 2820 O O . ARG A 1 349 ? -25.094 2.001 -6.787 1.00 91.31 349 ARG A O 1
ATOM 2827 N N . GLY A 1 350 ? -23.476 1.914 -8.329 1.00 84.31 350 GLY A N 1
ATOM 2828 C CA . GLY A 1 350 ? -24.172 2.758 -9.315 1.00 84.31 350 GLY A CA 1
ATOM 2829 C C . GLY A 1 350 ? -25.543 2.245 -9.797 1.00 84.31 350 GLY A C 1
ATOM 2830 O O . GLY A 1 350 ? -26.227 2.957 -10.519 1.00 84.31 350 GLY A O 1
ATOM 2831 N N . ASP A 1 351 ? -25.958 1.033 -9.414 1.00 87.81 351 ASP A N 1
ATOM 2832 C CA . ASP A 1 351 ? -27.290 0.478 -9.696 1.00 87.81 351 ASP A CA 1
ATOM 2833 C C . ASP A 1 351 ? -28.346 0.810 -8.620 1.00 87.81 351 ASP A C 1
ATOM 2835 O O . ASP A 1 351 ? -29.479 0.338 -8.711 1.00 87.81 351 ASP A O 1
ATOM 2839 N N . GLY A 1 352 ? -27.988 1.605 -7.604 1.00 89.75 352 GLY A N 1
ATOM 2840 C CA . GLY A 1 352 ? -28.871 1.956 -6.488 1.00 89.75 352 GLY A CA 1
ATOM 2841 C C . GLY A 1 352 ? -28.769 1.016 -5.283 1.00 89.75 352 GLY A C 1
ATOM 2842 O O . GLY A 1 352 ? -29.443 1.236 -4.282 1.00 89.75 352 GLY A O 1
ATOM 2843 N N . SER A 1 353 ? -27.946 -0.036 -5.348 1.00 93.75 353 SER A N 1
ATOM 2844 C CA . SER A 1 353 ? -27.760 -0.977 -4.237 1.00 93.75 353 SER A CA 1
ATOM 2845 C C . SER A 1 353 ? -26.517 -0.669 -3.389 1.00 93.75 353 SER A C 1
ATOM 2847 O O . SER A 1 353 ? -25.739 0.243 -3.682 1.00 93.75 353 SER A O 1
ATOM 2849 N N . TRP A 1 354 ? -26.333 -1.434 -2.310 1.00 97.00 354 TRP A N 1
ATOM 2850 C CA . TRP A 1 354 ? -25.244 -1.284 -1.343 1.00 97.00 354 TRP A CA 1
ATOM 2851 C C . TRP A 1 354 ? -24.276 -2.468 -1.369 1.00 97.00 354 TRP A C 1
ATOM 2853 O O . TRP A 1 354 ? -24.659 -3.612 -1.628 1.00 97.00 354 TRP A O 1
ATOM 2863 N N . ARG A 1 355 ? -23.021 -2.205 -1.004 1.00 96.19 355 ARG A N 1
ATOM 2864 C CA . ARG A 1 355 ? -22.020 -3.212 -0.632 1.00 96.19 355 ARG A CA 1
ATOM 2865 C C . ARG A 1 355 ? -21.836 -3.206 0.875 1.00 96.19 355 ARG A C 1
ATOM 2867 O O . ARG A 1 355 ? -21.677 -2.144 1.458 1.00 96.19 355 ARG A O 1
ATOM 2874 N N . PHE A 1 356 ? -21.786 -4.391 1.476 1.00 97.19 356 PHE A N 1
ATOM 2875 C CA . PHE A 1 356 ? -21.516 -4.575 2.901 1.00 97.19 356 PHE A CA 1
ATOM 2876 C C . PHE A 1 356 ? -20.312 -5.492 3.054 1.00 97.19 356 PHE A C 1
ATOM 2878 O O . PHE A 1 356 ? -20.421 -6.707 2.892 1.00 97.19 356 PHE A O 1
ATOM 2885 N N . TRP A 1 357 ? -19.143 -4.932 3.332 1.00 95.94 357 TRP A N 1
ATOM 2886 C CA . TRP A 1 357 ? -17.891 -5.675 3.341 1.00 95.94 357 TRP A CA 1
ATOM 2887 C C . TRP A 1 357 ? -17.180 -5.583 4.676 1.00 95.94 357 TRP A C 1
ATOM 2889 O O . TRP A 1 357 ? -17.130 -4.549 5.325 1.00 95.94 357 TRP A O 1
ATOM 2899 N N . SER A 1 358 ? -16.555 -6.688 5.061 1.00 93.31 358 SER A N 1
ATOM 2900 C CA . SER A 1 358 ? -15.495 -6.648 6.064 1.00 93.31 358 SER A CA 1
ATOM 2901 C C . SER A 1 358 ? -14.226 -6.027 5.464 1.00 93.31 358 SER A C 1
ATOM 2903 O O . SER A 1 358 ? -14.130 -5.818 4.252 1.00 93.31 358 SER A O 1
ATOM 2905 N N . LYS A 1 359 ? -13.172 -5.869 6.272 1.00 89.19 359 LYS A N 1
ATOM 2906 C CA . LYS A 1 359 ? -11.832 -5.465 5.796 1.00 89.19 359 LYS A CA 1
ATOM 2907 C C . LYS A 1 359 ? -11.356 -6.202 4.525 1.00 89.19 359 LYS A C 1
ATOM 2909 O O . LYS A 1 359 ? -10.607 -5.622 3.745 1.00 89.19 359 LYS A O 1
ATOM 2914 N N . SER A 1 360 ? -11.714 -7.478 4.350 1.00 87.94 360 SER A N 1
ATOM 2915 C CA . SER A 1 360 ? -11.225 -8.311 3.233 1.00 87.94 360 SER A CA 1
ATOM 2916 C C . SER A 1 360 ? -12.241 -8.480 2.095 1.00 87.94 360 SER A C 1
ATOM 2918 O O . SER A 1 360 ? -12.006 -9.286 1.198 1.00 87.94 360 SER A O 1
ATOM 2920 N N . GLY A 1 361 ? -13.361 -7.753 2.132 1.00 91.06 361 GLY A N 1
ATOM 2921 C CA . GLY A 1 361 ? -14.456 -7.853 1.166 1.00 91.06 361 GLY A CA 1
ATOM 2922 C C . GLY A 1 361 ? -15.633 -8.647 1.714 1.00 91.06 361 GLY A C 1
ATOM 2923 O O . GLY A 1 361 ? -15.893 -8.643 2.924 1.00 91.06 361 GLY A O 1
ATOM 2924 N N . GLN A 1 362 ? -16.321 -9.347 0.811 1.00 92.31 362 GLN A N 1
ATOM 2925 C CA . GLN A 1 362 ? -17.452 -10.209 1.135 1.00 92.31 362 GLN A CA 1
ATOM 2926 C C . GLN A 1 362 ? -17.007 -11.423 1.963 1.00 92.31 362 GLN A C 1
ATOM 2928 O O . GLN A 1 362 ? -16.282 -12.295 1.476 1.00 92.31 362 GLN A O 1
ATOM 2933 N N . THR A 1 363 ? -17.470 -11.493 3.209 1.00 91.12 363 THR A N 1
ATOM 2934 C CA . THR A 1 363 ? -17.238 -12.612 4.139 1.00 91.12 363 THR A CA 1
ATOM 2935 C C . THR A 1 363 ? -18.530 -12.937 4.887 1.00 91.12 363 THR A C 1
ATOM 2937 O O . THR A 1 363 ? -19.534 -12.254 4.700 1.00 91.12 363 THR A O 1
ATOM 2940 N N . ASP A 1 364 ? -18.530 -13.946 5.757 1.00 88.88 364 ASP A N 1
ATOM 2941 C CA . ASP A 1 364 ? -19.719 -14.265 6.565 1.00 88.88 364 ASP A CA 1
ATOM 2942 C C . ASP A 1 364 ? -20.085 -13.116 7.527 1.00 88.88 364 ASP A C 1
ATOM 2944 O O . ASP A 1 364 ? -21.249 -12.921 7.867 1.00 88.88 364 ASP A O 1
ATOM 2948 N N . TYR A 1 365 ? -19.110 -12.275 7.887 1.00 92.94 365 TYR A N 1
ATOM 2949 C CA . TYR A 1 365 ? -19.321 -11.065 8.684 1.00 92.94 365 TYR A CA 1
ATOM 2950 C C . TYR A 1 365 ? -20.098 -9.971 7.947 1.00 92.94 365 TYR A C 1
ATOM 2952 O O . TYR A 1 365 ? -20.743 -9.151 8.595 1.00 92.94 365 TYR A O 1
ATOM 2960 N N . SER A 1 366 ? -20.079 -9.960 6.609 1.00 94.94 366 SER A N 1
ATOM 2961 C CA . SER A 1 366 ? -20.834 -8.996 5.797 1.00 94.94 366 SER A CA 1
ATOM 2962 C C . SER A 1 366 ? -22.326 -8.989 6.131 1.00 94.94 366 SER A C 1
ATOM 2964 O O . SER A 1 366 ? -22.959 -7.936 6.101 1.00 94.94 366 SER A O 1
ATOM 2966 N N . TYR A 1 367 ? -22.873 -10.152 6.494 1.00 94.81 367 TYR A N 1
ATOM 2967 C CA . TYR A 1 367 ? -24.264 -10.284 6.914 1.00 94.81 367 TYR A CA 1
ATOM 2968 C C . TYR A 1 367 ? -24.573 -9.483 8.186 1.00 94.81 367 TYR A C 1
ATOM 2970 O O . TYR A 1 367 ? -25.610 -8.830 8.252 1.00 94.81 367 TYR A O 1
ATOM 2978 N N . LEU A 1 368 ? -23.672 -9.481 9.176 1.00 96.56 368 LEU A N 1
ATOM 2979 C CA . LEU A 1 368 ? -23.874 -8.740 10.427 1.00 96.56 368 LEU A CA 1
ATOM 2980 C C . LEU A 1 368 ? -23.921 -7.229 10.179 1.00 96.56 368 LEU A C 1
ATOM 2982 O O . LEU A 1 368 ? -24.769 -6.546 10.748 1.00 96.56 368 LEU A O 1
ATOM 2986 N N . ILE A 1 369 ? -23.056 -6.733 9.287 1.00 97.75 369 ILE A N 1
ATOM 2987 C CA . ILE A 1 369 ? -23.035 -5.324 8.872 1.00 97.75 369 ILE A CA 1
ATOM 2988 C C . ILE A 1 369 ? -24.371 -4.959 8.226 1.00 97.75 369 ILE A C 1
ATOM 2990 O O . ILE A 1 369 ? -25.008 -3.991 8.627 1.00 97.75 369 ILE A O 1
ATOM 2994 N N . GLN A 1 370 ? -24.807 -5.760 7.249 1.00 97.19 370 GLN A N 1
ATOM 2995 C CA . GLN A 1 370 ? -26.054 -5.525 6.531 1.00 97.19 370 GLN A CA 1
ATOM 2996 C C . GLN A 1 370 ? -27.263 -5.559 7.467 1.00 97.19 370 GLN A C 1
ATOM 2998 O O . GLN A 1 370 ? -28.113 -4.679 7.382 1.00 97.19 370 GLN A O 1
ATOM 3003 N N . ARG A 1 371 ? -27.343 -6.556 8.356 1.00 96.50 371 ARG A N 1
ATOM 3004 C CA . ARG A 1 371 ? -28.441 -6.686 9.319 1.00 96.50 371 ARG A CA 1
ATOM 3005 C C . ARG A 1 371 ? -28.550 -5.432 10.185 1.00 96.50 371 ARG A C 1
ATOM 3007 O O . ARG A 1 371 ? -29.606 -4.816 10.191 1.00 96.50 371 ARG A O 1
ATOM 3014 N N . LEU A 1 372 ? -27.460 -5.034 10.847 1.00 97.00 372 LEU A N 1
ATOM 3015 C CA . LEU A 1 372 ? -27.475 -3.873 11.741 1.00 97.00 372 LEU A CA 1
ATOM 3016 C C . LEU A 1 372 ? -27.778 -2.579 10.977 1.00 97.00 372 LEU A C 1
ATOM 3018 O O . LEU A 1 372 ? -28.585 -1.783 11.431 1.00 97.00 372 LEU A O 1
ATOM 3022 N N . PHE A 1 373 ? -27.223 -2.406 9.775 1.00 97.62 373 PHE A N 1
ATOM 3023 C CA . PHE A 1 373 ? -27.509 -1.242 8.931 1.00 97.62 373 PHE A CA 1
ATOM 3024 C C . PHE A 1 373 ? -29.003 -1.118 8.593 1.00 97.62 373 PHE A C 1
ATOM 3026 O O . PHE A 1 373 ? -29.569 -0.030 8.658 1.00 97.62 373 PHE A O 1
ATOM 3033 N N . LYS A 1 374 ? -29.651 -2.243 8.268 1.00 95.88 374 LYS A N 1
ATOM 3034 C CA . LYS A 1 374 ? -31.087 -2.310 7.952 1.00 95.88 374 LYS A CA 1
ATOM 3035 C C . LYS A 1 374 ? -31.991 -2.197 9.180 1.00 95.88 374 LYS A C 1
ATOM 3037 O O . LYS A 1 374 ? -33.144 -1.819 9.036 1.00 95.88 374 LYS A O 1
ATOM 3042 N N . GLU A 1 375 ? -31.499 -2.558 10.362 1.00 95.44 375 GLU A N 1
ATOM 3043 C CA . GLU A 1 375 ? -32.208 -2.358 11.632 1.00 95.44 375 GLU A CA 1
ATOM 3044 C C . GLU A 1 375 ? -32.137 -0.896 12.097 1.00 95.44 375 GLU A C 1
ATOM 3046 O O . GLU A 1 375 ? -33.052 -0.431 12.772 1.00 95.44 375 GLU A O 1
ATOM 3051 N N . THR A 1 376 ? -31.075 -0.170 11.728 1.00 95.75 376 THR A N 1
ATOM 3052 C CA . THR A 1 376 ? -30.890 1.243 12.083 1.00 95.75 376 THR A CA 1
ATOM 3053 C C . THR A 1 376 ? -31.710 2.199 11.216 1.00 95.75 376 THR A C 1
ATOM 3055 O O . THR A 1 376 ? -32.222 3.185 11.740 1.00 95.75 376 THR A O 1
ATOM 3058 N N . LEU A 1 377 ? -31.826 1.938 9.910 1.00 95.50 377 LEU A N 1
ATOM 3059 C CA . LEU A 1 377 ? -32.420 2.876 8.951 1.00 95.50 377 LEU A CA 1
ATOM 3060 C C . LEU A 1 377 ? -33.754 2.380 8.392 1.00 95.50 377 LEU A C 1
ATOM 3062 O O . LEU A 1 377 ? -33.885 1.219 8.000 1.00 95.50 377 LEU A O 1
ATOM 3066 N N . ASP A 1 378 ? -34.720 3.288 8.254 1.00 93.44 378 ASP A N 1
ATOM 3067 C CA . ASP A 1 378 ? -35.893 3.053 7.412 1.00 93.44 378 ASP A CA 1
ATOM 3068 C C . ASP A 1 378 ? -35.577 3.229 5.911 1.00 93.44 378 ASP A C 1
ATOM 3070 O O . ASP A 1 378 ? -34.509 3.699 5.515 1.00 93.44 378 ASP A O 1
ATOM 3074 N N . SER A 1 379 ? -36.521 2.857 5.040 1.00 90.00 379 SER A N 1
ATOM 3075 C CA . SER A 1 379 ? -36.313 2.899 3.585 1.00 90.00 379 SER A CA 1
ATOM 3076 C C . SER A 1 379 ? -36.062 4.304 3.022 1.00 90.00 379 SER A C 1
ATOM 3078 O O . SER A 1 379 ? -35.393 4.439 2.000 1.00 90.00 379 SER A O 1
ATOM 3080 N N . GLY A 1 380 ? -36.632 5.344 3.639 1.00 91.56 380 GLY A N 1
ATOM 3081 C CA . GLY A 1 380 ? -36.440 6.727 3.205 1.00 91.56 380 GLY A CA 1
ATOM 3082 C C . GLY A 1 380 ? -35.066 7.252 3.611 1.00 91.56 380 GLY A C 1
ATOM 3083 O O . GLY A 1 380 ? -34.362 7.836 2.787 1.00 91.56 380 GLY A O 1
ATOM 3084 N N . GLN A 1 381 ? -34.667 6.979 4.854 1.00 94.31 381 GLN A N 1
ATOM 3085 C CA . GLN A 1 381 ? -33.347 7.312 5.391 1.00 94.31 381 GLN A CA 1
ATOM 3086 C C . GLN A 1 381 ? -32.233 6.590 4.629 1.00 94.31 381 GLN A C 1
ATOM 3088 O O . GLN A 1 381 ? -31.239 7.207 4.254 1.00 94.31 381 GLN A O 1
ATOM 3093 N N . GLU A 1 382 ? -32.423 5.304 4.325 1.00 95.19 382 GLU A N 1
ATOM 3094 C CA . GLU A 1 382 ? -31.469 4.529 3.535 1.00 95.19 382 GLU A CA 1
ATOM 3095 C C . GLU A 1 382 ? -31.243 5.145 2.151 1.00 95.19 382 GLU A C 1
ATOM 3097 O O . GLU A 1 382 ? -30.100 5.266 1.714 1.00 95.19 382 GLU A O 1
ATOM 3102 N N . GLN A 1 383 ? -32.311 5.558 1.462 1.00 94.62 383 GLN A N 1
ATOM 3103 C CA . GLN A 1 383 ? -32.187 6.165 0.138 1.00 94.62 383 GLN A CA 1
ATOM 3104 C C . GLN A 1 383 ? -31.499 7.536 0.196 1.00 94.62 383 GLN A C 1
ATOM 3106 O O . GLN A 1 383 ? -30.692 7.852 -0.679 1.00 94.62 383 GLN A O 1
ATOM 3111 N N . ALA A 1 384 ? -31.800 8.347 1.214 1.00 94.81 384 ALA A N 1
ATOM 3112 C CA . ALA A 1 384 ? -31.138 9.633 1.418 1.00 94.81 384 ALA A CA 1
ATOM 3113 C C . ALA A 1 384 ? -29.636 9.449 1.680 1.00 94.81 384 ALA A C 1
ATOM 3115 O O . ALA A 1 384 ? -28.813 10.095 1.029 1.00 94.81 384 ALA A O 1
ATOM 3116 N N . LEU A 1 385 ? -29.280 8.508 2.560 1.00 96.62 385 LEU A N 1
ATOM 3117 C CA . LEU A 1 385 ? -27.891 8.161 2.843 1.00 96.62 385 LEU A CA 1
ATOM 3118 C C 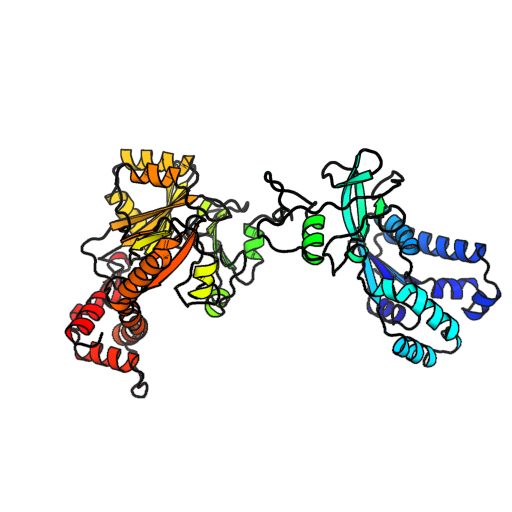. LEU A 1 385 ? -27.183 7.601 1.605 1.00 96.62 385 LEU A C 1
ATOM 3120 O O . LEU A 1 385 ? -26.029 7.943 1.356 1.00 96.62 385 LEU A O 1
ATOM 3124 N N . TRP A 1 386 ? -27.869 6.783 0.801 1.00 97.25 386 TRP A N 1
ATOM 3125 C CA . TRP A 1 386 ? -27.318 6.263 -0.451 1.00 97.25 386 TRP A CA 1
ATOM 3126 C C . TRP A 1 386 ? -26.928 7.400 -1.394 1.00 97.25 386 TRP A C 1
ATOM 3128 O O . TRP A 1 386 ? -25.817 7.380 -1.916 1.00 97.25 386 TRP A O 1
ATOM 3138 N N . ASN A 1 387 ? -27.792 8.411 -1.562 1.00 95.69 387 ASN A N 1
ATOM 3139 C CA . ASN A 1 387 ? -27.507 9.553 -2.435 1.00 95.69 387 ASN A CA 1
ATOM 3140 C C . ASN A 1 387 ? -26.260 10.310 -1.958 1.00 95.69 387 ASN A C 1
ATOM 3142 O O . ASN A 1 387 ? -25.381 10.597 -2.761 1.00 95.69 387 ASN A O 1
ATOM 3146 N N . ILE A 1 388 ? -26.147 10.567 -0.648 1.00 95.81 388 ILE A N 1
ATOM 3147 C CA . ILE A 1 388 ? -24.980 11.249 -0.066 1.00 95.81 388 ILE A CA 1
ATOM 3148 C C . ILE A 1 388 ? -23.697 10.458 -0.341 1.00 95.81 388 ILE A C 1
ATOM 3150 O O . ILE A 1 388 ? -22.714 11.014 -0.825 1.00 95.81 388 ILE A O 1
ATOM 3154 N N . VAL A 1 389 ? -23.709 9.153 -0.054 1.00 97.31 389 VAL A N 1
ATOM 3155 C CA . VAL A 1 389 ? -22.534 8.285 -0.216 1.00 97.31 389 VAL A CA 1
ATOM 3156 C C . VAL A 1 389 ? -22.129 8.146 -1.681 1.00 97.31 389 VAL A C 1
ATOM 3158 O O . VAL A 1 389 ? -20.939 8.156 -1.996 1.00 97.31 389 VAL A O 1
ATOM 3161 N N . HIS A 1 390 ? -23.113 8.005 -2.569 1.00 96.12 390 HIS A N 1
ATOM 3162 C CA . HIS A 1 390 ? -22.900 7.893 -4.004 1.00 96.12 390 HIS A CA 1
ATOM 3163 C C . HIS A 1 390 ? -22.331 9.188 -4.594 1.00 96.12 390 HIS A C 1
ATOM 3165 O O . HIS A 1 390 ? -21.334 9.140 -5.312 1.00 96.12 390 HIS A O 1
ATOM 3171 N N . ASP A 1 391 ? -22.934 10.335 -4.279 1.00 93.88 391 ASP A N 1
ATOM 3172 C CA . ASP A 1 391 ? -22.568 11.620 -4.880 1.00 93.88 391 ASP A CA 1
ATOM 3173 C C . ASP A 1 391 ? -21.219 12.137 -4.368 1.00 93.88 391 ASP A C 1
ATOM 3175 O O . ASP A 1 391 ? -20.464 12.737 -5.134 1.00 93.88 391 ASP A O 1
ATOM 3179 N N . ALA A 1 392 ? -20.885 11.863 -3.102 1.00 95.50 392 ALA A N 1
ATOM 3180 C CA . ALA A 1 392 ? -19.573 12.175 -2.537 1.00 95.50 392 ALA A CA 1
ATOM 3181 C C . ALA A 1 392 ? -18.478 11.159 -2.929 1.00 95.50 392 ALA A C 1
ATOM 3183 O O . ALA A 1 392 ? -17.306 11.396 -2.656 1.00 95.50 392 ALA A O 1
ATOM 3184 N N . ASP A 1 393 ? -18.835 10.031 -3.559 1.00 96.69 393 ASP A N 1
ATOM 3185 C CA . ASP A 1 393 ? -17.938 8.903 -3.863 1.00 96.69 393 ASP A CA 1
ATOM 3186 C C . ASP A 1 393 ? -17.106 8.462 -2.641 1.00 96.69 393 ASP A C 1
ATOM 3188 O O . ASP A 1 393 ? -15.873 8.389 -2.670 1.00 96.69 393 ASP A O 1
ATOM 3192 N N . VAL A 1 394 ? -17.798 8.168 -1.536 1.00 98.25 394 VAL A N 1
ATOM 3193 C CA . VAL A 1 394 ? -17.184 7.755 -0.264 1.00 98.25 394 VAL A CA 1
ATOM 3194 C C . VAL A 1 394 ? -17.528 6.310 0.110 1.00 98.25 394 VAL A C 1
ATOM 3196 O O . VAL A 1 394 ? -18.444 5.680 -0.421 1.00 98.25 394 VAL A O 1
ATOM 3199 N N . THR A 1 395 ? -16.776 5.764 1.058 1.00 98.62 395 THR A N 1
ATOM 3200 C CA . THR A 1 395 ? -17.089 4.539 1.795 1.00 98.62 395 THR A CA 1
ATOM 3201 C C . THR A 1 395 ? -17.331 4.888 3.255 1.00 98.62 395 THR A C 1
ATOM 3203 O O . THR A 1 395 ? -16.509 5.550 3.886 1.00 98.62 395 THR A O 1
ATOM 3206 N N . LEU A 1 396 ? -18.431 4.399 3.818 1.00 98.50 396 LEU A N 1
ATOM 3207 C CA . LEU A 1 396 ? -18.701 4.494 5.246 1.00 98.50 396 LEU A CA 1
ATOM 3208 C C . LEU A 1 396 ? -17.904 3.418 5.982 1.00 98.50 396 LEU A C 1
ATOM 3210 O O . LEU A 1 396 ? -18.098 2.221 5.746 1.00 98.50 396 LEU A O 1
ATOM 3214 N N . ALA A 1 397 ? -17.023 3.834 6.884 1.00 98.38 397 ALA A N 1
ATOM 3215 C CA . ALA A 1 397 ? -16.344 2.934 7.799 1.00 98.38 397 ALA A CA 1
ATOM 3216 C C . ALA A 1 397 ? -17.089 2.874 9.132 1.00 98.38 397 ALA A C 1
ATOM 3218 O O . ALA A 1 397 ? -17.369 3.903 9.743 1.00 98.38 397 ALA A O 1
ATOM 3219 N N . PHE A 1 398 ? -17.354 1.661 9.603 1.00 98.44 398 PHE A N 1
ATOM 3220 C CA . PHE A 1 398 ? -18.004 1.390 10.879 1.00 98.44 398 PHE A CA 1
ATOM 3221 C C . PHE A 1 398 ? -17.140 0.479 11.745 1.00 98.44 398 PHE A C 1
ATOM 3223 O O . PHE A 1 398 ? -16.526 -0.461 11.233 1.00 98.44 398 PHE A O 1
ATOM 3230 N N . GLU A 1 399 ? -17.161 0.689 13.058 1.00 98.19 399 GLU A N 1
ATOM 3231 C CA . GLU A 1 399 ? -16.870 -0.388 13.998 1.00 98.19 399 GLU A CA 1
ATOM 3232 C C . GLU A 1 399 ? -18.184 -1.120 14.281 1.00 98.19 399 GLU A C 1
ATOM 3234 O O . GLU A 1 399 ? -19.170 -0.538 14.736 1.00 98.19 399 GLU A O 1
ATOM 3239 N N . VAL A 1 400 ? -18.210 -2.408 13.959 1.00 97.88 400 VAL A N 1
ATOM 3240 C CA . VAL A 1 400 ? -19.392 -3.256 14.077 1.00 97.88 400 VAL A CA 1
ATOM 3241 C C . VAL A 1 400 ? -19.289 -4.021 15.384 1.00 97.88 400 VAL A C 1
ATOM 3243 O O . VAL A 1 400 ? -18.397 -4.857 15.553 1.00 97.88 400 VAL A O 1
ATOM 3246 N N . ILE A 1 401 ? -20.201 -3.734 16.307 1.00 97.12 401 ILE A N 1
ATOM 3247 C CA . ILE A 1 401 ? -20.274 -4.383 17.614 1.00 97.12 401 ILE A CA 1
ATOM 3248 C C . ILE A 1 401 ? -21.436 -5.370 17.565 1.00 97.12 401 ILE A C 1
ATOM 3250 O O . ILE A 1 401 ? -22.578 -4.964 17.358 1.00 97.12 401 ILE A O 1
ATOM 3254 N N . ASP A 1 402 ? -21.161 -6.662 17.765 1.00 95.00 402 ASP A N 1
ATOM 3255 C CA . ASP A 1 402 ? -22.204 -7.688 17.814 1.00 95.00 402 ASP A CA 1
ATOM 3256 C C . ASP A 1 402 ? -22.090 -8.595 19.046 1.00 95.00 402 ASP A C 1
ATOM 3258 O O . ASP A 1 402 ? -21.193 -9.430 19.155 1.00 95.00 402 ASP A O 1
ATOM 3262 N N . GLN A 1 403 ? -23.055 -8.471 19.958 1.00 92.25 403 GLN A N 1
ATOM 3263 C CA . GLN A 1 403 ? -23.077 -9.187 21.238 1.00 92.25 403 GLN A CA 1
ATOM 3264 C C . GLN A 1 403 ? -23.573 -10.635 21.140 1.00 92.25 403 GLN A C 1
ATOM 3266 O O . GLN A 1 403 ? -23.497 -11.395 22.112 1.00 92.25 403 GLN A O 1
ATOM 3271 N N . GLU A 1 404 ? -24.085 -11.046 19.979 1.00 90.44 404 GLU A N 1
ATOM 3272 C CA . GLU A 1 404 ? -24.657 -12.379 19.781 1.00 90.44 404 GLU A CA 1
ATOM 3273 C C . GLU A 1 404 ? -23.719 -13.355 19.064 1.00 90.44 404 GLU A C 1
ATOM 3275 O O . GLU A 1 404 ? -23.733 -14.556 19.340 1.00 90.44 404 GLU A O 1
ATOM 3280 N N . SER A 1 405 ? -22.925 -12.859 18.121 1.00 91.62 405 SER A N 1
ATOM 3281 C CA . SER A 1 405 ? -22.127 -13.673 17.200 1.00 91.62 405 SER A CA 1
ATOM 3282 C C . SER A 1 405 ? -20.645 -13.321 17.220 1.00 91.62 405 SER A C 1
ATOM 3284 O O . SER A 1 405 ? -19.837 -14.133 16.764 1.00 91.62 405 SER A O 1
ATOM 3286 N N . ASP A 1 406 ? -20.263 -12.156 17.751 1.00 90.25 406 ASP A N 1
ATOM 3287 C CA . ASP A 1 406 ? -18.878 -11.687 17.703 1.00 90.25 406 ASP A CA 1
ATOM 3288 C C . ASP A 1 406 ? -18.466 -10.844 18.920 1.00 90.25 406 ASP A C 1
ATOM 3290 O O . ASP A 1 406 ? -17.945 -9.731 18.803 1.00 90.25 406 ASP A O 1
ATOM 3294 N N . ARG A 1 407 ? -18.667 -11.412 20.116 1.00 89.81 407 ARG A N 1
ATOM 3295 C CA . ARG A 1 407 ? -18.223 -10.793 21.369 1.00 89.81 407 ARG A CA 1
ATOM 3296 C C . ARG A 1 407 ? -16.716 -10.603 21.366 1.00 89.81 407 ARG A C 1
ATOM 3298 O O . ARG A 1 407 ? -15.946 -11.541 21.136 1.00 89.81 407 ARG A O 1
ATOM 3305 N N . HIS A 1 408 ? -16.324 -9.374 21.649 1.00 89.19 408 HIS A N 1
ATOM 3306 C CA . HIS A 1 408 ? -14.944 -8.944 21.743 1.00 89.19 408 HIS A CA 1
ATOM 3307 C C . HIS A 1 408 ? -14.502 -8.855 23.222 1.00 89.19 408 HIS A C 1
ATOM 3309 O O . HIS A 1 408 ? -15.032 -9.586 24.052 1.00 89.19 408 HIS A O 1
ATOM 3315 N N . ILE A 1 409 ? -13.442 -8.102 23.545 1.00 91.94 409 ILE A N 1
ATOM 3316 C CA . ILE A 1 409 ? -12.887 -8.044 24.916 1.00 91.94 409 ILE A CA 1
ATOM 3317 C C . ILE A 1 409 ? -13.614 -7.000 25.759 1.00 91.94 409 ILE A C 1
ATOM 3319 O O . ILE A 1 409 ? -13.879 -7.238 26.930 1.00 91.94 409 ILE A O 1
ATOM 3323 N N . VAL A 1 410 ? -13.906 -5.840 25.170 1.00 89.88 410 VAL A N 1
ATOM 3324 C CA . VAL A 1 410 ? -14.614 -4.762 25.863 1.00 89.88 410 VAL A CA 1
ATOM 3325 C C . VAL A 1 410 ? -16.109 -5.062 25.856 1.00 89.88 410 VAL A C 1
ATOM 3327 O O . VAL A 1 410 ? -16.668 -5.448 24.827 1.00 89.88 410 VAL A O 1
ATOM 3330 N N . LYS A 1 411 ? -16.743 -4.852 27.008 1.00 88.06 411 LYS A N 1
ATOM 3331 C CA . LYS A 1 411 ? -18.176 -5.040 27.210 1.00 88.06 411 LYS A CA 1
ATOM 3332 C C . LYS A 1 411 ? -18.999 -3.984 26.476 1.00 88.06 411 LYS A C 1
ATOM 3334 O O . LYS A 1 411 ? -18.710 -2.791 26.582 1.00 88.06 411 LYS A O 1
ATOM 3339 N N . TYR A 1 412 ? -20.076 -4.425 25.829 1.00 91.06 412 TYR A N 1
ATOM 3340 C CA . TYR A 1 412 ? -21.138 -3.550 25.328 1.00 91.06 412 TYR A CA 1
ATOM 3341 C C . TYR A 1 412 ? -22.509 -4.154 25.616 1.00 91.06 412 TYR A C 1
ATOM 3343 O O . TYR A 1 412 ? -22.685 -5.368 25.550 1.00 91.06 412 TYR A O 1
ATOM 3351 N N . ASP A 1 413 ? -23.496 -3.299 25.877 1.00 89.75 413 ASP A N 1
ATOM 3352 C CA . ASP A 1 413 ? -24.842 -3.754 26.240 1.00 89.75 413 ASP A CA 1
ATOM 3353 C C . ASP A 1 413 ? -25.673 -4.206 25.030 1.00 89.75 413 ASP A C 1
ATOM 3355 O O . ASP A 1 413 ? -26.557 -5.053 25.160 1.00 89.75 413 ASP A O 1
ATOM 3359 N N . THR A 1 414 ? -25.410 -3.647 23.845 1.00 92.62 414 THR A N 1
ATOM 3360 C CA . THR A 1 414 ? -26.203 -3.886 22.630 1.00 92.62 414 THR A CA 1
ATOM 3361 C C . THR A 1 414 ? -25.325 -4.024 21.387 1.00 92.62 414 THR A C 1
ATOM 3363 O O . THR A 1 414 ? -24.210 -3.498 21.330 1.00 92.62 414 THR A O 1
ATOM 3366 N N . SER A 1 415 ? -25.827 -4.761 20.388 1.00 96.06 415 SER A N 1
ATOM 3367 C CA . SER A 1 415 ? -25.236 -4.786 19.047 1.00 96.06 415 SER A CA 1
ATOM 3368 C C . SER A 1 415 ? -25.583 -3.495 18.306 1.00 96.06 415 SER A C 1
ATOM 3370 O O . SER A 1 415 ? -26.742 -3.087 18.310 1.00 96.06 415 SER A O 1
ATOM 3372 N N . GLN A 1 416 ? -24.604 -2.867 17.657 1.00 97.06 416 GLN A N 1
ATOM 3373 C CA . GLN A 1 416 ? -24.795 -1.607 16.936 1.00 97.06 416 GLN A CA 1
ATOM 3374 C C . GLN A 1 416 ? -23.682 -1.350 15.915 1.00 97.06 416 GLN A C 1
ATOM 3376 O O . GLN A 1 416 ? -22.606 -1.954 15.968 1.00 97.06 416 GLN A O 1
ATOM 3381 N N . LEU A 1 417 ? -23.947 -0.419 14.998 1.00 97.88 417 LEU A N 1
ATOM 3382 C CA . LEU A 1 417 ? -22.935 0.189 14.140 1.00 97.88 417 LEU A CA 1
ATOM 3383 C C . LEU A 1 417 ? -22.459 1.498 14.765 1.00 97.88 417 LEU A C 1
ATOM 3385 O O . LEU A 1 417 ? -23.263 2.401 14.997 1.00 97.88 417 LEU A O 1
ATOM 3389 N N . VAL A 1 418 ? -21.152 1.607 14.989 1.00 98.19 418 VAL A N 1
ATOM 3390 C CA . VAL A 1 418 ? -20.512 2.872 15.356 1.00 98.19 418 VAL A CA 1
ATOM 3391 C C . VAL A 1 418 ? -19.872 3.452 14.107 1.00 98.19 418 VAL A C 1
ATOM 3393 O O . VAL A 1 418 ? -18.942 2.862 13.556 1.00 98.19 418 VAL A O 1
ATOM 3396 N N . PHE A 1 419 ? -20.387 4.578 13.624 1.00 98.44 419 PHE A N 1
ATOM 3397 C CA . PHE A 1 419 ? -19.857 5.264 12.457 1.00 98.44 419 PHE A CA 1
ATOM 3398 C C . PHE A 1 419 ? -18.501 5.879 12.794 1.00 98.44 419 PHE A C 1
ATOM 3400 O O . PHE A 1 419 ? -18.388 6.733 13.666 1.00 98.44 419 PHE A O 1
ATOM 3407 N N . LEU A 1 420 ? -17.454 5.407 12.123 1.00 97.88 420 LEU A N 1
ATOM 3408 C CA . LEU A 1 420 ? -16.105 5.919 12.313 1.00 97.88 420 LEU A CA 1
ATOM 3409 C C . LEU A 1 420 ? -15.930 7.149 11.443 1.00 97.88 420 LEU A C 1
ATOM 3411 O O . LEU A 1 420 ? -15.911 8.251 11.974 1.00 97.88 420 LEU A O 1
ATOM 3415 N N . HIS A 1 421 ? -15.859 6.948 10.123 1.00 97.62 421 HIS A N 1
ATOM 3416 C CA . HIS A 1 421 ? -15.646 8.025 9.165 1.00 97.62 421 HIS A CA 1
ATOM 3417 C C . HIS A 1 421 ? -16.209 7.737 7.774 1.00 97.62 421 HIS A C 1
ATOM 3419 O O . HIS A 1 421 ? -16.286 6.577 7.355 1.00 97.62 421 HIS A O 1
ATOM 3425 N N . ALA A 1 422 ? -16.519 8.801 7.030 1.00 98.12 422 ALA A N 1
ATOM 3426 C CA . ALA A 1 422 ? -16.636 8.747 5.573 1.00 98.12 422 ALA A CA 1
ATOM 3427 C C . ALA A 1 422 ? -15.238 8.855 4.942 1.00 98.12 422 ALA A C 1
ATOM 3429 O O . ALA A 1 422 ? -14.517 9.829 5.152 1.00 98.12 422 ALA A O 1
ATOM 3430 N N . ILE A 1 423 ? -14.829 7.838 4.186 1.00 97.94 423 ILE A N 1
ATOM 3431 C CA . ILE A 1 423 ? -13.504 7.758 3.561 1.00 97.94 423 ILE A CA 1
ATOM 3432 C C . ILE A 1 423 ? -13.670 7.929 2.055 1.00 97.94 423 ILE A C 1
ATOM 3434 O O . ILE A 1 423 ? -14.415 7.167 1.441 1.00 97.94 423 ILE A O 1
ATOM 3438 N N . GLY A 1 424 ? -12.961 8.881 1.449 1.00 97.56 424 GLY A N 1
ATOM 3439 C CA . GLY A 1 424 ? -13.014 9.088 0.001 1.00 97.56 424 GLY A CA 1
ATOM 3440 C C . GLY A 1 424 ? -12.546 7.855 -0.775 1.00 97.56 424 GLY A C 1
ATOM 3441 O O . GLY A 1 424 ? -11.537 7.230 -0.424 1.00 97.56 424 GLY A O 1
ATOM 3442 N N . ASN A 1 425 ? -13.248 7.501 -1.856 1.00 95.62 425 ASN A N 1
ATOM 3443 C CA . ASN A 1 425 ? -12.860 6.415 -2.759 1.00 95.62 425 ASN A CA 1
ATOM 3444 C C . ASN A 1 425 ? -11.714 6.859 -3.684 1.00 95.62 425 ASN A C 1
ATOM 3446 O O . ASN A 1 425 ? -11.815 6.877 -4.910 1.00 95.62 425 ASN A O 1
ATOM 3450 N N . THR A 1 426 ? -10.583 7.207 -3.078 1.00 90.75 426 THR A N 1
ATOM 3451 C CA . THR A 1 426 ? -9.367 7.661 -3.750 1.00 90.75 426 THR A CA 1
ATOM 3452 C C . THR A 1 426 ? -8.178 6.780 -3.394 1.00 90.75 426 THR A C 1
ATOM 3454 O O . THR A 1 426 ? -8.169 6.044 -2.401 1.00 90.75 426 THR A O 1
ATOM 3457 N N . VAL A 1 427 ? -7.144 6.838 -4.236 1.00 84.12 427 VAL A N 1
ATOM 3458 C CA . VAL A 1 427 ? -5.906 6.073 -4.030 1.00 84.12 427 VAL A CA 1
ATOM 3459 C C . VAL A 1 427 ? -5.228 6.495 -2.731 1.00 84.12 427 VAL A C 1
ATOM 3461 O O . VAL A 1 427 ? -4.931 5.655 -1.880 1.00 84.12 427 VAL A O 1
ATOM 3464 N N . ASP A 1 428 ? -5.021 7.798 -2.567 1.00 85.75 428 ASP A N 1
ATOM 3465 C CA . ASP A 1 428 ? -4.483 8.362 -1.337 1.00 85.75 428 ASP A CA 1
ATOM 3466 C C . ASP A 1 428 ? -5.606 8.501 -0.315 1.00 85.75 428 ASP A C 1
ATOM 3468 O O . ASP A 1 428 ? -6.703 8.970 -0.632 1.00 85.75 428 ASP A O 1
ATOM 3472 N N . PHE A 1 429 ? -5.345 8.025 0.898 1.00 90.44 429 PHE A N 1
ATOM 3473 C CA . PHE A 1 429 ? -6.319 8.064 1.973 1.00 90.44 429 PHE A CA 1
ATOM 3474 C C . PHE A 1 429 ? -6.585 9.495 2.434 1.00 90.44 429 PHE A C 1
ATOM 3476 O O . PHE A 1 429 ? -5.658 10.261 2.687 1.00 90.44 429 PHE A O 1
ATOM 3483 N N . HIS A 1 430 ? -7.863 9.811 2.601 1.00 92.25 430 HIS A N 1
ATOM 3484 C CA . HIS A 1 430 ? -8.329 10.964 3.352 1.00 92.25 430 HIS A CA 1
ATOM 3485 C C . HIS A 1 430 ? -9.727 10.668 3.906 1.00 92.25 430 HIS A C 1
ATOM 3487 O O . HIS A 1 430 ? -10.469 9.845 3.360 1.00 92.25 430 HIS A O 1
ATOM 3493 N N . ILE A 1 431 ? -10.067 11.337 5.003 1.00 95.06 431 ILE A N 1
ATOM 3494 C CA . ILE A 1 431 ? -11.435 11.395 5.515 1.00 95.06 431 ILE A CA 1
ATOM 3495 C C . ILE A 1 431 ? -12.128 12.541 4.779 1.00 95.06 431 ILE A C 1
ATOM 3497 O O . ILE A 1 431 ? -11.605 13.656 4.746 1.00 95.06 431 ILE A O 1
ATOM 3501 N N . ASP A 1 432 ? -13.289 12.275 4.189 1.00 96.38 432 ASP A N 1
ATOM 3502 C CA . ASP A 1 432 ? -14.108 13.321 3.582 1.00 96.38 432 ASP A CA 1
ATOM 3503 C C . ASP A 1 432 ? -14.929 13.993 4.684 1.00 96.38 432 ASP A C 1
ATOM 3505 O O . ASP A 1 432 ? -15.982 13.506 5.088 1.00 96.38 432 ASP A O 1
ATOM 3509 N N . HIS A 1 433 ? -14.406 15.090 5.231 1.00 94.50 433 HIS A N 1
ATOM 3510 C CA . HIS A 1 433 ? -15.016 15.764 6.375 1.00 94.50 433 HIS A CA 1
ATOM 3511 C C . HIS A 1 433 ? -16.373 16.407 6.073 1.00 94.50 433 HIS A C 1
ATOM 3513 O O . HIS A 1 433 ? -17.139 16.635 7.011 1.00 94.50 433 HIS A O 1
ATOM 3519 N N . ASP A 1 434 ? -16.672 16.720 4.813 1.00 95.62 434 ASP A N 1
ATOM 3520 C CA . ASP A 1 434 ? -17.946 17.329 4.440 1.00 95.62 434 ASP A CA 1
ATOM 3521 C C . ASP A 1 434 ? -19.033 16.255 4.356 1.00 95.62 434 ASP A C 1
ATOM 3523 O O . ASP A 1 434 ? -20.091 16.405 4.975 1.00 95.62 434 ASP A O 1
ATOM 3527 N N . ALA A 1 435 ? -18.742 15.128 3.698 1.00 96.25 435 ALA A N 1
ATOM 3528 C CA . ALA A 1 435 ? -19.617 13.962 3.703 1.00 96.25 435 ALA A CA 1
ATOM 3529 C C . ALA A 1 435 ? -19.790 13.401 5.123 1.00 96.25 435 ALA A C 1
ATOM 3531 O O . ALA A 1 435 ? -20.913 13.129 5.541 1.00 96.25 435 ALA A O 1
ATOM 3532 N N . ASP A 1 436 ? -18.702 13.283 5.890 1.00 95.94 436 ASP A N 1
ATOM 3533 C CA . ASP A 1 436 ? -18.709 12.784 7.269 1.00 95.94 436 ASP A CA 1
ATOM 3534 C C . ASP A 1 436 ? -19.678 13.581 8.156 1.00 95.94 436 ASP A C 1
ATOM 3536 O O . ASP A 1 436 ? -20.534 12.985 8.807 1.00 95.94 436 ASP A O 1
ATOM 3540 N N . LYS A 1 437 ? -19.615 14.921 8.111 1.00 96.25 437 LYS A N 1
ATOM 3541 C CA . LYS A 1 437 ? -20.545 15.802 8.839 1.00 96.25 437 LYS A CA 1
ATOM 3542 C C . LYS A 1 437 ? -21.980 15.676 8.344 1.00 96.25 437 LYS A C 1
ATOM 3544 O O . LYS A 1 437 ? -22.900 15.695 9.155 1.00 96.25 437 LYS A O 1
ATOM 3549 N N . LEU A 1 438 ? -22.178 15.585 7.029 1.00 95.38 438 LEU A N 1
ATOM 3550 C CA . LEU A 1 438 ? -23.512 15.486 6.443 1.00 95.38 438 LEU A CA 1
ATOM 3551 C C . LEU A 1 438 ? -24.211 14.186 6.861 1.00 95.38 438 LEU A C 1
ATOM 3553 O O . LEU A 1 438 ? -25.394 14.207 7.182 1.00 95.38 438 LEU A O 1
ATOM 3557 N N . ILE A 1 439 ? -23.469 13.078 6.903 1.00 94.31 439 ILE A N 1
ATOM 3558 C CA . ILE A 1 439 ? -23.960 11.768 7.352 1.00 94.31 439 ILE A CA 1
ATOM 3559 C C . ILE A 1 439 ? -24.233 11.767 8.862 1.00 94.31 439 ILE A C 1
ATOM 3561 O O . ILE A 1 439 ? -25.188 11.137 9.313 1.00 94.31 439 ILE A O 1
ATOM 3565 N N . ASP A 1 440 ? -23.416 12.477 9.645 1.00 94.19 440 ASP A N 1
ATOM 3566 C CA . ASP A 1 440 ? -23.585 12.578 11.100 1.00 94.19 440 ASP A CA 1
ATOM 3567 C C . ASP A 1 440 ? -24.769 13.429 11.539 1.00 94.19 440 ASP A C 1
ATOM 3569 O O . ASP A 1 440 ? -25.254 13.275 12.655 1.00 94.19 440 ASP A O 1
ATOM 3573 N N . MET A 1 441 ? -25.192 14.370 10.693 1.00 91.56 441 MET A N 1
ATOM 3574 C CA . MET A 1 441 ? -26.115 15.442 11.062 1.00 91.56 441 MET A CA 1
ATOM 3575 C C . MET A 1 441 ? -27.416 14.922 11.684 1.00 91.56 441 MET A C 1
ATOM 3577 O O . MET A 1 441 ? -27.931 15.525 12.626 1.00 91.56 441 MET A O 1
ATOM 3581 N N . ASP A 1 442 ? -27.920 13.799 11.176 1.00 85.88 442 ASP A N 1
ATOM 3582 C CA . ASP A 1 442 ? -29.156 13.175 11.647 1.00 85.88 442 ASP A CA 1
ATOM 3583 C C . ASP A 1 442 ? -28.932 12.175 12.799 1.00 85.88 442 ASP A C 1
ATOM 3585 O O . ASP A 1 442 ? -29.894 11.694 13.399 1.00 85.88 442 ASP A O 1
ATOM 3589 N N . GLY A 1 443 ? -27.675 11.856 13.132 1.00 91.38 443 GLY A N 1
ATOM 3590 C CA . GLY A 1 443 ? -27.313 11.023 14.281 1.00 91.38 443 GLY A CA 1
ATOM 3591 C C . GLY A 1 443 ? -27.811 9.578 14.205 1.00 91.38 443 GLY A C 1
ATOM 3592 O O . GLY A 1 443 ? -28.071 8.970 15.242 1.00 91.38 443 GLY A O 1
ATOM 3593 N N . PHE A 1 444 ? -27.973 9.020 12.997 1.00 91.31 444 PHE A N 1
ATOM 3594 C CA . PHE A 1 444 ? -28.491 7.655 12.813 1.00 91.31 444 PHE A CA 1
ATOM 3595 C C . PHE A 1 444 ? -27.613 6.586 13.466 1.00 91.31 444 PHE A C 1
ATOM 3597 O O . PHE A 1 444 ? -28.110 5.571 13.952 1.00 91.31 444 PHE A O 1
ATOM 3604 N N . PHE A 1 445 ? -26.303 6.808 13.457 1.00 96.25 445 PHE A N 1
ATOM 3605 C CA . PHE A 1 445 ? -25.312 5.879 13.975 1.00 96.25 445 PHE A CA 1
ATOM 3606 C C . PHE A 1 445 ? -24.604 6.493 15.177 1.00 96.25 445 PHE A C 1
ATOM 3608 O O . PHE A 1 445 ? -24.359 7.698 15.217 1.00 96.25 445 PHE A O 1
ATOM 3615 N N . ALA A 1 446 ? -24.223 5.654 16.139 1.00 95.81 446 ALA A N 1
ATOM 3616 C CA . ALA A 1 446 ? -23.366 6.094 17.232 1.00 95.81 446 ALA A CA 1
ATOM 3617 C C . ALA A 1 446 ? -21.996 6.539 16.693 1.00 95.81 446 ALA A C 1
ATOM 3619 O O . ALA A 1 446 ? -21.522 6.012 15.685 1.00 95.81 446 ALA A O 1
ATOM 3620 N N . ARG A 1 447 ? -21.331 7.459 17.395 1.00 96.88 447 ARG A N 1
ATOM 3621 C CA . ARG A 1 447 ? -19.949 7.882 17.120 1.00 96.88 447 ARG A CA 1
ATOM 3622 C C . ARG A 1 447 ? -19.012 7.448 18.244 1.00 96.88 447 ARG A C 1
ATOM 3624 O O . ARG A 1 447 ? -19.466 7.336 19.386 1.00 96.88 447 ARG A O 1
ATOM 3631 N N . PRO A 1 448 ? -17.713 7.254 17.958 1.00 97.12 448 PRO A N 1
ATOM 3632 C CA . PRO A 1 448 ? -16.708 7.168 19.001 1.00 97.12 448 PRO A CA 1
ATOM 3633 C C . PRO A 1 448 ? -16.739 8.418 19.879 1.00 97.12 448 PRO A C 1
ATOM 3635 O O . PRO A 1 448 ? -16.852 9.543 19.390 1.00 97.12 448 PRO A O 1
ATOM 3638 N N . GLU A 1 449 ? -16.612 8.222 21.185 1.00 97.06 449 GLU A N 1
ATOM 3639 C CA . GLU A 1 449 ? -16.500 9.331 22.127 1.00 97.06 449 GLU A CA 1
ATOM 3640 C C . GLU A 1 449 ? -15.201 10.112 21.872 1.00 97.06 449 GLU A C 1
ATOM 3642 O O . GLU A 1 449 ? -14.111 9.534 21.862 1.00 97.06 449 GLU A O 1
ATOM 3647 N N . VAL A 1 450 ? -15.304 11.430 21.686 1.00 97.88 450 VAL A N 1
ATOM 3648 C CA . VAL A 1 450 ? -14.135 12.317 21.635 1.00 97.88 450 VAL A CA 1
ATOM 3649 C C . VAL A 1 450 ? -13.703 12.607 23.067 1.00 97.88 450 VAL A C 1
ATOM 3651 O O . VAL A 1 450 ? -14.361 13.360 23.780 1.00 97.88 450 VAL A O 1
ATOM 3654 N N . LEU A 1 451 ? -12.590 12.009 23.480 1.00 97.88 451 LEU A N 1
ATOM 3655 C CA . LEU A 1 451 ? -12.075 12.117 24.843 1.00 97.88 451 LEU A CA 1
ATOM 3656 C C . LEU A 1 451 ? -11.255 13.399 25.054 1.00 97.88 451 LEU A C 1
ATOM 3658 O O . LEU A 1 451 ? -11.110 13.862 26.181 1.00 97.88 451 LEU A O 1
ATOM 3662 N N . GLY A 1 452 ? -10.714 13.975 23.978 1.00 97.81 452 GLY A N 1
ATOM 3663 C CA . GLY A 1 452 ? -9.940 15.210 24.045 1.00 97.81 452 GLY A CA 1
ATOM 3664 C C . GLY A 1 452 ? -9.657 15.814 22.674 1.00 97.81 452 GLY A C 1
ATOM 3665 O O . GLY A 1 452 ? -9.513 15.099 21.679 1.00 97.81 452 GLY A O 1
ATOM 3666 N N . VAL A 1 453 ? -9.564 17.144 22.632 1.00 98.19 453 VAL A N 1
ATOM 3667 C CA . VAL A 1 453 ? -9.070 17.897 21.475 1.00 98.19 453 VAL A CA 1
ATOM 3668 C C . VAL A 1 453 ? -8.041 18.902 21.965 1.00 98.19 453 VAL A C 1
ATOM 3670 O O . VAL A 1 453 ? -8.369 19.793 22.742 1.00 98.19 453 VAL A O 1
ATOM 3673 N N . PHE A 1 454 ? -6.820 18.761 21.477 1.00 98.25 454 PHE A N 1
ATOM 3674 C CA . PHE A 1 454 ? -5.687 19.616 21.799 1.00 98.25 454 PHE A CA 1
ATOM 3675 C C . PHE A 1 454 ? -5.455 20.533 20.603 1.00 98.25 454 PHE A C 1
ATOM 3677 O O . PHE A 1 454 ? -5.325 20.055 19.481 1.00 98.25 454 PHE A O 1
ATOM 3684 N N . GLN A 1 455 ? -5.480 21.841 20.805 1.00 97.88 455 GLN A N 1
ATOM 3685 C CA . GLN A 1 455 ? -5.500 22.857 19.755 1.00 97.88 455 GLN A CA 1
ATOM 3686 C C . GLN A 1 455 ? -4.107 23.270 19.293 1.00 97.88 455 GLN A C 1
ATOM 3688 O O . GLN A 1 455 ? -3.948 23.667 18.138 1.00 97.88 455 GLN A O 1
ATOM 3693 N N . SER A 1 456 ? -3.104 23.198 20.168 1.00 97.19 456 SER A N 1
ATOM 3694 C CA . SER A 1 456 ? -1.766 23.702 19.867 1.00 97.19 456 SER A CA 1
ATOM 3695 C C . SER A 1 456 ? -0.652 22.946 20.588 1.00 97.19 456 SER A C 1
ATOM 3697 O O . SER A 1 456 ? -0.886 22.125 21.475 1.00 97.19 456 SER A O 1
ATOM 3699 N N . ASP A 1 457 ? 0.586 23.232 20.181 1.00 96.00 457 ASP A N 1
ATOM 3700 C CA . ASP A 1 457 ? 1.791 22.571 20.688 1.00 96.00 457 ASP A CA 1
ATOM 3701 C C . ASP A 1 457 ? 2.003 22.777 22.195 1.00 96.00 457 ASP A C 1
ATOM 3703 O O . ASP A 1 457 ? 2.555 21.912 22.871 1.00 96.00 457 ASP A O 1
ATOM 3707 N N . GLU A 1 458 ? 1.505 23.885 22.749 1.00 96.81 458 GLU A N 1
ATOM 3708 C CA . GLU A 1 458 ? 1.553 24.181 24.183 1.00 96.81 458 GLU A CA 1
ATOM 3709 C C . GLU A 1 458 ? 0.790 23.150 25.032 1.00 96.81 458 GLU A C 1
ATOM 3711 O O . GLU A 1 458 ? 1.095 22.978 26.212 1.00 96.81 458 GLU A O 1
ATOM 3716 N N . GLU A 1 459 ? -0.172 22.432 24.446 1.00 97.81 459 GLU A N 1
ATOM 3717 C CA . GLU A 1 459 ? -0.971 21.410 25.129 1.00 97.81 459 GLU A CA 1
ATOM 3718 C C . GLU A 1 459 ? -0.398 19.990 24.959 1.00 97.81 459 GLU A C 1
ATOM 3720 O O . GLU A 1 459 ? -0.995 19.013 25.413 1.00 97.81 459 GLU A O 1
ATOM 3725 N N . ARG A 1 460 ? 0.781 19.846 24.338 1.00 96.25 460 ARG A N 1
ATOM 3726 C CA . ARG A 1 460 ? 1.417 18.548 24.056 1.00 96.25 460 ARG A CA 1
ATOM 3727 C C . ARG A 1 460 ? 1.658 17.698 25.304 1.00 96.25 460 ARG A C 1
ATOM 3729 O O . ARG A 1 460 ? 1.428 16.492 25.272 1.00 96.25 460 ARG A O 1
ATOM 3736 N N . GLU A 1 461 ? 2.108 18.297 26.404 1.00 97.19 461 GLU A N 1
ATOM 3737 C CA . GLU A 1 461 ? 2.311 17.550 27.655 1.00 97.19 461 GLU A CA 1
ATOM 3738 C C . GLU A 1 461 ? 0.982 17.093 28.269 1.00 97.19 461 GLU A C 1
ATOM 3740 O O . GLU A 1 461 ? 0.907 15.996 28.817 1.00 97.19 461 GLU A O 1
ATOM 3745 N N . ALA A 1 462 ? -0.092 17.876 28.114 1.00 98.00 462 ALA A N 1
ATOM 3746 C CA . ALA A 1 462 ? -1.426 17.464 28.545 1.00 98.00 462 ALA A CA 1
ATOM 3747 C C . ALA A 1 462 ? -1.948 16.287 27.702 1.00 98.00 462 ALA A C 1
ATOM 3749 O O . ALA A 1 462 ? -2.498 15.339 28.260 1.00 98.00 462 ALA A O 1
ATOM 3750 N N . LEU A 1 463 ? -1.706 16.303 26.384 1.00 98.06 463 LEU A N 1
ATOM 3751 C CA . LEU A 1 463 ? -1.984 15.165 25.503 1.00 98.06 463 LEU A CA 1
ATOM 3752 C C . LEU A 1 463 ? -1.249 13.907 25.977 1.00 98.06 463 LEU A C 1
ATOM 3754 O O . LEU A 1 463 ? -1.868 12.855 26.109 1.00 98.06 463 LEU A O 1
ATOM 3758 N N . TRP A 1 464 ? 0.054 13.995 26.252 1.00 97.94 464 TRP A N 1
ATOM 3759 C CA . TRP A 1 464 ? 0.817 12.831 26.705 1.00 97.94 464 TRP A CA 1
ATOM 3760 C C . TRP A 1 464 ? 0.383 12.331 28.083 1.00 97.94 464 TRP A C 1
ATOM 3762 O O . TRP A 1 464 ? 0.273 11.121 28.249 1.00 97.94 464 TRP A O 1
ATOM 3772 N N . SER A 1 465 ? 0.064 13.224 29.026 1.00 98.00 465 SER A N 1
ATOM 3773 C CA . SER A 1 465 ? -0.489 12.834 30.333 1.00 98.00 465 SER A CA 1
ATOM 3774 C C . SER A 1 465 ? -1.794 12.055 30.172 1.00 98.00 465 SER A C 1
ATOM 3776 O O . SER A 1 465 ? -1.942 10.979 30.738 1.00 98.00 465 SER A O 1
ATOM 3778 N N . MET A 1 466 ? -2.706 12.547 29.328 1.00 97.81 466 MET A N 1
ATOM 3779 C CA . MET A 1 466 ? -3.967 11.864 29.032 1.00 97.81 466 MET A CA 1
ATOM 3780 C C . MET A 1 466 ? -3.739 10.490 28.386 1.00 97.81 466 MET A C 1
ATOM 3782 O O . MET A 1 466 ? -4.424 9.526 28.719 1.00 97.81 466 MET A O 1
ATOM 3786 N N . LEU A 1 467 ? -2.793 10.384 27.448 1.00 97.81 467 LEU A N 1
ATOM 3787 C CA . LEU A 1 467 ? -2.456 9.108 26.818 1.00 97.81 467 LEU A CA 1
ATOM 3788 C C . LEU A 1 467 ? -1.837 8.129 27.825 1.00 97.81 467 LEU A C 1
ATOM 3790 O O . LEU A 1 467 ? -2.160 6.945 27.790 1.00 97.81 467 LEU A O 1
ATOM 3794 N N . ASP A 1 468 ? -0.984 8.595 28.733 1.00 97.38 468 ASP A N 1
ATOM 3795 C CA . ASP A 1 468 ? -0.419 7.748 29.782 1.00 97.38 468 ASP A CA 1
ATOM 3796 C C . ASP A 1 468 ? -1.508 7.283 30.768 1.00 97.38 468 ASP A C 1
ATOM 3798 O O . ASP A 1 468 ? -1.554 6.097 31.090 1.00 97.38 468 ASP A O 1
ATOM 3802 N N . GLU A 1 469 ? -2.440 8.148 31.171 1.00 97.00 469 GLU A N 1
ATOM 3803 C CA . GLU A 1 469 ? -3.609 7.768 31.985 1.00 97.00 469 GLU A CA 1
ATOM 3804 C C . GLU A 1 469 ? -4.499 6.746 31.256 1.00 97.00 469 GLU A C 1
ATOM 3806 O O . GLU A 1 469 ? -4.845 5.705 31.814 1.00 97.00 469 GLU A O 1
ATOM 3811 N N . GLU A 1 470 ? -4.809 6.966 29.972 1.00 97.19 470 GLU A N 1
ATOM 3812 C CA . GLU A 1 470 ? -5.582 6.012 29.165 1.00 97.19 470 GLU A CA 1
ATOM 3813 C C . GLU A 1 470 ? -4.888 4.652 29.066 1.00 97.19 470 GLU A C 1
ATOM 3815 O O . GLU A 1 470 ? -5.545 3.610 29.026 1.00 97.19 470 GLU A O 1
ATOM 3820 N N . ARG A 1 471 ? -3.556 4.638 28.999 1.00 96.56 471 ARG A N 1
ATOM 3821 C CA . ARG A 1 471 ? -2.803 3.393 28.917 1.00 96.56 471 ARG A CA 1
ATOM 3822 C C . ARG A 1 471 ? -2.938 2.567 30.193 1.00 96.56 471 ARG A C 1
ATOM 3824 O O . ARG A 1 471 ? -3.205 1.370 30.091 1.00 96.56 471 ARG A O 1
ATOM 3831 N N . HIS A 1 472 ? -2.721 3.185 31.349 1.00 95.56 472 HIS A N 1
ATOM 3832 C CA . HIS A 1 472 ? -2.569 2.462 32.611 1.00 95.56 472 HIS A CA 1
ATOM 3833 C C . HIS A 1 472 ? -3.905 2.247 33.333 1.00 95.56 472 HIS A C 1
ATOM 3835 O O . HIS A 1 472 ? -4.127 1.173 33.888 1.00 95.56 472 HIS A O 1
ATOM 3841 N N . ASP A 1 473 ? -4.816 3.221 33.276 1.00 93.19 473 ASP A N 1
ATOM 3842 C CA . ASP A 1 473 ? -5.975 3.268 34.178 1.00 93.19 473 ASP A CA 1
ATOM 3843 C C . ASP A 1 473 ? -7.296 2.870 33.494 1.00 93.19 473 ASP A C 1
ATOM 3845 O O . ASP A 1 473 ? -8.329 2.689 34.145 1.00 93.19 473 ASP A O 1
ATOM 3849 N N . SER A 1 474 ? -7.294 2.730 32.165 1.00 93.62 474 SER A N 1
ATOM 3850 C CA . SER A 1 474 ? -8.496 2.448 31.375 1.00 93.62 474 SER A CA 1
ATOM 3851 C C . SER A 1 474 ? -8.772 0.954 31.213 1.00 93.62 474 SER A C 1
ATOM 3853 O O . SER A 1 474 ? -7.891 0.162 30.884 1.00 93.62 474 SER A O 1
ATOM 3855 N N . THR A 1 475 ? -10.048 0.576 31.306 1.00 92.00 475 THR A N 1
ATOM 3856 C CA . THR A 1 475 ? -10.549 -0.757 30.920 1.00 92.00 475 THR A CA 1
ATOM 3857 C C . THR A 1 475 ? -11.072 -0.812 29.477 1.00 92.00 475 THR A C 1
ATOM 3859 O O . THR A 1 475 ? -11.533 -1.859 29.013 1.00 92.00 475 THR A O 1
ATOM 3862 N N . ARG A 1 476 ? -11.009 0.303 28.731 1.00 93.19 476 ARG A N 1
ATOM 3863 C CA . ARG A 1 476 ? -11.355 0.356 27.297 1.00 93.19 476 ARG A CA 1
ATOM 3864 C C . ARG A 1 476 ? -10.292 -0.362 26.466 1.00 93.19 476 ARG A C 1
ATOM 3866 O O . ARG A 1 476 ? -9.224 -0.696 26.964 1.00 93.19 476 ARG A O 1
ATOM 3873 N N . GLU A 1 477 ? -10.536 -0.563 25.166 1.00 96.19 477 GLU A N 1
ATOM 3874 C CA . GLU A 1 477 ? -9.473 -1.051 24.271 1.00 96.19 477 GLU A CA 1
ATOM 3875 C C . GLU A 1 477 ? -8.310 -0.050 24.181 1.00 96.19 477 GLU A C 1
ATOM 3877 O O . GLU A 1 477 ? -7.160 -0.468 24.041 1.00 96.19 477 GLU A O 1
ATOM 3882 N N . GLY A 1 478 ? -8.616 1.245 24.253 1.00 97.56 478 GLY A N 1
ATOM 3883 C CA . GLY A 1 478 ? -7.681 2.361 24.182 1.00 97.56 478 GLY A CA 1
ATOM 3884 C C . GLY A 1 478 ? -8.242 3.475 23.301 1.00 97.56 478 GLY A C 1
ATOM 3885 O O . GLY A 1 478 ? -9.457 3.673 23.251 1.00 97.56 478 GLY A O 1
ATOM 3886 N N . VAL A 1 479 ? -7.370 4.167 22.566 1.00 98.50 479 VAL A N 1
ATOM 3887 C CA . VAL A 1 479 ? -7.722 5.347 21.761 1.00 98.50 479 VAL A CA 1
ATOM 3888 C C . VAL A 1 479 ? -7.107 5.334 20.367 1.00 98.50 479 VAL A C 1
ATOM 3890 O O . VAL A 1 479 ? -6.078 4.695 20.116 1.00 98.50 479 VAL A O 1
ATOM 3893 N N . VAL A 1 480 ? -7.749 6.055 19.451 1.00 98.44 480 VAL A N 1
ATOM 3894 C CA . VAL A 1 480 ? -7.177 6.461 18.164 1.00 98.44 480 VAL A CA 1
ATOM 3895 C C . VAL A 1 480 ? -6.922 7.960 18.221 1.00 98.44 480 VAL A C 1
ATOM 3897 O O . VAL A 1 480 ? -7.780 8.729 18.645 1.00 98.44 480 VAL A O 1
ATOM 3900 N N . VAL A 1 481 ? -5.722 8.360 17.818 1.00 98.19 481 VAL A N 1
ATOM 3901 C CA . VAL A 1 481 ? -5.290 9.755 17.798 1.00 98.19 481 VAL A CA 1
ATOM 3902 C C . VAL A 1 481 ? -5.194 10.200 16.348 1.00 98.19 481 VAL A C 1
ATOM 3904 O O . VAL A 1 481 ? -4.523 9.539 15.552 1.00 98.19 481 VAL A O 1
ATOM 3907 N N . TYR A 1 482 ? -5.854 11.309 16.030 1.00 96.81 482 TYR A N 1
ATOM 3908 C CA . TYR A 1 482 ? -5.876 11.943 14.717 1.00 96.81 482 TYR A CA 1
ATOM 3909 C C . TYR A 1 482 ? -5.223 13.311 14.818 1.00 96.81 482 TYR A C 1
ATOM 3911 O O . TYR A 1 482 ? -5.564 14.096 15.702 1.00 96.81 482 TYR A O 1
ATOM 3919 N N . ASP A 1 483 ? -4.302 13.597 13.914 1.00 95.38 483 ASP A N 1
ATOM 3920 C CA . ASP A 1 483 ? -3.693 14.915 13.793 1.00 95.38 483 ASP A CA 1
ATOM 3921 C C . ASP A 1 483 ? -4.356 15.733 12.668 1.00 95.38 483 ASP A C 1
ATOM 3923 O O . ASP A 1 483 ? -5.220 15.235 11.938 1.00 95.38 483 ASP A O 1
ATOM 3927 N N . ALA A 1 484 ? -3.966 17.000 12.532 1.00 92.38 484 ALA A N 1
ATOM 3928 C CA . ALA A 1 484 ? -4.565 17.921 11.565 1.00 92.38 484 ALA A CA 1
ATOM 3929 C C . ALA A 1 484 ? -4.278 17.589 10.089 1.00 92.38 484 ALA A C 1
ATOM 3931 O O . ALA A 1 484 ? -5.040 18.002 9.217 1.00 92.38 484 ALA A O 1
ATOM 3932 N N . ASP A 1 485 ? -3.209 16.837 9.809 1.00 87.69 485 ASP A N 1
ATOM 3933 C CA . ASP A 1 485 ? -2.787 16.454 8.456 1.00 87.69 485 ASP A CA 1
ATOM 3934 C C . ASP A 1 485 ? -3.254 15.025 8.095 1.00 87.69 485 ASP A C 1
ATOM 3936 O O . ASP A 1 485 ? -2.864 14.467 7.065 1.00 87.69 485 ASP A O 1
ATOM 3940 N N . GLY A 1 486 ? -4.085 14.404 8.943 1.00 86.38 486 GLY A N 1
ATOM 3941 C CA . GLY A 1 486 ? -4.617 13.056 8.743 1.00 86.38 486 GLY A CA 1
ATOM 3942 C C . GLY A 1 486 ? -3.659 11.929 9.144 1.00 86.38 486 GLY A C 1
ATOM 3943 O O . GLY A 1 486 ? -3.937 10.758 8.865 1.00 86.38 486 GLY A O 1
ATOM 3944 N N . TYR A 1 487 ? -2.539 12.234 9.809 1.00 91.44 487 TYR A N 1
ATOM 3945 C CA . TYR A 1 487 ? -1.713 11.213 10.445 1.00 91.44 487 TYR A CA 1
ATOM 3946 C C . TYR A 1 487 ? -2.450 10.616 11.646 1.00 91.44 487 TYR A C 1
ATOM 3948 O O . TYR A 1 487 ? -3.076 11.313 12.444 1.00 91.44 487 TYR A O 1
ATOM 3956 N N . MET A 1 488 ? -2.358 9.292 11.768 1.00 95.06 488 MET A N 1
ATOM 3957 C CA . MET A 1 488 ? -3.043 8.531 12.802 1.00 95.06 488 MET A CA 1
ATOM 3958 C C . MET A 1 488 ? -2.095 7.556 13.481 1.00 95.06 488 MET A C 1
ATOM 3960 O O . MET A 1 488 ? -1.306 6.861 12.832 1.00 95.06 488 MET A O 1
ATOM 3964 N N . PHE A 1 489 ? -2.263 7.414 14.787 1.00 96.81 489 PHE A N 1
ATOM 3965 C CA . PHE A 1 489 ? -1.735 6.286 15.542 1.00 96.81 489 PHE A CA 1
ATOM 3966 C C . PHE A 1 489 ? -2.766 5.845 16.576 1.00 96.81 489 PHE A C 1
ATOM 3968 O O . PHE A 1 489 ? -3.794 6.486 16.782 1.00 96.81 489 PHE A O 1
ATOM 3975 N N . LYS A 1 490 ? -2.523 4.699 17.202 1.00 97.56 490 LYS A N 1
ATOM 3976 C CA . LYS A 1 490 ? -3.391 4.192 18.267 1.00 97.56 490 LYS A CA 1
ATOM 3977 C C . LYS A 1 490 ? -2.600 3.895 19.518 1.00 97.56 490 LYS A C 1
ATOM 3979 O O . LYS A 1 490 ? -1.411 3.596 19.458 1.00 97.56 490 LYS A O 1
ATOM 3984 N N . LEU A 1 491 ? -3.299 3.901 20.631 1.00 97.94 491 LEU A N 1
ATOM 3985 C CA . LEU A 1 491 ? -2.806 3.430 21.906 1.00 97.94 491 LEU A CA 1
ATOM 3986 C C . LEU A 1 491 ? -3.791 2.387 22.418 1.00 97.94 491 LEU A C 1
ATOM 3988 O O . LEU A 1 491 ? -4.999 2.543 22.254 1.00 97.94 491 LEU A O 1
ATOM 3992 N N . LYS A 1 492 ? -3.274 1.310 23.000 1.00 97.62 492 LYS A N 1
ATOM 3993 C CA . LYS A 1 492 ? -4.081 0.290 23.666 1.00 97.62 492 LYS A CA 1
ATOM 3994 C C . LYS A 1 492 ? -3.801 0.339 25.155 1.00 97.62 492 LYS A C 1
ATOM 3996 O O . LYS A 1 492 ? -2.638 0.510 25.517 1.00 97.62 492 LYS A O 1
ATOM 4001 N N . SER A 1 493 ? -4.840 0.171 25.965 1.00 97.19 493 SER A N 1
ATOM 4002 C CA . SER A 1 493 ? -4.680 0.057 27.413 1.00 97.19 493 SER A CA 1
ATOM 4003 C C . SER A 1 493 ? -3.922 -1.220 27.775 1.00 97.19 493 SER A C 1
ATOM 4005 O O . SER A 1 493 ? -3.990 -2.232 27.060 1.00 97.19 493 SER A O 1
ATOM 4007 N N . ASP A 1 494 ? -3.218 -1.180 28.900 1.00 95.25 494 ASP A N 1
ATOM 4008 C CA . ASP A 1 494 ? -2.506 -2.332 29.436 1.00 95.25 494 ASP A CA 1
ATOM 4009 C C . ASP A 1 494 ? -3.508 -3.443 29.808 1.00 95.25 494 ASP A C 1
ATOM 4011 O O . ASP A 1 494 ? -3.300 -4.598 29.428 1.00 95.25 494 ASP A O 1
ATOM 4015 N N . TYR A 1 495 ? -4.672 -3.081 30.374 1.00 94.69 495 TYR A N 1
ATOM 4016 C CA . TYR A 1 495 ? -5.809 -3.989 30.598 1.00 94.69 495 TYR A CA 1
ATOM 4017 C C . TYR A 1 495 ? -6.167 -4.790 29.335 1.00 94.69 495 TYR A C 1
ATOM 4019 O O . TYR A 1 495 ? -6.219 -6.024 29.342 1.00 94.69 495 TYR A O 1
ATOM 4027 N N . TYR A 1 496 ? -6.397 -4.099 28.213 1.00 96.12 496 TYR A N 1
ATOM 4028 C CA . TYR A 1 496 ? -6.817 -4.752 26.977 1.00 96.12 496 TYR A CA 1
ATOM 4029 C C . TYR A 1 496 ? -5.721 -5.654 26.410 1.00 96.12 496 TYR A C 1
ATOM 4031 O O . TYR A 1 496 ? -6.012 -6.747 25.911 1.00 96.12 496 TYR A O 1
ATOM 4039 N N . LEU A 1 497 ? -4.464 -5.198 26.435 1.00 95.00 497 LEU A N 1
ATOM 4040 C CA . LEU A 1 497 ? -3.327 -5.977 25.946 1.00 95.00 497 LEU A CA 1
ATOM 4041 C C . LEU A 1 497 ? -3.153 -7.267 26.751 1.00 95.00 497 LEU A C 1
ATOM 4043 O O . LEU A 1 497 ? -2.959 -8.326 26.144 1.00 95.00 497 LEU A O 1
ATOM 4047 N N . GLU A 1 498 ? -3.307 -7.186 28.070 1.00 94.12 498 GLU A N 1
ATOM 4048 C CA . GLU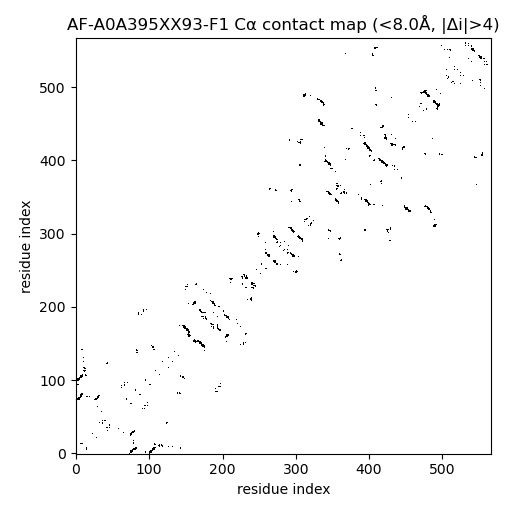 A 1 498 ? -3.203 -8.315 28.988 1.00 94.12 498 GLU A CA 1
ATOM 4049 C C . GLU A 1 498 ? -4.267 -9.376 28.683 1.00 94.12 498 GLU A C 1
ATOM 4051 O O . GLU A 1 498 ? -3.934 -10.513 28.331 1.00 94.12 498 GLU A O 1
ATOM 4056 N N . VAL A 1 499 ? -5.550 -8.991 28.679 1.00 95.56 499 VAL A N 1
ATOM 4057 C CA . VAL A 1 499 ? -6.667 -9.909 28.388 1.00 95.56 499 VAL A CA 1
ATOM 4058 C C . VAL A 1 499 ? -6.550 -10.487 26.975 1.00 95.56 499 VAL A C 1
ATOM 4060 O O . VAL A 1 499 ? -6.722 -11.692 26.756 1.00 95.56 499 VAL A O 1
ATOM 4063 N N . LYS A 1 500 ? -6.198 -9.655 25.985 1.00 95.38 500 LYS A N 1
ATOM 4064 C CA . LYS A 1 500 ? -6.014 -10.097 24.597 1.00 95.38 500 LYS A CA 1
ATOM 4065 C C . LYS A 1 500 ? -4.914 -11.139 24.456 1.00 95.38 500 LYS A C 1
ATOM 4067 O O . LYS A 1 500 ? -5.043 -12.037 23.619 1.00 95.38 500 LYS A O 1
ATOM 4072 N N . SER A 1 501 ? -3.840 -11.020 25.232 1.00 94.69 501 SER A N 1
ATOM 4073 C CA . SER A 1 501 ? -2.693 -11.923 25.151 1.00 94.69 501 SER A CA 1
ATOM 4074 C C . SER A 1 501 ? -3.095 -13.385 25.412 1.00 94.69 501 SER A C 1
ATOM 4076 O O . SER A 1 501 ? -2.538 -14.297 24.792 1.00 94.69 501 SER A O 1
ATOM 4078 N N . LEU A 1 502 ? -4.114 -13.604 26.252 1.00 95.81 502 LEU A N 1
ATOM 4079 C CA . LEU A 1 502 ? -4.601 -14.923 26.662 1.00 95.81 502 LEU A CA 1
ATOM 4080 C C . LEU A 1 502 ? -5.491 -15.596 25.610 1.00 95.81 502 LEU A C 1
ATOM 4082 O O . LEU A 1 502 ? -5.590 -16.825 25.597 1.00 95.81 502 LEU A O 1
ATOM 4086 N N . ARG A 1 503 ? -6.098 -14.820 24.698 1.00 94.38 503 ARG A N 1
ATOM 4087 C CA . ARG A 1 503 ? -7.141 -15.283 23.763 1.00 94.38 503 ARG A CA 1
ATOM 4088 C C . ARG A 1 503 ? -6.756 -16.570 23.035 1.00 94.38 503 ARG A C 1
ATOM 4090 O O . ARG A 1 503 ? -7.459 -17.566 23.132 1.00 94.38 503 ARG A O 1
ATOM 4097 N N . THR A 1 504 ? -5.611 -16.587 22.353 1.00 93.38 504 THR A N 1
ATOM 4098 C CA . THR A 1 504 ? -5.194 -17.750 21.548 1.00 93.38 504 THR A CA 1
ATOM 4099 C C . THR A 1 504 ? -4.919 -18.992 22.399 1.00 93.38 504 THR A C 1
ATOM 4101 O O . THR A 1 504 ? -5.130 -20.111 21.935 1.00 93.38 504 THR A O 1
ATOM 4104 N N . MET A 1 505 ? -4.427 -18.829 23.632 1.00 94.38 505 MET A N 1
ATOM 4105 C CA . MET A 1 505 ? -4.194 -19.967 24.529 1.00 94.38 505 MET A CA 1
ATOM 4106 C C . MET A 1 505 ? -5.516 -20.542 25.029 1.00 94.38 505 MET A C 1
ATOM 4108 O O . MET A 1 505 ? -5.697 -21.757 24.979 1.00 94.38 505 MET A O 1
ATOM 4112 N N . LEU A 1 506 ? -6.451 -19.677 25.430 1.00 95.31 506 LEU A N 1
ATOM 4113 C CA . LEU A 1 506 ? -7.779 -20.085 25.881 1.00 95.31 506 LEU A CA 1
ATOM 4114 C C . LEU A 1 506 ? -8.593 -20.717 24.746 1.00 95.31 506 LEU A C 1
ATOM 4116 O O . LEU A 1 506 ? -9.144 -21.794 24.935 1.00 95.31 506 LEU A O 1
ATOM 4120 N N . GLU A 1 507 ? -8.601 -20.133 23.546 1.00 94.50 507 GLU A N 1
ATOM 4121 C CA . GLU A 1 507 ? -9.264 -20.719 22.370 1.00 94.50 507 GLU A CA 1
ATOM 4122 C C . GLU A 1 507 ? -8.722 -22.121 22.066 1.00 94.50 507 GLU A C 1
ATOM 4124 O O . GLU A 1 507 ? -9.489 -23.064 21.886 1.00 94.50 507 GLU A O 1
ATOM 4129 N N . ARG A 1 508 ? -7.395 -22.303 22.079 1.00 94.19 508 ARG A N 1
ATOM 4130 C CA . ARG A 1 508 ? -6.780 -23.621 21.862 1.00 94.19 508 ARG A CA 1
ATOM 4131 C C . ARG A 1 508 ? -7.143 -24.630 22.949 1.00 94.19 508 ARG A C 1
ATOM 4133 O O . ARG A 1 508 ? -7.425 -25.780 22.615 1.00 94.19 508 ARG A O 1
ATOM 4140 N N . ALA A 1 509 ? -7.132 -24.214 24.210 1.00 93.69 509 ALA A N 1
ATOM 4141 C CA . ALA A 1 509 ? -7.438 -25.089 25.334 1.00 93.69 509 ALA A CA 1
ATOM 4142 C C . ALA A 1 509 ? -8.916 -25.489 25.373 1.00 93.69 509 ALA A C 1
ATOM 4144 O O . ALA A 1 509 ? -9.224 -26.656 25.585 1.00 93.69 509 ALA A O 1
ATOM 4145 N N . VAL A 1 510 ? -9.820 -24.539 25.131 1.00 93.50 510 VAL A N 1
ATOM 4146 C CA . VAL A 1 510 ? -11.261 -24.696 25.374 1.00 93.50 510 VAL A CA 1
ATOM 4147 C C . VAL A 1 510 ? -12.039 -25.146 24.133 1.00 93.50 510 VAL A C 1
ATOM 4149 O O . VAL A 1 510 ? -13.045 -25.850 24.254 1.00 93.50 510 VAL A O 1
ATOM 4152 N N . LEU A 1 511 ? -11.613 -24.727 22.936 1.00 92.69 511 LEU A N 1
ATOM 4153 C CA . LEU A 1 511 ? -12.318 -25.019 21.679 1.00 92.69 511 LEU A CA 1
ATOM 4154 C C . LEU A 1 511 ? -11.687 -26.169 20.887 1.00 92.69 511 LEU A C 1
ATOM 4156 O O . LEU A 1 511 ? -12.350 -26.749 20.030 1.00 92.69 511 LEU A O 1
ATOM 4160 N N . HIS A 1 512 ? -10.413 -26.482 21.140 1.00 91.94 512 HIS A N 1
ATOM 4161 C CA . HIS A 1 512 ? -9.665 -27.498 20.393 1.00 91.94 512 HIS A CA 1
ATOM 4162 C C . HIS A 1 512 ? -9.073 -28.603 21.273 1.00 91.94 512 HIS A C 1
ATOM 4164 O O . HIS A 1 512 ? -8.292 -29.406 20.762 1.00 91.94 512 HIS A O 1
ATOM 4170 N N . ASP A 1 513 ? -9.398 -28.617 22.570 1.00 89.56 513 ASP A N 1
ATOM 4171 C CA . ASP A 1 513 ? -8.919 -29.597 23.553 1.00 89.56 513 ASP A CA 1
ATOM 4172 C C . ASP A 1 513 ? -7.383 -29.738 23.568 1.00 89.56 513 ASP A C 1
ATOM 4174 O O . ASP A 1 513 ? -6.826 -30.820 23.761 1.00 89.56 513 ASP A O 1
ATOM 4178 N N . ARG A 1 514 ? -6.668 -28.628 23.326 1.00 92.75 514 ARG A N 1
ATOM 4179 C CA . ARG A 1 514 ? -5.198 -28.573 23.352 1.00 92.75 514 ARG A CA 1
ATOM 4180 C C . ARG A 1 514 ? -4.731 -27.872 24.625 1.00 92.75 514 ARG A C 1
ATOM 4182 O O . ARG A 1 514 ? -4.679 -26.639 24.621 1.00 92.75 514 ARG A O 1
ATOM 4189 N N . PRO A 1 515 ? -4.371 -28.615 25.686 1.00 90.50 515 PRO A N 1
ATOM 4190 C CA . PRO A 1 515 ? -3.993 -28.015 26.956 1.00 90.50 515 PRO A CA 1
ATOM 4191 C C . PRO A 1 515 ? -2.751 -27.131 26.818 1.00 90.50 515 PRO A C 1
ATOM 4193 O O . PRO A 1 515 ? -1.921 -27.299 25.917 1.00 90.50 515 PRO A O 1
ATOM 4196 N N . ILE A 1 516 ? -2.641 -26.171 27.732 1.00 92.56 516 ILE A N 1
ATOM 4197 C CA . ILE A 1 516 ? -1.442 -25.349 27.893 1.00 92.56 516 ILE A CA 1
ATOM 4198 C C . ILE A 1 516 ? -0.321 -26.263 28.393 1.00 92.56 516 ILE A C 1
ATOM 4200 O O . ILE A 1 516 ? -0.545 -27.048 29.308 1.00 92.56 516 ILE A O 1
ATOM 4204 N N . ALA A 1 517 ? 0.866 -26.176 27.794 1.00 90.12 517 ALA A N 1
ATOM 4205 C CA . ALA A 1 517 ? 1.975 -27.056 28.142 1.00 90.12 517 ALA A CA 1
ATOM 4206 C C . ALA A 1 517 ? 2.418 -26.853 29.603 1.00 90.12 517 ALA A C 1
ATOM 4208 O O . ALA A 1 517 ? 2.602 -25.718 30.048 1.00 90.12 517 ALA A O 1
ATOM 4209 N N . ASP A 1 518 ? 2.622 -27.951 30.333 1.00 88.88 518 ASP A N 1
ATOM 4210 C CA . ASP A 1 518 ? 2.972 -27.917 31.763 1.00 88.88 518 ASP A CA 1
ATOM 4211 C C . ASP A 1 518 ? 4.338 -27.272 32.036 1.00 88.88 518 ASP A C 1
ATOM 4213 O O . ASP A 1 518 ? 4.576 -26.756 33.123 1.00 88.88 518 ASP A O 1
ATOM 4217 N N . ASN A 1 519 ? 5.227 -27.273 31.039 1.00 92.38 519 ASN A N 1
ATOM 4218 C CA . ASN A 1 519 ? 6.559 -26.673 31.108 1.00 92.38 519 ASN A CA 1
ATOM 4219 C C . ASN A 1 519 ? 6.609 -25.201 30.655 1.00 92.38 519 ASN A C 1
ATOM 4221 O O . ASN A 1 519 ? 7.679 -24.594 30.683 1.00 92.38 519 ASN A O 1
ATOM 4225 N N . ASP A 1 520 ? 5.490 -24.626 30.204 1.00 91.94 520 ASP A N 1
ATOM 4226 C CA . ASP A 1 520 ? 5.400 -23.198 29.895 1.00 91.94 520 ASP A CA 1
ATOM 4227 C C . ASP A 1 520 ? 5.080 -22.434 31.182 1.00 91.94 520 ASP A C 1
ATOM 4229 O O . ASP A 1 520 ? 3.928 -22.401 31.617 1.00 91.94 520 ASP A O 1
ATOM 4233 N N . HIS A 1 521 ? 6.107 -21.846 31.795 1.00 92.44 521 HIS A N 1
ATOM 4234 C CA . HIS A 1 521 ? 6.022 -21.038 33.019 1.00 92.44 521 HIS A CA 1
ATOM 4235 C C . HIS A 1 521 ? 6.004 -19.530 32.730 1.00 92.44 521 HIS A C 1
ATOM 4237 O O . HIS A 1 521 ? 6.411 -18.727 33.563 1.00 92.44 521 HIS A O 1
ATOM 4243 N N . SER A 1 522 ? 5.593 -19.121 31.526 1.00 94.25 522 SER A N 1
ATOM 4244 C CA . SER A 1 522 ? 5.362 -17.701 31.264 1.00 94.25 522 SER A CA 1
ATOM 4245 C C . SER A 1 522 ? 4.189 -17.184 32.103 1.00 94.25 522 SER A C 1
ATOM 4247 O O . SER A 1 522 ? 3.206 -17.896 32.313 1.00 94.25 522 SER A O 1
ATOM 4249 N N . GLU A 1 523 ? 4.251 -15.917 32.517 1.00 92.31 523 GLU A N 1
ATOM 4250 C CA . GLU A 1 523 ? 3.172 -15.250 33.264 1.00 92.31 523 GLU A CA 1
ATOM 4251 C C . GLU A 1 523 ? 1.814 -15.413 32.561 1.00 92.31 523 GLU A C 1
ATOM 4253 O O . GLU A 1 523 ? 0.799 -15.743 33.173 1.00 92.31 523 GLU A O 1
ATOM 4258 N N . ARG A 1 524 ? 1.814 -15.295 31.229 1.00 93.06 524 ARG A N 1
ATOM 4259 C CA . ARG A 1 524 ? 0.633 -15.501 30.389 1.00 93.06 524 ARG A CA 1
ATOM 4260 C C . ARG A 1 524 ? 0.065 -16.919 30.496 1.00 93.06 524 ARG A C 1
ATOM 4262 O O . ARG A 1 524 ? -1.153 -17.096 30.529 1.00 93.06 524 ARG A O 1
ATOM 4269 N N . ALA A 1 525 ? 0.922 -17.940 30.519 1.00 93.69 525 ALA A N 1
ATOM 4270 C CA . ALA A 1 525 ? 0.497 -19.328 30.672 1.00 93.69 525 ALA A CA 1
ATOM 4271 C C . ALA A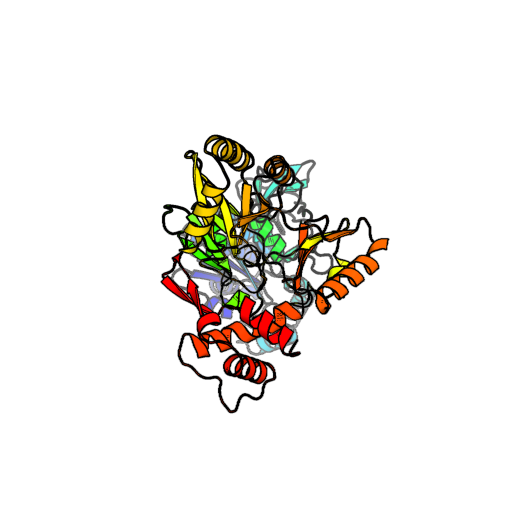 1 525 ? -0.076 -19.593 32.070 1.00 93.69 525 ALA A C 1
ATOM 4273 O O . ALA A 1 525 ? -1.070 -20.310 32.200 1.00 93.69 525 ALA A O 1
ATOM 4274 N N . GLU A 1 526 ? 0.509 -18.988 33.104 1.00 94.12 526 GLU A N 1
ATOM 4275 C CA . GLU A 1 526 ? 0.011 -19.065 34.479 1.00 94.12 526 GLU A CA 1
ATOM 4276 C C . GLU A 1 526 ? -1.351 -18.388 34.632 1.00 94.12 526 GLU A C 1
ATOM 4278 O O . GLU A 1 526 ? -2.283 -19.028 35.120 1.00 94.12 526 GLU A O 1
ATOM 4283 N N . LYS A 1 527 ? -1.515 -17.165 34.113 1.00 95.00 527 LYS A N 1
ATOM 4284 C CA . LYS A 1 527 ? -2.807 -16.460 34.065 1.00 95.00 527 LYS A CA 1
ATOM 4285 C C . LYS A 1 527 ? -3.861 -17.259 33.306 1.00 95.00 527 LYS A C 1
ATOM 4287 O O . LYS A 1 527 ? -4.973 -17.431 33.795 1.00 95.00 527 LYS A O 1
ATOM 4292 N N . ALA A 1 528 ? -3.522 -17.817 32.144 1.00 95.25 528 ALA A N 1
ATOM 4293 C CA . ALA A 1 528 ? -4.460 -18.634 31.378 1.00 95.25 528 ALA A CA 1
ATOM 4294 C C . ALA A 1 528 ? -4.867 -19.916 32.131 1.00 95.25 528 ALA A C 1
ATOM 4296 O O . ALA A 1 528 ? -6.046 -20.265 32.138 1.00 95.25 528 ALA A O 1
ATOM 4297 N N . ARG A 1 529 ? -3.936 -20.598 32.816 1.00 94.62 529 ARG A N 1
ATOM 4298 C CA . ARG A 1 529 ? -4.269 -21.743 33.686 1.00 94.62 529 ARG A CA 1
ATOM 4299 C C . ARG A 1 529 ? -5.131 -21.331 34.877 1.00 94.62 529 ARG A C 1
ATOM 4301 O O . ARG A 1 529 ? -6.061 -22.057 35.214 1.00 94.62 529 ARG A O 1
ATOM 4308 N N . TRP A 1 530 ? -4.857 -20.173 35.476 1.00 95.50 530 TRP A N 1
ATOM 4309 C CA . TRP A 1 530 ? -5.669 -19.615 36.555 1.00 95.50 530 TRP A CA 1
ATOM 4310 C C . TRP A 1 530 ? -7.103 -19.326 36.091 1.00 95.50 530 TRP A C 1
ATOM 4312 O O . TRP A 1 530 ? -8.053 -19.726 36.761 1.00 95.50 530 TRP A O 1
ATOM 4322 N N . VAL A 1 531 ? -7.276 -18.740 34.900 1.00 96.06 531 VAL A N 1
ATOM 4323 C CA . VAL A 1 531 ? -8.599 -18.547 34.283 1.00 96.06 531 VAL A CA 1
ATOM 4324 C C . VAL A 1 531 ? -9.308 -19.889 34.118 1.00 96.06 531 VAL A C 1
ATOM 4326 O O . VAL A 1 531 ? -10.450 -20.025 34.542 1.00 96.06 531 VAL A O 1
ATOM 4329 N N . LEU A 1 532 ? -8.641 -20.905 33.564 1.00 94.50 532 LEU A N 1
ATOM 4330 C CA . LEU A 1 532 ? -9.247 -22.226 33.354 1.00 94.50 532 LEU A CA 1
ATOM 4331 C C . LEU A 1 532 ? -9.647 -22.932 34.661 1.00 94.50 532 LEU A C 1
ATOM 4333 O O . LEU A 1 532 ? -10.589 -23.720 34.645 1.00 94.50 532 LEU A O 1
ATOM 4337 N N . SER A 1 533 ? -8.965 -22.665 35.779 1.00 94.31 533 SER A N 1
ATOM 4338 C CA . SER A 1 533 ? -9.294 -23.266 37.079 1.00 94.31 533 SER A CA 1
ATOM 4339 C C . SER A 1 533 ? -10.377 -22.518 37.863 1.00 94.31 533 SER A C 1
ATOM 4341 O O . SER A 1 533 ? -11.024 -23.133 38.709 1.00 94.31 533 SER A O 1
ATOM 4343 N N . HIS A 1 534 ? -10.606 -21.231 37.579 1.00 95.25 534 HIS A N 1
ATOM 4344 C CA . HIS A 1 534 ? -11.574 -20.391 38.302 1.00 95.25 534 HIS A CA 1
ATOM 4345 C C . HIS A 1 534 ? -12.817 -20.024 37.477 1.00 95.25 534 HIS A C 1
ATOM 4347 O O . HIS A 1 534 ? -13.830 -19.602 38.039 1.00 95.25 534 HIS A O 1
ATOM 4353 N N . ALA A 1 535 ? -12.772 -20.175 36.153 1.00 94.50 535 ALA A N 1
ATOM 4354 C CA . ALA A 1 535 ? -13.888 -19.843 35.279 1.00 94.50 535 ALA A CA 1
ATOM 4355 C C . ALA A 1 535 ? -15.033 -20.860 35.386 1.00 94.50 535 ALA A C 1
ATOM 4357 O O . ALA A 1 535 ? -14.838 -22.076 35.393 1.00 94.50 535 ALA A O 1
ATOM 4358 N N . ASN A 1 536 ? -16.270 -20.362 35.341 1.00 93.44 536 ASN A N 1
ATOM 4359 C CA . ASN A 1 536 ? -17.420 -21.204 35.036 1.00 93.44 536 ASN A CA 1
ATOM 4360 C C . ASN A 1 536 ? -17.395 -21.560 33.541 1.00 93.44 536 ASN A C 1
ATOM 4362 O O . ASN A 1 536 ? -17.661 -20.706 32.693 1.00 93.44 536 ASN A O 1
ATOM 4366 N N . MET A 1 537 ? -17.121 -22.825 33.216 1.00 88.62 537 MET A N 1
ATOM 4367 C CA . MET A 1 537 ? -16.987 -23.292 31.828 1.00 88.62 537 MET A CA 1
ATOM 4368 C C . MET A 1 537 ? -18.244 -23.080 30.972 1.00 88.62 537 MET A C 1
ATOM 4370 O O . MET A 1 537 ? -18.121 -22.865 29.768 1.00 88.62 537 MET A O 1
ATOM 4374 N N . ASN A 1 538 ? -19.438 -23.064 31.577 1.00 87.25 538 ASN A N 1
ATOM 4375 C CA . ASN A 1 538 ? -20.687 -22.775 30.862 1.00 87.25 538 ASN A CA 1
ATOM 4376 C C . ASN A 1 538 ? -20.834 -21.290 30.494 1.00 87.25 538 ASN A C 1
ATOM 4378 O O . ASN A 1 538 ? -21.652 -20.958 29.643 1.00 87.25 538 ASN A O 1
ATOM 4382 N N . ARG A 1 539 ? -20.073 -20.400 31.145 1.00 90.81 539 ARG A N 1
ATOM 4383 C CA . ARG A 1 539 ? -20.025 -18.960 30.848 1.00 90.81 539 ARG A CA 1
ATOM 4384 C C . ARG A 1 539 ? -18.809 -18.586 30.000 1.00 90.81 539 ARG A C 1
ATOM 4386 O O . ARG A 1 539 ? -18.895 -17.662 29.206 1.00 90.81 539 ARG A O 1
ATOM 4393 N N . LEU A 1 540 ? -17.695 -19.310 30.142 1.00 92.38 540 LEU A N 1
ATOM 4394 C CA . LEU A 1 540 ? -16.467 -19.077 29.371 1.00 92.38 540 LEU A CA 1
ATOM 4395 C C . LEU A 1 540 ? -16.645 -19.329 27.873 1.00 92.38 540 LEU A C 1
ATOM 4397 O O . LEU 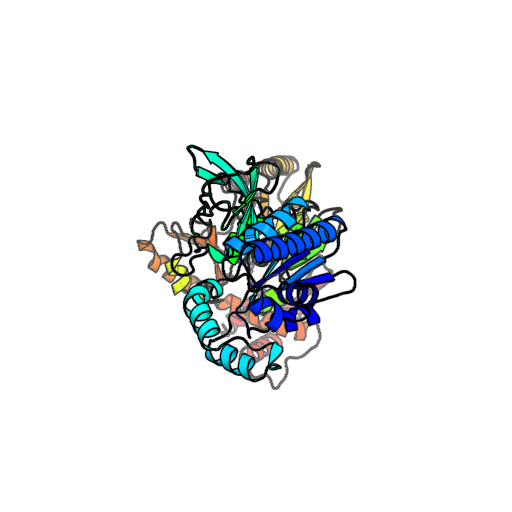A 1 540 ? -15.893 -18.793 27.063 1.00 92.38 540 LEU A O 1
ATOM 4401 N N . VAL A 1 541 ? -17.625 -20.148 27.502 1.00 93.12 541 VAL A N 1
ATOM 4402 C CA . VAL A 1 541 ? -17.914 -20.476 26.112 1.00 93.12 541 VAL A CA 1
ATOM 4403 C C . VAL A 1 541 ? -19.316 -20.028 25.762 1.00 93.12 541 VAL A C 1
ATOM 4405 O O . VAL A 1 541 ? -20.268 -20.355 26.465 1.00 93.12 541 VAL A O 1
ATOM 4408 N N . TYR A 1 542 ? -19.451 -19.356 24.626 1.00 93.25 542 TYR A N 1
ATOM 4409 C CA . TYR A 1 542 ? -20.743 -18.997 24.057 1.00 93.25 542 TYR A CA 1
ATOM 4410 C C . TYR A 1 542 ? -20.864 -19.513 22.620 1.00 93.25 542 TYR A C 1
ATOM 4412 O O . TYR A 1 542 ? -19.874 -19.867 21.972 1.00 93.25 542 TYR A O 1
ATOM 4420 N N . THR A 1 543 ? -22.099 -19.596 22.125 1.00 92.81 543 THR A N 1
ATOM 4421 C CA . THR A 1 543 ? -22.367 -19.932 20.721 1.00 92.81 543 THR A CA 1
ATOM 4422 C C . THR A 1 543 ? -22.471 -18.649 19.918 1.00 92.81 543 THR A C 1
ATOM 4424 O O . THR A 1 543 ? -23.301 -17.795 20.221 1.00 92.81 543 THR A O 1
ATOM 4427 N N . ARG A 1 544 ? -21.660 -18.539 18.871 1.00 92.88 544 ARG A N 1
ATOM 4428 C CA . ARG A 1 544 ? -21.685 -17.444 17.909 1.00 92.88 544 ARG A CA 1
ATOM 4429 C C . ARG A 1 544 ? -22.867 -17.649 16.965 1.00 92.88 544 ARG A C 1
ATOM 4431 O O . ARG A 1 544 ? -22.755 -18.412 16.003 1.00 92.88 544 ARG A O 1
ATOM 4438 N N . LYS A 1 545 ? -24.012 -17.022 17.260 1.00 90.00 545 LYS A N 1
ATOM 4439 C CA . LYS A 1 545 ? -25.308 -17.368 16.638 1.00 90.00 545 LYS A CA 1
ATOM 4440 C C . LYS A 1 545 ? -25.281 -17.368 15.107 1.00 90.00 545 LYS A C 1
ATOM 4442 O O . LYS A 1 545 ? -25.756 -18.325 14.506 1.00 90.00 545 LYS A O 1
ATOM 4447 N N . ALA A 1 546 ? -24.706 -16.340 14.481 1.00 89.56 546 ALA A N 1
ATOM 4448 C CA . ALA A 1 546 ? -24.683 -16.218 13.020 1.00 89.56 546 ALA A CA 1
ATOM 4449 C C . ALA A 1 546 ? -23.781 -17.247 12.313 1.00 89.56 546 ALA A C 1
ATOM 4451 O O . ALA A 1 546 ? -24.001 -17.540 11.142 1.00 89.56 546 ALA A O 1
ATOM 4452 N N . PHE A 1 547 ? -22.784 -17.800 13.011 1.00 90.88 547 PHE A N 1
ATOM 4453 C CA . PHE A 1 547 ? -21.793 -18.715 12.427 1.00 90.88 547 PHE A CA 1
ATOM 4454 C C . PHE A 1 547 ? -22.000 -20.171 12.857 1.00 90.88 547 PHE A C 1
ATOM 4456 O O . PHE A 1 547 ? -21.436 -21.075 12.252 1.00 90.88 547 PHE A O 1
ATOM 4463 N N . ASN A 1 548 ? -22.824 -20.404 13.885 1.00 90.00 548 ASN A N 1
ATOM 4464 C CA . ASN A 1 548 ? -23.016 -21.709 14.516 1.00 90.00 548 ASN A CA 1
ATOM 4465 C C . ASN A 1 548 ? -21.689 -22.338 14.994 1.00 90.00 548 ASN A C 1
ATOM 4467 O O . ASN A 1 548 ? -21.442 -23.535 14.849 1.00 90.00 548 ASN A O 1
ATOM 4471 N N . GLU A 1 549 ? -20.825 -21.501 15.571 1.00 90.62 549 GLU A N 1
ATOM 4472 C CA . GLU A 1 549 ? -19.507 -21.871 16.092 1.00 90.62 549 GLU A CA 1
ATOM 4473 C C . GLU A 1 549 ? -19.409 -21.570 17.590 1.00 90.62 549 GLU A C 1
ATOM 4475 O O . GLU A 1 549 ? -20.113 -20.707 18.115 1.00 90.62 549 GLU A O 1
ATOM 4480 N N . ARG A 1 550 ? -18.503 -22.250 18.298 1.00 92.19 550 ARG A N 1
ATOM 4481 C CA . ARG A 1 550 ? -18.180 -21.921 19.694 1.00 92.19 550 ARG A CA 1
ATOM 4482 C C . ARG A 1 550 ? -17.141 -20.797 19.732 1.00 92.19 550 ARG A C 1
ATOM 4484 O O . ARG A 1 550 ? -16.176 -20.834 18.975 1.00 92.19 550 ARG A O 1
ATOM 4491 N N . GLY A 1 551 ? -17.316 -19.837 20.634 1.00 92.12 551 GLY A N 1
ATOM 4492 C CA . GLY A 1 551 ? -16.348 -18.778 20.926 1.00 92.12 551 GLY A CA 1
ATOM 4493 C C . GLY A 1 551 ? -15.991 -18.743 22.410 1.00 92.12 551 GLY A C 1
ATOM 4494 O O . GLY A 1 551 ? -16.773 -19.199 23.245 1.00 92.12 551 GLY A O 1
ATOM 4495 N N . VAL A 1 552 ? -14.815 -18.206 22.738 1.00 94.25 552 VAL A N 1
ATOM 4496 C CA . VAL A 1 552 ? -14.440 -17.897 24.126 1.00 94.25 552 VAL A CA 1
ATOM 4497 C C . VAL A 1 552 ? -14.944 -16.498 24.466 1.00 94.25 552 VAL A C 1
ATOM 4499 O O . VAL A 1 552 ? -14.695 -15.552 23.719 1.00 94.25 552 VAL A O 1
ATOM 4502 N N . ASP A 1 553 ? -15.660 -16.370 25.579 1.00 94.06 553 ASP A N 1
ATOM 4503 C CA . ASP A 1 553 ? -16.161 -15.092 26.078 1.00 94.06 553 ASP A CA 1
ATOM 4504 C C . ASP A 1 553 ? -15.017 -14.321 26.756 1.00 94.06 553 ASP A C 1
ATOM 4506 O O . ASP A 1 553 ? -14.702 -14.522 27.930 1.00 94.06 553 ASP A O 1
ATOM 4510 N N . MET A 1 554 ? -14.334 -13.482 25.974 1.00 94.50 554 MET A N 1
ATOM 4511 C CA . MET A 1 554 ? -13.181 -12.716 26.452 1.00 94.50 554 MET A CA 1
ATOM 4512 C C . MET A 1 554 ? -13.569 -11.555 27.374 1.00 94.50 554 MET A C 1
ATOM 4514 O O . MET A 1 554 ? -12.722 -11.121 28.152 1.00 94.50 554 MET A O 1
ATOM 4518 N N . GLU A 1 555 ? -14.819 -11.090 27.326 1.00 92.06 555 GLU A N 1
ATOM 4519 C CA . GLU A 1 555 ? -15.362 -10.146 28.307 1.00 92.06 555 GLU A CA 1
ATOM 4520 C C . GLU A 1 555 ? -15.386 -10.807 29.689 1.00 92.06 555 GLU A C 1
ATOM 4522 O O . GLU A 1 555 ? -14.836 -10.273 30.651 1.00 92.06 555 GLU A O 1
ATOM 4527 N N . TYR A 1 556 ? -15.913 -12.034 29.780 1.00 93.62 556 TYR A N 1
ATOM 4528 C CA . TYR A 1 556 ? -15.907 -12.783 31.037 1.00 93.62 556 TYR A CA 1
ATOM 4529 C C . TYR A 1 556 ? -14.490 -13.085 31.547 1.00 93.62 556 TYR A C 1
ATOM 4531 O O . TYR A 1 556 ? -14.257 -13.073 32.755 1.00 93.62 556 TYR A O 1
ATOM 4539 N N . VAL A 1 557 ? -13.530 -13.332 30.649 1.00 94.62 557 VAL A N 1
ATOM 4540 C CA . VAL A 1 557 ? -12.114 -13.491 31.030 1.00 94.62 557 VAL A CA 1
ATOM 4541 C C . VAL A 1 557 ? -11.573 -12.209 31.667 1.00 94.62 557 VAL A C 1
ATOM 4543 O O . VAL A 1 557 ? -10.913 -12.286 32.702 1.00 94.62 557 VAL A O 1
ATOM 4546 N N . GLY A 1 558 ? -11.868 -11.047 31.080 1.00 92.88 558 GLY A N 1
ATOM 4547 C CA . GLY A 1 558 ? -11.485 -9.747 31.630 1.00 92.88 558 GLY A CA 1
ATOM 4548 C C . GLY A 1 558 ? -12.089 -9.490 33.013 1.00 92.88 558 GLY A C 1
ATOM 4549 O O . GLY A 1 558 ? -11.355 -9.143 33.939 1.00 92.88 558 GLY A O 1
ATOM 4550 N N . ASP A 1 559 ? -13.394 -9.738 33.178 1.00 91.69 559 ASP A N 1
ATOM 4551 C CA . ASP A 1 559 ? -14.096 -9.639 34.469 1.00 91.69 559 ASP A CA 1
ATOM 4552 C C . ASP A 1 559 ? -13.448 -10.532 35.541 1.00 91.69 559 ASP A C 1
ATOM 4554 O O . ASP A 1 559 ? -13.271 -10.126 36.692 1.00 91.69 559 ASP A O 1
ATOM 4558 N N . LEU A 1 560 ? -13.100 -11.769 35.167 1.00 93.62 560 LEU A N 1
ATOM 4559 C CA . LEU A 1 560 ? -12.536 -12.755 36.085 1.00 93.62 560 LEU A CA 1
ATOM 4560 C C . LEU A 1 560 ? -11.142 -12.344 36.567 1.00 93.62 560 LEU A C 1
ATOM 4562 O O . LEU A 1 560 ? -10.852 -12.448 37.757 1.00 93.62 560 LEU A O 1
ATOM 4566 N N . LEU A 1 561 ? -10.287 -11.872 35.658 1.00 91.94 561 LEU A N 1
ATOM 4567 C CA . LEU A 1 561 ? -8.935 -11.427 35.996 1.00 91.94 561 LEU A CA 1
ATOM 4568 C C . LEU A 1 561 ? -8.959 -10.165 36.870 1.00 91.94 561 LEU A C 1
ATOM 4570 O O . LEU A 1 561 ? -8.224 -10.106 37.855 1.00 91.94 561 LEU A O 1
ATOM 4574 N N . ALA A 1 562 ? -9.848 -9.212 36.570 1.00 89.25 562 ALA A N 1
ATOM 4575 C CA . ALA A 1 562 ? -10.042 -8.016 37.390 1.00 89.25 562 ALA A CA 1
ATOM 4576 C C . ALA A 1 562 ? -10.525 -8.374 38.807 1.00 89.25 562 ALA A C 1
ATOM 4578 O O . ALA A 1 562 ? -9.949 -7.930 39.798 1.00 89.25 562 ALA A O 1
ATOM 4579 N N . GLY A 1 563 ? -11.543 -9.236 38.921 1.00 86.81 563 GLY A N 1
ATOM 4580 C CA . GLY A 1 563 ? -12.070 -9.684 40.214 1.00 86.81 563 GLY A CA 1
ATOM 4581 C C . GLY A 1 563 ? -11.099 -10.553 41.024 1.00 86.81 563 GLY A C 1
ATOM 4582 O O . GLY A 1 563 ? -11.224 -10.635 42.244 1.00 86.81 563 GLY A O 1
ATOM 4583 N N . GLY A 1 564 ? -10.134 -11.194 40.358 1.00 81.25 564 GLY A N 1
ATOM 4584 C CA . GLY A 1 564 ? -9.095 -12.018 40.975 1.00 81.25 564 GLY A CA 1
ATOM 4585 C C . GLY A 1 564 ? -7.825 -11.272 41.388 1.00 81.25 564 GLY A C 1
ATOM 4586 O O . GLY A 1 564 ? -6.941 -11.904 41.961 1.00 81.25 564 GLY A O 1
ATOM 4587 N N . GLY A 1 565 ? -7.708 -9.969 41.096 1.00 82.12 565 GLY A N 1
ATOM 4588 C CA . GLY A 1 565 ? -6.483 -9.197 41.345 1.00 82.12 565 GLY A CA 1
ATOM 4589 C C . GLY A 1 565 ? -5.302 -9.626 40.466 1.00 82.12 565 GLY A C 1
ATOM 4590 O O . GLY A 1 565 ? -4.161 -9.598 40.918 1.00 82.12 565 GLY A O 1
ATOM 4591 N N . MET A 1 566 ? -5.584 -10.080 39.239 1.00 80.31 566 MET A N 1
ATOM 4592 C CA . MET A 1 566 ? -4.590 -10.578 38.275 1.00 80.31 566 MET A CA 1
ATOM 4593 C C . MET A 1 566 ? -4.260 -9.558 37.163 1.00 80.31 566 MET A C 1
ATOM 4595 O O . MET A 1 566 ? -3.536 -9.914 36.225 1.00 80.31 566 MET A O 1
ATOM 4599 N N . LEU A 1 567 ? -4.819 -8.340 37.246 1.00 78.56 567 LEU A N 1
ATOM 4600 C CA . LEU A 1 567 ? -4.650 -7.221 36.306 1.00 78.56 567 LEU A CA 1
ATOM 4601 C C . LEU A 1 567 ? -4.034 -6.006 36.984 1.00 78.56 567 LEU A C 1
ATOM 4603 O O . LEU A 1 567 ? -4.344 -5.797 38.181 1.00 78.56 567 LEU A O 1
#

Organism: Bifidobacterium longum (NCBI:txid216816)

Radius of gyration: 33.61 Å; Cα contacts (8 Å, |Δi|>4): 1060; chains: 1; bounding box: 89×61×85 Å

Secondary structure (DSSP, 8-state):
--EEEEEEE-TTSSHHHHHHHS--TTEEEEEHHHHHHHHHSSHHHHHHH--HHHHHHHHHHHHHHHHHHHHTT-EEEEES---SHHHHHHHHHHHHHTT-EEEEEEE---HHHHHHHHHTS-GGGPPPHHHHHHHHHHHHHHHTS---EEEEEEEEETTEEEE-TTSEEEEEEHHHHEETTTTEEPPEEBTTTEEESSSS---SEE----PPPTT-PPP-HHHHHHHHHTT--B-TTSSBP---SS--HHHHHHS-TTEEEEEPTT-SSEEEEEE-HHHHHTT---TTTTT-SSEEEETTS-EEEE------BTTSSGGGSHHHHHHH--SSEEEEE---SEEEEEEE-TTS-EEEEETTBS-TTHHHHHHHHHHH--HHHHHHHHHHHHHTTEEEEEEEEBTTTB--SS--SS-EEEEEEEEESSSS--B-HHHHHHHHTT--SB---EEEEE-SGGGHHHHHHHHHHHHHH--S-EEEEE-TTS-EEEEE-HHHHHHHHHHHHHHHHHHS--PPPTT---HHHHHHHHHHHHS-HHHHEEEETTTTEEEE-HHHHHHHHHHTT--